Protein 8H0M (pdb70)

Nearest PDB structures (foldseek):
  8h0m-assembly1_A  TM=1.003E+00  e=7.450E-88  Duganella sp. ZLP-XI
  8gqr-assembly2_B  TM=9.938E-01  e=1.218E-74  Duganella sp. ZLP-XI
  8gqr-assembly1_A  TM=9.968E-01  e=3.833E-74  Duganella sp. ZLP-XI
  3c4a-assembly1_A  TM=9.794E-01  e=9.164E-59  Chromobacterium violaceum ATCC 12472
  3i3l-assembly1_A  TM=6.890E-01  e=4.449E-18  Streptomyces venezuelae

Foldseek 3Di:
DLFAFADWQDLEFFEEEEALALLSLLLLLLLCVLRVSYHYAYEHQAALQDDFFFKAKAFADPPPDLLGLCVVFPCSCVQAWAWAFWEWEAAPNDTDIDGDDGTITIGTRSVSSVRSVVSSVVSPHYYHYSDQDDASVVDSVVGNAYEYEHAPPVVSHDDPPLFDKDKDFFQKKKAKWKKQQADSHFYWYWFADPQFTKIWTWHHTHPGMMITMMITGPSNCVSVVLVVDDQQRNQVVVCVRVCVRRPPMTIDGDPPTDIGGDIWIAHPWQDDRRYGYAANSHTDFACVVRCRSSRSNLLSLLLSLLSSDGGGRVVSRVSSRVLSRVLRVLRRLQRVLLSVCSNCCRVVSVDDSVVVVVCNVCSNVVGDDSVVSSVVSCPSSVDDPDPDDDDD

Radius of gyration: 21.31 Å; Cα contacts (8 Å, |Δi|>4): 820; chains: 1; bounding box: 46×65×40 Å

Sequence (392 aa):
SGLVPRGSHMASMKILVIGAGPAGLIFASQMKQAQPGWDISIVEKNTQEEVLGWGVVVLPGRPPRHPANPLSYLEQPERLNPQYLEEFKLVHHDQPNLMSTTGVTLCGVERRGLVQALRAKCVAAGIAISYETPPASQAQLEAEYDLVVVANGVNHKTLQLPPSLAPQIDFGRNKYIWYGTTQLFDQMMNLVFRSNAQGMFIGHAYRYSDTMSTFVVECDEQAYARAELEMRSERDAAAYIAKVFEAELGGHALVSQPGQGWRNFMTLSRERACEGKFVLIGDALQSGHFSIGHGTTMAVVLALLLVKTLSADTDPVAALDNFNARALPLAHLFRDHANSSRLWFESVAERMELSNADLTASFDARRKDLPPLQDALMASLGYALGRLEHHHHHH

Secondary structure (DSSP, 8-state):
--SPP-SS--SS-EEEEE--SHHHHHHHHHHHHH-TTSEEEEE-SS-TT---SSEEEEESSTTS-TT-GGGGSS-GGGG--EEEEEEEEEETTEEEEEEEEEEEEEEEHHHHHHHHHHHHHHTT-EEESS-----HHHHHHH-SEEEE--TT-GGG----GGGPPEEEEEEEEEEEEEESS--SSEEEEEEE-SS-EEEEEEEE-SSS-EEEEEEE-HHHHHHTTTTTS-HHHHHHHHHHHTHHHHTT--EEE-TT---EEEEEEE-S-SEETTEEE-GGGT----GGG--HHHHHHHHHHHHHHHHHSSS-HHHHHHHHHHHHHHHHHHHHHHHHHHHHHHHTGGGGTTS-HHHHHHHHHTTTTTSPPHHHHHHHHHHHHH--S-SS----

Solvent-accessible surface area: 17424 Å² total; per-residue (Å²): 105,28,146,22,19,154,70,77,47,49,88,90,7,69,0,3,0,7,9,0,22,15,8,0,0,0,0,0,6,40,0,33,139,45,33,98,67,10,79,3,29,1,18,20,97,39,52,79,147,92,23,84,4,39,0,20,34,3,18,4,112,20,84,189,36,41,0,0,0,0,27,33,24,170,103,20,107,176,24,79,16,32,76,4,82,76,24,51,0,10,2,115,100,118,81,42,94,47,94,26,89,68,23,36,0,0,0,34,24,144,10,0,2,53,30,1,8,62,67,0,84,94,54,52,0,62,24,55,55,121,36,106,31,47,74,44,69,97,4,24,83,82,30,31,0,0,0,0,8,20,22,46,64,35,171,65,23,134,23,12,125,49,1,64,39,103,52,54,122,5,135,10,53,36,9,66,4,0,2,73,43,68,13,83,44,30,3,4,0,3,30,65,55,82,52,7,3,0,0,0,14,0,14,43,10,18,91,85,38,0,0,0,14,0,2,0,25,96,93,0,32,72,143,2,99,3,146,148,68,52,138,164,42,4,13,52,32,0,21,144,14,0,92,84,22,0,38,82,71,70,11,77,40,38,122,73,57,28,36,88,41,26,44,3,0,5,9,155,90,0,2,64,15,21,0,0,0,0,2,55,0,1,3,1,10,6,60,18,16,36,40,34,19,8,4,9,0,0,0,0,10,1,0,14,50,0,5,38,31,137,47,22,5,20,44,1,4,69,46,0,22,70,89,0,25,83,5,0,40,28,2,57,47,6,0,32,33,0,20,98,14,3,11,31,0,43,147,60,24,182,64,59,21,70,77,0,12,57,33,27,102,41,39,61,155,121,44,83,76,5,108,89,26,7,99,73,15,3,37,43,14,99,31,136,191,46,208,137,120,94,157,123

InterPro domains:
  IPR036188 FAD/NAD(P)-binding domain superfamily [G3DSA:3.50.50.60] (3-333)
  IPR036188 FAD/NAD(P)-binding domain superfamily [SSF51905] (1-331)
  IPR050631 PheA/TfdB FAD monooxygenase [PTHR43476] (155-334)

Organism: NCBI:txid1434727

Structure (mmCIF, N/CA/C/O backbone):
data_8H0M
#
_entry.id   8H0M
#
_cell.length_a   90.039
_cell.length_b   90.039
_cell.length_c   94.582
_cell.angle_alpha   90.000
_cell.angle_beta   90.000
_cell.angle_gamma   120.000
#
_symmetry.space_group_name_H-M   'P 64'
#
loop_
_entity.id
_entity.type
_entity.pdbx_description
1 polymer VioD
2 non-polymer 'FLAVIN-ADENINE DINUCLEOTIDE'
3 non-polymer 'FORMIC ACID'
4 non-polymer (2S)-2-ethylhexan-1-ol
5 water water
#
loop_
_atom_site.group_PDB
_atom_site.id
_atom_site.type_symbol
_atom_site.label_atom_id
_atom_site.label_alt_id
_atom_site.label_comp_id
_atom_site.label_asym_id
_atom_site.label_entity_id
_atom_site.label_seq_id
_atom_site.pdbx_PDB_ins_code
_atom_site.Cartn_x
_atom_site.Cartn_y
_atom_site.Cartn_z
_atom_site.occupancy
_atom_site.B_iso_or_equiv
_atom_site.auth_seq_id
_atom_site.auth_comp_id
_atom_site.auth_asym_id
_atom_site.auth_atom_id
_atom_site.pdbx_PDB_model_num
ATOM 1 N N . SER A 1 12 ? 11.97800 -22.05300 21.51300 1.000 51.83000 -12 SER A N 1
ATOM 2 C CA . SER A 1 12 ? 13.00600 -21.87300 20.48800 1.000 58.07000 -12 SER A CA 1
ATOM 3 C C . SER A 1 12 ? 13.47100 -20.41400 20.39600 1.000 52.04000 -12 SER A C 1
ATOM 4 O O . SER A 1 12 ? 14.21900 -20.03500 19.48900 1.000 50.25000 -12 SER A O 1
ATOM 7 N N . GLY A 1 13 ? 13.01600 -19.59600 21.33800 1.000 50.94000 -11 GLY A N 1
ATOM 8 C CA . GLY A 1 13 ? 13.63700 -18.31000 21.57100 1.000 50.74000 -11 GLY A CA 1
ATOM 9 C C . GLY A 1 13 ? 14.86800 -18.37100 22.44800 1.000 50.42000 -11 GLY A C 1
ATOM 10 O O . GLY A 1 13 ? 15.44200 -17.33200 22.77800 1.000 49.03000 -11 GLY A O 1
ATOM 11 N N . LEU A 1 14 ? 15.27900 -19.57700 22.83700 1.000 48.81000 -10 LEU A N 1
ATOM 12 C CA . LEU A 1 14 ? 16.45800 -19.76800 23.66800 1.000 46.30000 -10 LEU A CA 1
ATOM 13 C C . LEU A 1 14 ? 17.72700 -19.57000 22.85200 1.000 44.89000 -10 LEU A C 1
ATOM 14 O O . LEU A 1 14 ? 17.77500 -19.86000 21.65400 1.000 45.12000 -10 LEU A O 1
ATOM 19 N N . VAL A 1 15 ? 18.77000 -19.09400 23.51900 1.000 42.63000 -9 VAL A N 1
ATOM 20 C CA . VAL A 1 15 ? 20.05600 -18.87800 22.84600 1.000 45.05000 -9 VAL A CA 1
ATOM 21 C C . VAL A 1 15 ? 20.68400 -20.22900 22.51200 1.000 49.18000 -9 VAL A C 1
ATOM 22 O O . VAL A 1 15 ? 20.63300 -21.15400 23.34700 1.000 46.51000 -9 VAL A O 1
ATOM 26 N N . PRO A 1 16 ? 21.25600 -20.40800 21.31500 1.000 47.91000 -8 PRO A N 1
ATOM 27 C CA . PRO A 1 16 ? 21.84200 -21.71000 20.96200 1.000 50.12000 -8 PRO A CA 1
ATOM 28 C C . PRO A 1 16 ? 22.97700 -22.08800 21.90200 1.000 50.22000 -8 PRO A C 1
ATOM 29 O O . PRO A 1 16 ? 23.67300 -21.23000 22.45100 1.000 42.92000 -8 PRO A O 1
ATOM 33 N N . ARG A 1 17 ? 23.16600 -23.39500 22.07800 1.000 53.41000 -7 ARG A N 1
ATOM 34 C CA . ARG A 1 17 ? 23.95700 -23.89300 23.19200 1.000 51.84000 -7 ARG A CA 1
ATOM 35 C C . ARG A 1 17 ? 24.82400 -25.05500 22.73600 1.000 53.40000 -7 ARG A C 1
ATOM 36 O O . ARG A 1 17 ? 24.93600 -25.35600 21.54200 1.000 57.49000 -7 ARG A O 1
ATOM 44 N N . GLY A 1 18 ? 25.44400 -25.70700 23.71500 1.000 48.60000 -6 GLY A N 1
ATOM 45 C CA . GLY A 1 18 ? 26.26300 -26.86900 23.45700 1.000 51.58000 -6 GLY A CA 1
ATOM 46 C C . GLY A 1 18 ? 27.65100 -26.52600 22.96400 1.000 47.92000 -6 GLY A C 1
ATOM 47 O O . GLY A 1 18 ? 28.55000 -26.24300 23.76300 1.000 48.30000 -6 GLY A O 1
ATOM 48 N N . SER A 1 19 ? 27.83300 -26.54100 21.64600 1.000 52.50000 -5 SER A N 1
ATOM 49 C CA . SER A 1 19 ? 29.14100 -26.39600 21.03100 1.000 46.91000 -5 SER A CA 1
ATOM 50 C C . SER A 1 19 ? 29.18300 -25.16900 20.13400 1.000 45.25000 -5 SER A C 1
ATOM 51 O O . SER A 1 19 ? 28.15100 -24.58000 19.79600 1.000 42.89000 -5 SER A O 1
ATOM 54 N N . HIS A 1 20 ? 30.40600 -24.78600 19.76500 1.000 47.88000 -4 HIS A N 1
ATOM 55 C CA . HIS A 1 20 ? 30.59600 -23.83400 18.68200 1.000 47.37000 -4 HIS A CA 1
ATOM 56 C C . HIS A 1 20 ? 29.94500 -24.38600 17.42500 1.000 50.48000 -4 HIS A C 1
ATOM 57 O O . HIS A 1 20 ? 29.99400 -25.59100 17.16100 1.000 50.20000 -4 HIS A O 1
ATOM 64 N N . MET A 1 21 ? 29.31100 -23.50600 16.66200 1.000 44.47000 -3 MET A N 1
ATOM 65 C CA . MET A 1 21 ? 28.49500 -23.90900 15.52600 1.000 51.61000 -3 MET A CA 1
ATOM 66 C C . MET A 1 21 ? 29.24500 -23.61500 14.23500 1.000 46.97000 -3 MET A C 1
ATOM 67 O O . MET A 1 21 ? 29.62900 -22.46900 13.98200 1.000 50.20000 -3 MET A O 1
ATOM 72 N N . ALA A 1 22 ? 29.48000 -24.65700 13.43700 1.000 52.22000 -2 ALA A N 1
ATOM 73 C CA . ALA A 1 22 ? 29.89800 -24.45300 12.05800 1.000 47.16000 -2 ALA A CA 1
ATOM 74 C C . ALA A 1 22 ? 28.71500 -24.12100 11.15900 1.000 48.36000 -2 ALA A C 1
ATOM 75 O O . ALA A 1 22 ? 28.90900 -23.59300 10.05900 1.000 48.82000 -2 ALA A O 1
ATOM 77 N N . SER A 1 23 ? 27.50700 -24.42300 11.60900 1.000 48.61000 -1 SER A N 1
ATOM 78 C CA . SER A 1 23 ? 26.26400 -24.15300 10.89700 1.000 55.54000 -1 SER A CA 1
ATOM 79 C C . SER A 1 23 ? 25.53600 -23.04100 11.65000 1.000 53.36000 -1 SER A C 1
ATOM 80 O O . SER A 1 23 ? 24.86700 -23.29300 12.65700 1.000 53.88000 -1 SER A O 1
ATOM 83 N N . MET A 1 24 ? 25.68800 -21.80400 11.18500 1.000 52.83000 0 MET A N 1
ATOM 84 C CA . MET A 1 24 ? 25.05000 -20.66900 11.84000 1.000 45.97000 0 MET A CA 1
ATOM 85 C C . MET A 1 24 ? 24.29400 -19.83100 10.82400 1.000 40.61000 0 MET A C 1
ATOM 86 O O . MET A 1 24 ? 24.85200 -19.42100 9.80000 1.000 40.93000 0 MET A O 1
ATOM 91 N N . LYS A 1 25 ? 23.02700 -19.59000 11.12200 1.000 37.15000 1 LYS A N 1
ATOM 92 C CA . LYS A 1 25 ? 22.14300 -18.75000 10.32600 1.000 44.30000 1 LYS A CA 1
ATOM 93 C C . LYS A 1 25 ? 21.92600 -17.47100 11.11700 1.000 33.91000 1 LYS A C 1
ATOM 94 O O . LYS A 1 25 ? 21.27700 -17.49400 12.17000 1.000 38.42000 1 LYS A O 1
ATOM 100 N N . ILE A 1 26 ? 22.46700 -16.36100 10.61500 1.000 43.90000 2 ILE A N 1
ATOM 101 C CA . ILE A 1 26 ? 22.45700 -15.08100 11.31600 1.000 39.46000 2 ILE A CA 1
ATOM 102 C C . ILE A 1 26 ? 21.77400 -14.04200 10.43700 1.000 32.39000 2 ILE A C 1
ATOM 103 O O . ILE A 1 26 ? 22.09800 -13.91200 9.25200 1.000 36.93000 2 ILE A O 1
ATOM 108 N N . LEU A 1 27 ? 20.84200 -13.30300 11.02500 1.000 33.48000 3 LEU A N 1
ATOM 109 C CA . LEU A 1 27 ? 20.27500 -12.11200 10.41000 1.000 38.87000 3 LEU A CA 1
ATOM 110 C C . LEU A 1 27 ? 20.91300 -10.87300 11.03200 1.000 32.54000 3 LEU A C 1
ATOM 111 O O . LEU A 1 27 ? 21.08900 -10.80700 12.25600 1.000 33.03000 3 LEU A O 1
ATOM 116 N N . VAL A 1 28 ? 21.26600 -9.90300 10.19200 1.000 33.56000 4 VAL A N 1
ATOM 117 C CA . VAL A 1 28 ? 21.67900 -8.57900 10.64600 1.000 30.65000 4 VAL A CA 1
ATOM 118 C C . VAL A 1 28 ? 20.55700 -7.60900 10.30000 1.000 29.31000 4 VAL A C 1
ATOM 119 O O . VAL A 1 28 ? 20.23100 -7.42900 9.12000 1.000 29.92000 4 VAL A O 1
ATOM 123 N N . ILE A 1 29 ? 19.97200 -6.98900 11.32400 1.000 29.72000 5 ILE A N 1
ATOM 124 C CA . ILE A 1 29 ? 18.88200 -6.03200 11.15200 1.000 31.07000 5 ILE A CA 1
ATOM 125 C C . ILE A 1 29 ? 19.52300 -4.64800 11.07600 1.000 27.30000 5 ILE A C 1
ATOM 126 O O . ILE A 1 29 ? 19.92400 -4.08600 12.09600 1.000 27.05000 5 ILE A O 1
ATOM 131 N N . GLY A 1 30 ? 19.60300 -4.09100 9.87000 1.000 28.07000 6 GLY A N 1
ATOM 132 C CA . GLY A 1 30 ? 20.13300 -2.74900 9.69600 1.000 30.94000 6 GLY A CA 1
ATOM 133 C C . GLY A 1 30 ? 21.40000 -2.70000 8.87100 1.000 31.74000 6 GLY A C 1
ATOM 134 O O . GLY A 1 30 ? 22.40900 -3.30600 9.24200 1.000 26.71000 6 GLY A O 1
ATOM 135 N N . ALA A 1 31 ? 21.36100 -1.98600 7.75000 1.000 25.17000 7 ALA A N 1
ATOM 136 C CA . ALA A 1 31 ? 22.49100 -1.88300 6.82700 1.000 20.89000 7 ALA A CA 1
ATOM 137 C C . ALA A 1 31 ? 23.21000 -0.54700 6.97300 1.000 25.59000 7 ALA A C 1
ATOM 138 O O . ALA A 1 31 ? 23.39200 0.18000 5.99500 1.000 25.65000 7 ALA A O 1
ATOM 140 N N . GLY A 1 32 ? 23.60200 -0.20700 8.20300 1.000 25.04000 8 GLY A N 1
ATOM 141 C CA . GLY A 1 32 ? 24.43500 0.94300 8.47500 1.000 22.55000 8 GLY A CA 1
ATOM 142 C C . GLY A 1 32 ? 25.83600 0.49200 8.85800 1.000 23.61000 8 GLY A C 1
ATOM 143 O O . GLY A 1 32 ? 26.17400 -0.68700 8.72800 1.000 24.90000 8 GLY A O 1
ATOM 144 N N . PRO A 1 33 ? 26.68000 1.41300 9.33400 1.000 19.95000 9 PRO A N 1
ATOM 145 C CA . PRO A 1 33 ? 28.08900 1.03600 9.58400 1.000 20.38000 9 PRO A CA 1
ATOM 146 C C . PRO A 1 33 ? 28.25100 -0.15800 10.51500 1.000 19.34000 9 PRO A C 1
ATOM 147 O O . PRO A 1 33 ? 29.06900 -1.04600 10.23100 1.000 20.07000 9 PRO A O 1
ATOM 151 N N . ALA A 1 34 ? 27.50500 -0.19000 11.62000 1.000 18.88000 10 ALA A N 1
ATOM 152 C CA . ALA A 1 34 ? 27.63600 -1.28600 12.57700 1.000 18.71000 10 ALA A CA 1
ATOM 153 C C . ALA A 1 34 ? 27.29200 -2.62300 11.92400 1.000 22.41000 10 ALA A C 1
ATOM 154 O O . ALA A 1 34 ? 28.08200 -3.57900 11.96400 1.000 20.02000 10 ALA A O 1
ATOM 156 N N . GLY A 1 35 ? 26.12300 -2.69300 11.28400 1.000 22.92000 11 GLY A N 1
ATOM 157 C CA . GLY A 1 35 ? 25.70300 -3.94000 10.66200 1.000 21.60000 11 GLY A CA 1
ATOM 158 C C . GLY A 1 35 ? 26.62400 -4.39200 9.54900 1.000 22.15000 11 GLY A C 1
ATOM 159 O O . GLY A 1 35 ? 26.84700 -5.59500 9.35900 1.000 24.56000 11 GLY A O 1
ATOM 160 N N . LEU A 1 36 ? 27.17400 -3.44000 8.79400 1.000 24.60000 12 LEU A N 1
ATOM 161 C CA . LEU A 1 36 ? 27.95300 -3.79100 7.61800 1.000 20.38000 12 LEU A CA 1
ATOM 162 C C . LEU A 1 36 ? 29.36700 -4.22100 7.98500 1.000 24.92000 12 LEU A C 1
ATOM 163 O O . LEU A 1 36 ? 29.89100 -5.17900 7.40400 1.000 24.25000 12 LEU A O 1
ATOM 168 N N . ILE A 1 37 ? 30.01600 -3.49300 8.90400 1.000 22.18000 13 ILE A N 1
ATOM 169 C CA . ILE A 1 37 ? 31.30900 -3.93600 9.42900 1.000 22.94000 13 ILE A CA 1
ATOM 170 C C . ILE A 1 37 ? 31.15900 -5.29800 10.09400 1.000 21.05000 13 ILE A C 1
ATOM 171 O O . ILE A 1 37 ? 31.98000 -6.20800 9.87400 1.000 21.96000 13 ILE A O 1
ATOM 176 N N . PHE A 1 38 ? 30.10100 -5.47700 10.89500 1.000 20.56000 14 PHE A N 1
ATOM 177 C CA . PHE A 1 38 ? 29.88400 -6.78200 11.52000 1.000 22.33000 14 PHE A CA 1
ATOM 178 C C . PHE A 1 38 ? 29.73100 -7.87400 10.47400 1.000 28.98000 14 PHE A C 1
ATOM 179 O O . PHE A 1 38 ? 30.42200 -8.89800 10.52600 1.000 25.66000 14 PHE A O 1
ATOM 187 N N . ALA A 1 39 ? 28.78100 -7.69500 9.54400 1.000 22.40000 15 ALA A N 1
ATOM 188 C CA . ALA A 1 39 ? 28.46200 -8.76700 8.60500 1.000 24.20000 15 ALA A CA 1
ATOM 189 C C . ALA A 1 39 ? 29.68000 -9.15800 7.78400 1.000 26.96000 15 ALA A C 1
ATOM 190 O O . ALA A 1 39 ? 29.96500 -10.35000 7.61000 1.000 30.75000 15 ALA A O 1
ATOM 192 N N . SER A 1 40 ? 30.42300 -8.17100 7.28500 1.000 23.48000 16 SER A N 1
ATOM 193 C CA . SER A 1 40 ? 31.57900 -8.45600 6.44600 1.000 23.05000 16 SER A CA 1
ATOM 194 C C . SER A 1 40 ? 32.72400 -9.03700 7.26300 1.000 31.79000 16 SER A C 1
ATOM 195 O O . SER A 1 40 ? 33.39200 -9.98000 6.81800 1.000 27.56000 16 SER A O 1
ATOM 198 N N . GLN A 1 41 ? 32.97300 -8.49200 8.46000 1.000 25.89000 17 GLN A N 1
ATOM 199 C CA . GLN A 1 41 ? 34.06500 -9.03800 9.26200 1.000 28.23000 17 GLN A CA 1
ATOM 200 C C . GLN A 1 41 ? 33.71900 -10.42400 9.79500 1.000 25.59000 17 GLN A C 1
ATOM 201 O O . GLN A 1 41 ? 34.61100 -11.27600 9.92500 1.000 32.99000 17 GLN A O 1
ATOM 207 N N . MET A 1 42 ? 32.43800 -10.67900 10.06500 1.000 24.86000 18 MET A N 1
ATOM 208 C CA . MET A 1 42 ? 32.01600 -11.99900 10.52800 1.000 31.80000 18 MET A CA 1
ATOM 209 C C . MET A 1 42 ? 32.13800 -13.03500 9.41700 1.000 34.92000 18 MET A C 1
ATOM 210 O O . MET A 1 42 ? 32.61500 -14.15300 9.64400 1.000 31.37000 18 MET A O 1
ATOM 215 N N . LYS A 1 43 ? 31.69200 -12.68200 8.20900 1.000 30.28000 19 LYS A N 1
ATOM 216 C CA . LYS A 1 43 ? 31.81100 -13.59400 7.07500 1.000 29.57000 19 LYS A CA 1
ATOM 217 C C . LYS A 1 43 ? 33.26600 -13.88500 6.74700 1.000 30.51000 19 LYS A C 1
ATOM 218 O O . LYS A 1 43 ? 33.59300 -14.99600 6.31800 1.000 36.57000 19 LYS A O 1
ATOM 224 N N . GLN A 1 44 ? 34.15300 -12.90900 6.93100 1.000 31.47000 20 GLN A N 1
ATOM 225 C CA . GLN A 1 44 ? 35.58000 -13.17400 6.76800 1.000 31.41000 20 GLN A CA 1
ATOM 226 C C . GLN A 1 44 ? 36.06700 -14.18700 7.80000 1.000 38.34000 20 GLN A C 1
ATOM 227 O O . GLN A 1 44 ? 36.81100 -15.12000 7.46500 1.000 38.54000 20 GLN A O 1
ATOM 233 N N . ALA A 1 45 ? 35.63000 -14.04500 9.05300 1.000 33.15000 21 ALA A N 1
ATOM 234 C CA . ALA A 1 45 ? 36.10300 -14.95500 10.09400 1.000 35.87000 21 ALA A CA 1
ATOM 235 C C . ALA A 1 45 ? 35.48500 -16.34200 9.95800 1.000 37.96000 21 ALA A C 1
ATOM 236 O O . ALA A 1 45 ? 36.14300 -17.34700 10.25300 1.000 39.36000 21 ALA A O 1
ATOM 238 N N . GLN A 1 46 ? 34.22100 -16.42300 9.53600 1.000 36.82000 22 GLN A N 1
ATOM 239 C CA . GLN A 1 46 ? 33.49600 -17.69300 9.42400 1.000 36.19000 22 GLN A CA 1
ATOM 240 C C . GLN A 1 46 ? 32.88400 -17.79900 8.03100 1.000 34.27000 22 GLN A C 1
ATOM 241 O O . GLN A 1 46 ? 31.66800 -17.63800 7.86000 1.000 36.73000 22 GLN A O 1
ATOM 247 N N . PRO A 1 47 ? 33.70100 -18.08900 7.01200 1.000 37.25000 23 PRO A N 1
ATOM 248 C CA . PRO A 1 47 ? 33.19400 -18.07400 5.62500 1.000 40.41000 23 PRO A CA 1
ATOM 249 C C . PRO A 1 47 ? 32.04800 -19.03400 5.37200 1.000 40.39000 23 PRO A C 1
ATOM 250 O O . PRO A 1 47 ? 31.31300 -18.85200 4.39300 1.000 42.46000 23 PRO A O 1
ATOM 254 N N . GLY A 1 48 ? 31.86100 -20.03800 6.21900 1.000 44.56000 24 GLY A N 1
ATOM 255 C CA . GLY A 1 48 ? 30.79000 -20.99000 6.05600 1.000 37.04000 24 GLY A CA 1
ATOM 256 C C . GLY A 1 48 ? 29.51400 -20.65200 6.77500 1.000 38.72000 24 GLY A C 1
ATOM 257 O O . GLY A 1 48 ? 28.57300 -21.45000 6.75000 1.000 44.00000 24 GLY A O 1
ATOM 258 N N . TRP A 1 49 ? 29.44100 -19.49400 7.42700 1.000 35.46000 25 TRP A N 1
ATOM 259 C CA . TRP A 1 49 ? 28.19700 -19.09500 8.06100 1.000 37.50000 25 TRP A CA 1
ATOM 260 C C . TRP A 1 49 ? 27.28200 -18.41600 7.04100 1.000 39.44000 25 TRP A C 1
ATOM 261 O O . TRP A 1 49 ? 27.72800 -17.90300 6.00900 1.000 41.70000 25 TRP A O 1
ATOM 272 N N . ASP A 1 50 ? 25.98300 -18.44100 7.33500 1.000 37.12000 26 ASP A N 1
ATOM 273 C CA . ASP A 1 50 ? 24.95800 -17.87400 6.46200 1.000 43.68000 26 ASP A CA 1
ATOM 274 C C . ASP A 1 50 ? 24.51000 -16.54100 7.05700 1.000 37.55000 26 ASP A C 1
ATOM 275 O O . ASP A 1 50 ? 23.63900 -16.49300 7.92900 1.000 39.92000 26 ASP A O 1
ATOM 280 N N . ILE A 1 51 ? 25.10100 -15.45800 6.56900 1.000 43.88000 27 ILE A N 1
ATOM 281 C CA . ILE A 1 51 ? 24.86500 -14.11900 7.09200 1.000 39.30000 27 ILE A CA 1
ATOM 282 C C . ILE A 1 51 ? 24.14700 -13.30000 6.02800 1.000 31.74000 27 ILE A C 1
ATOM 283 O O . ILE A 1 51 ? 24.60400 -13.22700 4.87900 1.000 39.92000 27 ILE A O 1
ATOM 288 N N . SER A 1 52 ? 23.04000 -12.67000 6.41200 1.000 37.14000 28 SER A N 1
ATOM 289 C CA . SER A 1 52 ? 22.28500 -11.81500 5.50800 1.000 39.47000 28 SER A CA 1
ATOM 290 C C . SER A 1 52 ? 21.76800 -10.59900 6.26600 1.000 39.17000 28 SER A C 1
ATOM 291 O O . SER A 1 52 ? 21.56900 -10.63900 7.48500 1.000 38.49000 28 SER A O 1
ATOM 294 N N . ILE A 1 53 ? 21.52800 -9.51500 5.52400 1.000 35.98000 29 ILE A N 1
ATOM 295 C CA . ILE A 1 53 ? 21.13300 -8.23200 6.09700 1.000 35.21000 29 ILE A CA 1
ATOM 296 C C . ILE A 1 53 ? 19.77500 -7.82800 5.54800 1.000 35.23000 29 ILE A C 1
ATOM 297 O O . ILE A 1 53 ? 19.50300 -8.01000 4.35600 1.000 36.87000 29 ILE A O 1
ATOM 302 N N . VAL A 1 54 ? 18.93100 -7.26800 6.41500 1.000 32.44000 30 VAL A N 1
ATOM 303 C CA . VAL A 1 54 ? 17.69400 -6.61600 6.00500 1.000 38.42000 30 VAL A CA 1
ATOM 304 C C . VAL A 1 54 ? 17.73600 -5.14800 6.42200 1.000 38.12000 30 VAL A C 1
ATOM 305 O O . VAL A 1 54 ? 18.22500 -4.80100 7.50300 1.000 33.03000 30 VAL A O 1
ATOM 309 N N . GLU A 1 55 ? 17.21500 -4.28800 5.55300 1.000 37.77000 31 GLU A N 1
ATOM 310 C CA . GLU A 1 55 ? 17.26200 -2.84100 5.72600 1.000 33.03000 31 GLU A CA 1
ATOM 311 C C . GLU A 1 55 ? 15.85300 -2.32800 5.49200 1.000 41.13000 31 GLU A C 1
ATOM 312 O O . GLU A 1 55 ? 15.25300 -2.62700 4.45400 1.000 44.31000 31 GLU A O 1
ATOM 318 N N . LYS A 1 56 ? 15.30800 -1.60400 6.46800 1.000 36.23000 32 LYS A N 1
ATOM 319 C CA . LYS A 1 56 ? 13.90400 -1.21100 6.38900 1.000 44.05000 32 LYS A CA 1
ATOM 320 C C . LYS A 1 56 ? 13.67900 -0.13800 5.33400 1.000 47.12000 32 LYS A C 1
ATOM 321 O O . LYS A 1 56 ? 12.60700 -0.09400 4.71600 1.000 44.97000 32 LYS A O 1
ATOM 327 N N . ASN A 1 57 ? 14.67100 0.71500 5.10000 1.000 43.33000 33 ASN A N 1
ATOM 328 C CA . ASN A 1 57 ? 14.51100 1.81600 4.16900 1.000 40.98000 33 ASN A CA 1
ATOM 329 C C . ASN A 1 57 ? 14.87000 1.38300 2.75400 1.000 43.57000 33 ASN A C 1
ATOM 330 O O . ASN A 1 57 ? 15.38000 0.28500 2.50600 1.000 39.67000 33 ASN A O 1
ATOM 335 N N . THR A 1 58 ? 14.58500 2.27000 1.81100 1.000 36.15000 34 THR A N 1
ATOM 336 C CA . THR A 1 58 ? 15.09900 2.08400 0.47000 1.000 35.89000 34 THR A CA 1
ATOM 337 C C . THR A 1 58 ? 16.62200 2.13000 0.50300 1.000 36.13000 34 THR A C 1
ATOM 338 O O . THR A 1 58 ? 17.23200 2.69300 1.41900 1.000 37.75000 34 THR A O 1
ATOM 342 N N . GLN A 1 59 ? 17.23300 1.51100 -0.50500 1.000 30.76000 35 GLN A N 1
ATOM 343 C CA . GLN A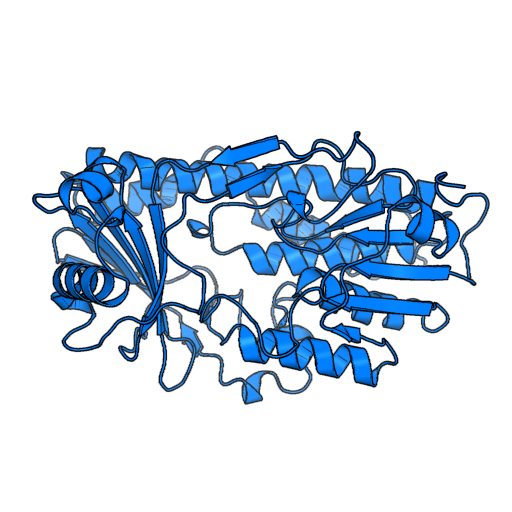 1 59 ? 18.68700 1.52400 -0.61700 1.000 37.97000 35 GLN A CA 1
ATOM 344 C C . GLN A 1 59 ? 19.22200 2.94800 -0.65500 1.000 42.42000 35 GLN A C 1
ATOM 345 O O . GLN A 1 59 ? 20.25600 3.24700 -0.04200 1.000 35.98000 35 GLN A O 1
ATOM 351 N N . GLU A 1 60 ? 18.51400 3.84300 -1.35700 1.000 39.06000 36 GLU A N 1
ATOM 352 C CA . GLU A 1 60 ? 18.98000 5.21000 -1.58100 1.000 39.36000 36 GLU A CA 1
ATOM 353 C C . GLU A 1 60 ? 18.87500 6.08200 -0.34100 1.000 33.80000 36 GLU A C 1
ATOM 354 O O . GLU A 1 60 ? 19.58400 7.08800 -0.24300 1.000 40.20000 36 GLU A O 1
ATOM 360 N N . GLU A 1 61 ? 18.00300 5.74400 0.59400 1.000 37.20000 37 GLU A N 1
ATOM 361 C CA . GLU A 1 61 ? 17.86300 6.54900 1.79500 1.000 39.23000 37 GLU A CA 1
ATOM 362 C C . GLU A 1 61 ? 19.10700 6.40400 2.66800 1.000 36.13000 37 GLU A C 1
ATOM 363 O O . GLU A 1 61 ? 19.46400 5.29100 3.05800 1.000 35.42000 37 GLU A O 1
ATOM 369 N N . VAL A 1 62 ? 19.78000 7.51700 2.95100 1.000 40.03000 38 VAL A N 1
ATOM 370 C CA . VAL A 1 62 ? 20.84500 7.55800 3.95500 1.000 36.44000 38 VAL A CA 1
ATOM 371 C C . VAL A 1 62 ? 20.80500 8.93400 4.60200 1.000 30.73000 38 VAL A C 1
ATOM 372 O O . VAL A 1 62 ? 20.85800 9.95200 3.90500 1.000 40.54000 38 VAL A O 1
ATOM 376 N N . LEU A 1 63 ? 20.72200 8.97100 5.93200 1.000 28.46000 39 LEU A N 1
ATOM 377 C CA . LEU A 1 63 ? 20.52100 10.22100 6.65300 1.000 32.53000 39 LEU A CA 1
ATOM 378 C C . LEU A 1 63 ? 21.85200 10.91900 6.94000 1.000 29.31000 39 LEU A C 1
ATOM 379 O O . LEU A 1 63 ? 22.93600 10.32800 6.85700 1.000 25.85000 39 LEU A O 1
ATOM 384 N N . GLY A 1 64 ? 21.75100 12.19200 7.30400 1.000 18.61000 40 GLY A N 1
ATOM 385 C CA . GLY A 1 64 ? 22.91900 12.97900 7.60800 1.000 20.37000 40 GLY A CA 1
ATOM 386 C C . GLY A 1 64 ? 23.66800 13.34800 6.34100 1.000 18.36000 40 GLY A C 1
ATOM 387 O O . GLY A 1 64 ? 23.28200 13.02000 5.21500 1.000 21.01000 40 GLY A O 1
ATOM 388 N N . TRP A 1 65 ? 24.77000 14.06600 6.55300 1.000 17.56000 41 TRP A N 1
ATOM 389 C CA . TRP A 1 65 ? 25.56100 14.61800 5.46000 1.000 16.90000 41 TRP A CA 1
ATOM 390 C C . TRP A 1 65 ? 26.95600 14.01400 5.48500 1.000 19.16000 41 TRP A C 1
ATOM 391 O O . TRP A 1 65 ? 27.16600 12.94500 4.90700 1.000 19.41000 41 TRP A O 1
ATOM 402 N N . GLY A 1 66 ? 27.90100 14.65900 6.16400 1.000 16.70000 42 GLY A N 1
ATOM 403 C CA . GLY A 1 66 ? 29.20100 14.06300 6.41500 1.000 15.94000 42 GLY A CA 1
ATOM 404 C C . GLY A 1 66 ? 29.27900 13.47200 7.81900 1.000 19.32000 42 GLY A C 1
ATOM 405 O O . GLY A 1 66 ? 28.40400 13.67500 8.65100 1.000 20.19000 42 GLY A O 1
ATOM 406 N N . VAL A 1 67 ? 30.34800 12.70900 8.05700 1.000 13.51000 43 VAL A N 1
ATOM 407 C CA . VAL A 1 67 ? 30.77500 12.34800 9.40700 1.000 15.44000 43 VAL A CA 1
ATOM 408 C C . VAL A 1 67 ? 32.26100 12.61800 9.49900 1.000 15.71000 43 VAL A C 1
ATOM 409 O O . VAL A 1 67 ? 32.98500 12.52700 8.50200 1.000 16.35000 43 VAL A O 1
ATOM 413 N N A VAL A 1 68 ? 32.73000 12.92000 10.70500 0.440 14.20000 44 VAL A N 1
ATOM 414 N N B VAL A 1 68 ? 32.71300 12.92200 10.70700 0.560 14.22000 44 VAL A N 1
ATOM 415 C CA A VAL A 1 68 ? 34.16100 12.99100 10.96800 0.440 16.35000 44 VAL A CA 1
ATOM 416 C CA B VAL A 1 68 ? 34.13400 12.98100 11.02000 0.560 16.36000 44 VAL A CA 1
ATOM 417 C C A VAL A 1 68 ? 34.58800 11.68100 11.61800 0.440 17.39000 44 VAL A C 1
ATOM 418 C C B VAL A 1 68 ? 34.54200 11.62300 11.57500 0.560 17.39000 44 VAL A C 1
ATOM 419 O O A VAL A 1 68 ? 33.90100 11.16300 12.51200 0.440 15.44000 44 VAL A O 1
ATOM 420 O O B VAL A 1 68 ? 33.80500 11.01700 12.36800 0.560 15.17000 44 VAL A O 1
ATOM 427 N N . LEU A 1 69 ? 35.69500 11.13100 11.14300 1.000 15.08000 45 LEU A N 1
ATOM 428 C CA . LEU A 1 69 ? 36.21900 9.83600 11.54700 1.000 16.62000 45 LEU A CA 1
ATOM 429 C C . LEU A 1 69 ? 37.67000 9.97700 11.97800 1.000 16.32000 45 LEU A C 1
ATOM 430 O O . LEU A 1 69 ? 38.34800 10.94600 11.61500 1.000 15.53000 45 LEU A O 1
ATOM 435 N N . PRO A 1 70 ? 38.18300 9.02900 12.76800 1.000 16.39000 46 PRO A N 1
ATOM 436 C CA . PRO A 1 70 ? 39.55700 9.16000 13.27800 1.000 19.23000 46 PRO A CA 1
ATOM 437 C C . PRO A 1 70 ? 40.61300 8.75200 12.25700 1.000 15.68000 46 PRO A C 1
ATOM 438 O O . PRO A 1 70 ? 40.62900 7.61200 11.78200 1.000 18.16000 46 PRO A O 1
ATOM 442 N N . GLY A 1 71 ? 41.49700 9.69200 11.92600 1.000 17.53000 47 GLY A N 1
ATOM 443 C CA . GLY A 1 71 ? 42.73600 9.39300 11.22100 1.000 19.10000 47 GLY A CA 1
ATOM 444 C C . GLY A 1 71 ? 42.59600 9.27300 9.71100 1.000 19.42000 47 GLY A C 1
ATOM 445 O O . GLY A 1 71 ? 41.51200 9.10700 9.15300 1.000 18.51000 47 GLY A O 1
ATOM 446 N N . ARG A 1 72 ? 43.74400 9.36300 9.02800 1.000 18.88000 48 ARG A N 1
ATOM 447 C CA . ARG A 1 72 ? 43.77700 8.98800 7.62300 1.000 19.01000 48 ARG A CA 1
ATOM 448 C C . ARG A 1 72 ? 43.64800 7.47100 7.53800 1.000 22.99000 48 ARG A C 1
ATOM 449 O O . ARG A 1 72 ? 44.40100 6.76300 8.21500 1.000 30.61000 48 ARG A O 1
ATOM 457 N N . PRO A 1 73 ? 42.72400 6.92600 6.75200 1.000 22.64000 49 PRO A N 1
ATOM 458 C CA . PRO A 1 73 ? 42.69600 5.47200 6.59200 1.000 24.40000 49 PRO A CA 1
ATOM 459 C C . PRO A 1 73 ? 43.96000 5.02400 5.89100 1.000 29.53000 49 PRO A C 1
ATOM 460 O O . PRO A 1 73 ? 44.49200 5.75900 5.04700 1.000 26.00000 49 PRO A O 1
ATOM 464 N N . PRO A 1 74 ? 44.49600 3.84900 6.23800 1.000 28.86000 50 PRO A N 1
ATOM 465 C CA . PRO A 1 74 ? 43.92700 2.92500 7.22800 1.000 31.10000 50 PRO A CA 1
ATOM 466 C C . PRO A 1 74 ? 44.63200 2.90700 8.58200 1.000 30.81000 50 PRO A C 1
ATOM 467 O O . PRO A 1 74 ? 44.62600 1.86600 9.25100 1.000 34.18000 50 PRO A O 1
ATOM 471 N N . ARG A 1 75 ? 45.21800 4.03600 8.98900 1.000 28.87000 51 ARG A N 1
ATOM 472 C CA . ARG A 1 75 ? 45.94300 4.07900 10.25900 1.000 29.97000 51 ARG A CA 1
ATOM 473 C C . ARG A 1 75 ? 45.09200 3.55300 11.41200 1.000 36.54000 51 ARG A C 1
ATOM 474 O O . ARG A 1 75 ? 45.57600 2.79100 12.25900 1.000 28.57000 51 ARG A O 1
ATOM 482 N N . HIS A 1 76 ? 43.81700 3.94000 11.46000 1.000 27.44000 52 HIS A N 1
ATOM 483 C CA . HIS A 1 76 ? 43.00900 3.66900 12.63100 1.000 25.45000 52 HIS A CA 1
ATOM 484 C C . HIS A 1 76 ? 42.07000 2.50500 12.36500 1.000 23.92000 52 HIS A C 1
ATOM 485 O O . HIS A 1 76 ? 41.18300 2.61200 11.50300 1.000 20.56000 52 HIS A O 1
ATOM 492 N N . PRO A 1 77 ? 42.18900 1.39900 13.10200 1.000 21.82000 53 PRO A N 1
ATOM 493 C CA . PRO A 1 77 ? 41.26100 0.27400 12.90700 1.000 21.66000 53 PRO A CA 1
ATOM 494 C C . PRO A 1 77 ? 39.80900 0.60200 13.21600 1.000 16.99000 53 PRO A C 1
ATOM 495 O O . PRO A 1 77 ? 38.93000 -0.18100 12.85000 1.000 20.51000 53 PRO A O 1
ATOM 499 N N . ALA A 1 78 ? 39.53200 1.70100 13.91700 1.000 18.20000 54 ALA A N 1
ATOM 500 C CA . ALA A 1 78 ? 38.15800 2.08900 14.20600 1.000 16.81000 54 ALA A CA 1
ATOM 501 C C . ALA A 1 78 ? 37.55700 2.95700 13.10300 1.000 18.49000 54 ALA A C 1
ATOM 502 O O . ALA A 1 78 ? 36.34100 3.21100 13.11300 1.000 17.45000 54 ALA A O 1
ATOM 504 N N . ASN A 1 79 ? 38.36500 3.41200 12.15800 1.000 16.53000 55 ASN A N 1
ATOM 505 C CA . ASN A 1 79 ? 37.83400 4.19000 11.03400 1.000 16.64000 55 ASN A CA 1
ATOM 506 C C . ASN A 1 79 ? 37.23000 3.23900 10.00500 1.000 17.84000 55 ASN A C 1
ATOM 507 O O . ASN A 1 79 ? 37.94700 2.38700 9.46900 1.000 17.33000 55 ASN A O 1
ATOM 512 N N . PRO A 1 80 ? 35.93800 3.34400 9.69300 1.000 18.91000 56 PRO A N 1
ATOM 513 C CA . PRO A 1 80 ? 35.35500 2.38000 8.74900 1.000 19.92000 56 PRO A CA 1
ATOM 514 C C . PRO A 1 80 ? 35.96900 2.45600 7.36200 1.000 18.03000 56 PRO A C 1
ATOM 515 O O . PRO A 1 80 ? 35.90000 1.47100 6.61900 1.000 22.18000 56 PRO A O 1
ATOM 519 N N . LEU A 1 81 ? 36.55900 3.59600 6.99200 1.000 19.25000 57 LEU A N 1
ATOM 520 C CA . LEU A 1 81 ? 37.22300 3.70900 5.69100 1.000 20.15000 57 LEU A CA 1
ATOM 521 C C . LEU A 1 81 ? 38.41500 2.76100 5.59800 1.000 26.63000 57 LEU A C 1
ATOM 522 O O . LEU A 1 81 ? 38.78800 2.33300 4.49700 1.000 23.91000 57 LEU A O 1
ATOM 527 N N . SER A 1 82 ? 39.00400 2.39400 6.74400 1.000 26.82000 58 SER A N 1
ATOM 528 C CA . SER A 1 82 ? 40.11100 1.43700 6.76500 1.000 25.69000 58 SER A CA 1
ATOM 529 C C . SER A 1 82 ? 39.73000 0.05600 6.24600 1.000 24.25000 58 SER A C 1
ATOM 530 O O . SER A 1 82 ? 40.62500 -0.77100 6.02900 1.000 27.40000 58 SER A O 1
ATOM 533 N N . TYR A 1 83 ? 38.44400 -0.21900 6.06100 1.000 22.06000 59 TYR A N 1
ATOM 534 C CA . TYR A 1 83 ? 37.93900 -1.50600 5.61100 1.000 24.32000 59 TYR A CA 1
ATOM 535 C C . TYR A 1 83 ? 37.56100 -1.48100 4.13800 1.000 26.51000 59 TYR A C 1
ATOM 536 O O . TYR A 1 83 ? 37.00000 -2.45300 3.63300 1.000 26.88000 59 TYR A O 1
ATOM 545 N N . LEU A 1 84 ? 37.86200 -0.38700 3.44500 1.000 26.02000 60 LEU A N 1
ATOM 546 C CA . LEU A 1 84 ? 37.60700 -0.24600 2.01700 1.000 28.20000 60 LEU A CA 1
ATOM 547 C C . LEU A 1 84 ? 38.91500 -0.32100 1.24000 1.000 25.95000 60 LEU A C 1
ATOM 548 O O . LEU A 1 84 ? 39.94500 0.19500 1.68500 1.000 29.26000 60 LEU A O 1
ATOM 553 N N . GLU A 1 85 ? 38.86900 -0.94400 0.06400 1.000 33.71000 61 GLU A N 1
ATOM 554 C CA . GLU A 1 85 ? 40.09300 -1.04800 -0.72000 1.000 35.79000 61 GLU A CA 1
ATOM 555 C C . GLU A 1 85 ? 40.48300 0.27900 -1.35600 1.000 33.55000 61 GLU A C 1
ATOM 556 O O . GLU A 1 85 ? 41.67600 0.54400 -1.52400 1.000 38.90000 61 GLU A O 1
ATOM 562 N N . GLN A 1 86 ? 39.52200 1.14300 -1.66900 1.000 31.71000 62 GLN A N 1
ATOM 563 C CA . GLN A 1 86 ? 39.80500 2.45200 -2.26200 1.000 30.56000 62 GLN A CA 1
ATOM 564 C C . GLN A 1 86 ? 39.01300 3.53700 -1.54100 1.000 32.87000 62 GLN A C 1
ATOM 565 O O . GLN A 1 86 ? 38.08600 4.12700 -2.11000 1.000 30.29000 62 GLN A O 1
ATOM 571 N N . PRO A 1 87 ? 39.37200 3.85100 -0.29600 1.000 29.30000 63 PRO A N 1
ATOM 572 C CA . PRO A 1 87 ? 38.65500 4.92800 0.41000 1.000 26.67000 63 PRO A CA 1
ATOM 573 C C . PRO A 1 87 ? 38.80900 6.28600 -0.25500 1.000 27.02000 63 PRO A C 1
ATOM 574 O O . PRO A 1 87 ? 37.90300 7.12100 -0.15900 1.000 28.64000 63 PRO A O 1
ATOM 578 N N . GLU A 1 88 ? 39.92800 6.51600 -0.94300 1.000 26.83000 64 GLU A N 1
ATOM 579 C CA . GLU A 1 88 ? 40.16900 7.77100 -1.64600 1.000 26.74000 64 GLU A CA 1
ATOM 580 C C . GLU A 1 88 ? 39.08000 8.09000 -2.66300 1.000 27.45000 64 GLU A C 1
ATOM 581 O O . GLU A 1 88 ? 38.88900 9.26600 -2.99700 1.000 31.17000 64 GLU A O 1
ATOM 587 N N . ARG A 1 89 ? 38.38200 7.07100 -3.17600 1.000 26.70000 65 ARG A N 1
ATOM 588 C CA . ARG A 1 89 ? 37.31100 7.28900 -4.14200 1.000 31.99000 65 ARG A CA 1
ATOM 589 C C . ARG A 1 89 ? 36.17600 8.11000 -3.55900 1.000 32.65000 65 ARG A C 1
ATOM 590 O O . ARG A 1 89 ? 35.40700 8.71100 -4.31900 1.000 31.66000 65 ARG A O 1
ATOM 598 N N . LEU A 1 90 ? 36.03900 8.12700 -2.23500 1.000 24.79000 66 LEU A N 1
ATOM 599 C CA . LEU A 1 90 ? 35.00300 8.90100 -1.57100 1.000 25.67000 66 LEU A CA 1
ATOM 600 C C . LEU A 1 90 ? 35.43700 10.32500 -1.27600 1.000 22.97000 66 LEU A C 1
ATOM 601 O O . LEU A 1 90 ? 34.65900 11.08100 -0.67600 1.000 23.00000 66 LEU A O 1
ATOM 606 N N . ASN A 1 91 ? 36.63800 10.70000 -1.70700 1.000 22.49000 67 ASN A N 1
ATOM 607 C CA . ASN A 1 91 ? 37.20000 12.03800 -1.50200 1.000 23.83000 67 ASN A CA 1
ATOM 608 C C . ASN A 1 91 ? 37.07500 12.53800 -0.06100 1.000 26.18000 67 ASN A C 1
ATOM 609 O O . ASN A 1 91 ? 36.54100 13.63000 0.17300 1.000 22.58000 67 ASN A O 1
ATOM 614 N N . PRO A 1 92 ? 37.57100 11.78100 0.91300 1.000 20.66000 68 PRO A N 1
ATOM 615 C CA . PRO A 1 92 ? 37.58600 12.27300 2.28400 1.000 23.60000 68 PRO A CA 1
ATOM 616 C C . PRO A 1 92 ? 38.45000 13.51200 2.39200 1.000 21.26000 68 PRO A C 1
ATOM 617 O O . PRO A 1 92 ? 39.37900 13.72800 1.60000 1.000 23.23000 68 PRO A O 1
ATOM 621 N N . GLN A 1 93 ? 38.12800 14.33100 3.38300 1.000 17.19000 69 GLN A N 1
ATOM 622 C CA . GLN A 1 93 ? 38.82000 15.57900 3.66300 1.000 17.44000 69 GLN A CA 1
ATOM 623 C C . GLN A 1 93 ? 39.55200 15.45400 4.98700 1.000 22.13000 69 GLN A C 1
ATOM 624 O O . GLN A 1 93 ? 38.96700 14.99900 5.97400 1.000 22.50000 69 GLN A O 1
ATOM 630 N N . TYR A 1 94 ? 40.82300 15.84300 5.01800 1.000 19.23000 70 TYR A N 1
ATOM 631 C CA . TYR A 1 94 ? 41.64600 15.65500 6.21200 1.000 21.82000 70 TYR A CA 1
ATOM 632 C C . TYR A 1 94 ? 41.90800 16.99800 6.89300 1.000 25.10000 70 TYR A C 1
ATOM 633 O O . TYR A 1 94 ? 42.56200 17.88200 6.32300 1.000 24.77000 70 TYR A O 1
ATOM 642 N N . LEU A 1 95 ? 41.39300 17.15000 8.11000 1.000 20.25000 71 LEU A N 1
ATOM 643 C CA . LEU A 1 95 ? 41.41600 18.41300 8.83500 1.000 20.24000 71 LEU A CA 1
ATOM 644 C C . LEU A 1 95 ? 42.36200 18.29700 10.02400 1.000 25.51000 71 LEU A C 1
ATOM 645 O O . LEU A 1 95 ? 42.23800 17.36700 10.82700 1.000 22.56000 71 LEU A O 1
ATOM 650 N N . GLU A 1 96 ? 43.29700 19.24700 10.14500 1.000 22.84000 72 GLU A N 1
ATOM 651 C CA . GLU A 1 96 ? 44.28900 19.22600 11.22000 1.000 19.39000 72 GLU A CA 1
ATOM 652 C C . GLU A 1 96 ? 44.11500 20.34100 12.23000 1.000 24.18000 72 GLU A C 1
ATOM 653 O O . GLU A 1 96 ? 44.84900 20.36800 13.22500 1.000 24.54000 72 GLU A O 1
ATOM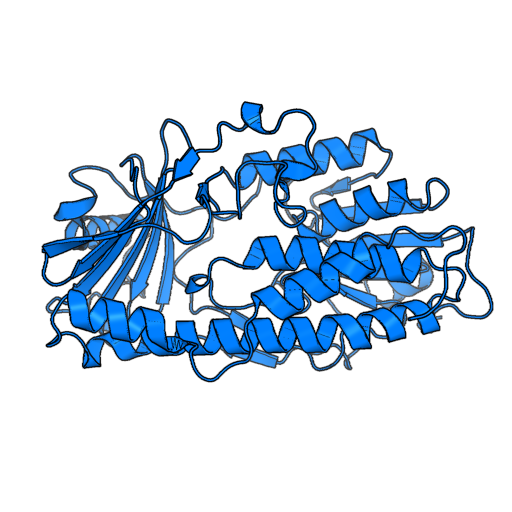 659 N N . GLU A 1 97 ? 43.18400 21.26300 12.00100 1.000 22.01000 73 GLU A N 1
ATOM 660 C CA . GLU A 1 97 ? 43.03500 22.44000 12.82800 1.000 25.18000 73 GLU A CA 1
ATOM 661 C C . GLU A 1 97 ? 41.58900 22.59000 13.24900 1.000 21.67000 73 GLU A C 1
ATOM 662 O O . GLU A 1 97 ? 40.65800 22.23300 12.51200 1.000 24.52000 73 GLU A O 1
ATOM 668 N N . PHE A 1 98 ? 41.42400 23.14300 14.43500 1.000 19.01000 74 PHE A N 1
ATOM 669 C CA . PHE A 1 98 ? 40.13000 23.37100 15.06000 1.000 20.52000 74 PHE A CA 1
ATOM 670 C C . PHE A 1 98 ? 39.98000 24.87100 15.25500 1.000 25.81000 74 PHE A C 1
ATOM 671 O O . PHE A 1 98 ? 40.92100 25.53100 15.70300 1.000 29.46000 74 PHE A O 1
ATOM 679 N N . LYS A 1 99 ? 38.82700 25.41700 14.88100 1.000 23.94000 75 LYS A N 1
ATOM 680 C CA . LYS A 1 99 ? 38.55400 26.84100 15.05400 1.000 22.64000 75 LYS A CA 1
ATOM 681 C C . LYS A 1 99 ? 37.33400 27.00400 15.94700 1.000 23.70000 75 LYS A C 1
ATOM 682 O O . LYS A 1 99 ? 36.21300 26.66100 15.55300 1.000 23.22000 75 LYS A O 1
ATOM 688 N N . LEU A 1 100 ? 37.54500 27.50800 17.15600 1.000 22.32000 76 LEU A N 1
ATOM 689 C CA . LEU A 1 100 ? 36.44800 27.81100 18.06400 1.000 24.06000 76 LEU A CA 1
ATOM 690 C C . LEU A 1 100 ? 36.13700 29.30000 17.94700 1.000 26.05000 76 LEU A C 1
ATOM 691 O O . LEU A 1 100 ? 37.01100 30.13700 18.19400 1.000 29.15000 76 LEU A O 1
ATOM 696 N N . VAL A 1 101 ? 34.90800 29.62100 17.55700 1.000 22.85000 77 VAL A N 1
ATOM 697 C CA . VAL A 1 101 ? 34.48900 31.00300 17.33300 1.000 28.16000 77 VAL A CA 1
ATOM 698 C C . VAL A 1 101 ? 33.56200 31.41000 18.46800 1.000 28.11000 77 VAL A C 1
ATOM 699 O O . VAL A 1 101 ? 32.51300 30.79000 18.68900 1.000 27.13000 77 VAL A O 1
ATOM 703 N N . HIS A 1 102 ? 33.94100 32.47400 19.17000 1.000 26.38000 78 HIS A N 1
ATOM 704 C CA . HIS A 1 102 ? 33.21900 32.94600 20.34100 1.000 26.85000 78 HIS A CA 1
ATOM 705 C C . HIS A 1 102 ? 33.28600 34.46400 20.35100 1.000 29.65000 78 HIS A C 1
ATOM 706 O O . HIS A 1 102 ? 34.37500 35.02700 20.22700 1.000 34.29000 78 HIS A O 1
ATOM 713 N N . HIS A 1 103 ? 32.12900 35.11300 20.48200 1.000 34.12000 79 HIS A N 1
ATOM 714 C CA . HIS A 1 103 ? 32.04700 36.57700 20.40200 1.000 39.82000 79 HIS A CA 1
ATOM 715 C C . HIS A 1 103 ? 32.64500 37.06300 19.08500 1.000 38.98000 79 HIS A C 1
ATOM 716 O O . HIS A 1 103 ? 33.41500 38.02600 19.03800 1.000 39.27000 79 HIS A O 1
ATOM 723 N N . ASP A 1 104 ? 32.31200 36.34200 18.01200 1.000 34.76000 80 ASP A N 1
ATOM 724 C CA . ASP A 1 104 ? 32.77200 36.60900 16.65000 1.000 32.98000 80 ASP A CA 1
ATOM 725 C C . ASP A 1 104 ? 34.29100 36.71300 16.55200 1.000 33.54000 80 ASP A C 1
ATOM 726 O O . ASP A 1 104 ? 34.81200 37.32700 15.61900 1.000 42.17000 80 ASP A O 1
ATOM 731 N N . GLN A 1 105 ? 35.02100 36.10200 17.48500 1.000 31.84000 81 GLN A N 1
ATOM 732 C CA . GLN A 1 105 ? 36.47300 36.05600 17.46200 1.000 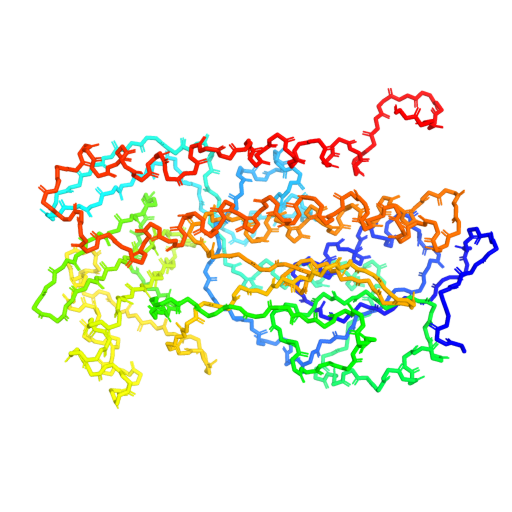32.66000 81 GLN A CA 1
ATOM 733 C C . GLN A 1 105 ? 36.94000 34.61900 17.27200 1.000 38.27000 81 GLN A C 1
ATOM 734 O O . GLN A 1 105 ? 36.52900 33.73600 18.03800 1.000 38.74000 81 GLN A O 1
ATOM 740 N N . PRO A 1 106 ? 37.78800 34.34200 16.28400 1.000 34.22000 82 PRO A N 1
ATOM 741 C CA . PRO A 1 106 ? 38.26200 32.97100 16.06600 1.000 33.65000 82 PRO A CA 1
ATOM 742 C C . PRO A 1 106 ? 39.50100 32.63200 16.88000 1.000 37.95000 82 PRO A C 1
ATOM 743 O O . PRO A 1 106 ? 40.38800 33.46100 17.09800 1.000 34.96000 82 PRO A O 1
ATOM 747 N N . ASN A 1 107 ? 39.55800 31.37400 17.32600 1.000 31.06000 83 ASN A N 1
ATOM 748 C CA . ASN A 1 107 ? 40.70400 30.82600 18.04700 1.000 33.63000 83 ASN A CA 1
ATOM 749 C C . ASN A 1 107 ? 41.09900 29.53900 17.34100 1.000 32.32000 83 ASN A C 1
ATOM 750 O O . ASN A 1 107 ? 40.31600 28.58200 17.32100 1.000 33.60000 83 ASN A O 1
ATOM 755 N N . LEU A 1 108 ? 42.28700 29.52800 16.73900 1.000 28.47000 84 LEU A N 1
ATOM 756 C CA . LEU A 1 108 ? 42.76900 28.40200 15.95200 1.000 28.18000 84 LEU A CA 1
ATOM 757 C C . LEU A 1 108 ? 43.73500 27.55100 16.76100 1.000 36.16000 84 LEU A C 1
ATOM 758 O O . LEU A 1 108 ? 44.63300 28.07300 17.42800 1.000 33.91000 84 LEU A O 1
ATOM 763 N N . MET A 1 109 ? 43.57300 26.23500 16.66500 1.000 30.87000 85 MET A N 1
ATOM 764 C CA . MET A 1 109 ? 44.41500 25.32200 17.42500 1.000 30.88000 85 MET A CA 1
ATOM 765 C C . MET A 1 109 ? 44.46100 23.97400 16.72200 1.000 26.69000 85 MET A C 1
ATOM 766 O O . MET A 1 109 ? 43.69300 23.70000 15.79500 1.000 23.67000 85 MET A O 1
ATOM 771 N N . SER A 1 110 ? 45.35400 23.11900 17.20500 1.000 26.33000 86 SER A N 1
ATOM 772 C CA . SER A 1 110 ? 45.53500 21.80900 16.60600 1.000 26.72000 86 SER A CA 1
ATOM 773 C C . SER A 1 110 ? 44.47300 20.83700 17.11100 1.000 25.19000 86 SER A C 1
ATOM 774 O O . SER A 1 110 ? 44.05700 20.89400 18.27200 1.000 23.35000 86 SER A O 1
ATOM 777 N N A THR A 1 111 ? 44.02100 19.95600 16.21400 0.510 23.34000 87 THR A N 1
ATOM 778 N N B THR A 1 111 ? 44.03600 19.94700 16.23600 0.490 23.34000 87 THR A N 1
ATOM 779 C CA A THR A 1 111 ? 43.13800 18.85400 16.58400 0.510 22.06000 87 THR A CA 1
ATOM 780 C CA B THR A 1 111 ? 43.13400 18.90100 16.68500 0.490 22.01000 87 THR A CA 1
ATOM 781 C C A THR A 1 111 ? 43.93800 17.77700 17.31500 0.510 24.39000 87 THR A C 1
ATOM 782 C C B THR A 1 111 ? 43.93600 17.67700 17.12900 0.490 24.36000 87 THR A C 1
ATOM 783 O O A THR A 1 111 ? 45.15700 17.86600 17.46500 0.510 23.07000 87 THR A O 1
ATOM 784 O O B THR A 1 111 ? 45.14700 17.58400 16.91800 0.490 24.33000 87 THR A O 1
ATOM 791 N N . GLY A 1 112 ? 43.24300 16.73000 17.76100 1.000 21.00000 88 GLY A N 1
ATOM 792 C CA . GLY A 1 112 ? 43.90800 15.63900 18.46000 1.000 23.37000 88 GLY A CA 1
ATOM 793 C C . GLY A 1 112 ? 44.48400 14.54900 17.57800 1.000 30.03000 88 GLY A C 1
ATOM 794 O O . GLY A 1 112 ? 45.61000 14.08500 17.77900 1.000 42.36000 88 GLY A O 1
ATOM 795 N N . VAL A 1 113 ? 43.67700 14.09300 16.63900 1.000 21.92000 89 VAL A N 1
ATOM 796 C CA . VAL A 1 113 ? 44.04900 13.17000 15.58400 1.000 19.68000 89 VAL A CA 1
ATOM 797 C C . VAL A 1 113 ? 43.58300 13.85100 14.30800 1.000 22.84000 89 VAL A C 1
ATOM 798 O O . VAL A 1 113 ? 42.67300 14.68400 14.35300 1.000 25.05000 89 VAL A O 1
ATOM 802 N N . THR A 1 114 ? 44.21500 13.53600 13.18000 1.000 22.79000 90 THR A N 1
ATOM 803 C CA . THR A 1 114 ? 43.70300 14.05800 11.92100 1.000 25.40000 90 THR A CA 1
ATOM 804 C C . THR A 1 114 ? 42.23900 13.67000 11.79000 1.000 20.93000 90 THR A C 1
ATOM 805 O O . THR A 1 114 ? 41.88200 12.49700 11.94000 1.000 20.33000 90 THR A O 1
ATOM 809 N N . LEU A 1 115 ? 41.38500 14.67000 11.59200 1.000 19.46000 91 LEU A N 1
ATOM 810 C CA . LEU A 1 115 ? 39.95900 14.42700 11.40100 1.000 20.28000 91 LEU A CA 1
ATOM 811 C C . LEU A 1 115 ? 39.68700 14.08400 9.94000 1.000 16.99000 91 LEU A C 1
ATOM 812 O O . LEU A 1 115 ? 40.08100 14.82400 9.03300 1.000 20.97000 91 LEU A O 1
ATOM 817 N N . CYS A 1 116 ? 38.99400 12.98100 9.70500 1.000 14.42000 92 CYS A N 1
ATOM 818 C CA . CYS A 1 116 ? 38.73200 12.52000 8.34700 1.000 15.74000 92 CYS A CA 1
ATOM 819 C C . CYS A 1 116 ? 37.24100 12.69800 8.06600 1.000 19.85000 92 CYS A C 1
ATOM 820 O O . CYS A 1 116 ? 36.41200 11.92200 8.53000 1.000 16.54000 92 CYS A O 1
ATOM 823 N N . GLY A 1 117 ? 36.89200 13.77000 7.32700 1.000 15.96000 93 GLY A N 1
ATOM 824 C CA . GLY A 1 117 ? 35.50000 14.02800 6.98200 1.000 16.51000 93 GLY A CA 1
ATOM 825 C C . GLY A 1 117 ? 35.16600 13.34400 5.67400 1.000 18.06000 93 GLY A C 1
ATOM 826 O O . GLY A 1 117 ? 35.93500 13.42900 4.71800 1.000 17.28000 93 GLY A O 1
ATOM 827 N N . VAL A 1 118 ? 34.02400 12.64500 5.63800 1.000 15.28000 94 VAL A N 1
ATOM 828 C CA . VAL A 1 118 ? 33.63500 11.90700 4.44000 1.000 15.86000 94 VAL A CA 1
ATOM 829 C C . VAL A 1 118 ? 32.11700 11.86200 4.35900 1.000 15.84000 94 VAL A C 1
ATOM 830 O O . VAL A 1 118 ? 31.42400 11.91900 5.37400 1.000 17.41000 94 VAL A O 1
ATOM 834 N N . GLU A 1 119 ? 31.59500 11.75400 3.13600 1.000 20.33000 95 GLU A N 1
ATOM 835 C CA . GLU A 1 119 ? 30.14200 11.67400 2.97700 1.000 18.44000 95 GLU A CA 1
ATOM 836 C C . GLU A 1 119 ? 29.61400 10.35700 3.54100 1.000 16.47000 95 GLU A C 1
ATOM 837 O O . GLU A 1 119 ? 30.14500 9.28400 3.25000 1.000 18.24000 95 GLU A O 1
ATOM 843 N N . ARG A 1 120 ? 28.56900 10.45000 4.37200 1.000 19.62000 96 ARG A N 1
ATOM 844 C CA . ARG A 1 120 ? 27.95200 9.25300 4.94000 1.000 20.91000 96 ARG A CA 1
ATOM 845 C C . ARG A 1 120 ? 27.42000 8.33200 3.85900 1.000 24.12000 96 ARG A C 1
ATOM 846 O O . ARG A 1 120 ? 27.54900 7.10800 3.95800 1.000 23.03000 96 ARG A O 1
ATOM 854 N N . ARG A 1 121 ? 26.75300 8.89600 2.85000 1.000 21.57000 97 ARG A N 1
ATOM 855 C CA . ARG A 1 121 ? 26.10500 8.06300 1.84400 1.000 21.99000 97 ARG A CA 1
ATOM 856 C C . ARG A 1 121 ? 27.11600 7.17200 1.13500 1.000 23.04000 97 ARG A C 1
ATOM 857 O O . ARG A 1 121 ? 26.88400 5.96900 0.96700 1.000 27.03000 97 ARG A O 1
ATOM 865 N N . GLY A 1 122 ? 28.24900 7.74000 0.72000 1.000 22.83000 98 GLY A N 1
ATOM 866 C CA . GLY A 1 122 ? 29.23600 6.95100 -0.00500 1.000 27.91000 98 GLY A CA 1
ATOM 867 C C . GLY A 1 122 ? 29.93200 5.93100 0.87600 1.000 23.26000 98 GLY A C 1
ATOM 868 O O . GLY A 1 122 ? 30.21100 4.81000 0.44400 1.000 23.70000 98 GLY A O 1
ATOM 869 N N . LEU A 1 123 ? 30.21200 6.30300 2.12400 1.000 22.52000 99 LEU A N 1
ATOM 870 C CA . LEU A 1 123 ? 30.72500 5.33400 3.08900 1.000 22.88000 99 LEU A CA 1
ATOM 871 C C . LEU A 1 123 ? 29.79100 4.13500 3.19800 1.000 23.42000 99 LEU A C 1
ATOM 872 O O . LEU A 1 123 ? 30.21100 2.98000 3.03100 1.000 25.43000 99 LEU A O 1
ATOM 877 N N . VAL A 1 124 ? 28.50800 4.39400 3.45400 1.000 18.74000 100 VAL A N 1
ATOM 878 C CA . VAL A 1 124 ? 27.54900 3.31500 3.66200 1.000 20.88000 100 VAL A CA 1
ATOM 879 C C . VAL A 1 124 ? 27.40200 2.49600 2.39100 1.000 26.69000 100 VAL A C 1
ATOM 880 O O . VAL A 1 124 ? 27.32000 1.26400 2.43400 1.000 24.20000 100 VAL A O 1
ATOM 884 N N . GLN A 1 125 ? 27.36800 3.16200 1.23400 1.000 22.07000 101 GLN A N 1
ATOM 885 C CA . GLN A 1 125 ? 27.17100 2.41000 0.00100 1.000 29.69000 101 GLN A CA 1
ATOM 886 C C . GLN A 1 125 ? 28.37400 1.53400 -0.30600 1.000 29.08000 101 GLN A C 1
ATOM 887 O O . GLN A 1 125 ? 28.21400 0.41000 -0.78800 1.000 31.58000 101 GLN A O 1
ATOM 893 N N . ALA A 1 126 ? 29.58600 2.01600 -0.00500 1.000 25.67000 102 ALA A N 1
ATOM 894 C CA . ALA A 1 126 ? 30.77900 1.21000 -0.24900 1.000 25.28000 102 ALA A CA 1
ATOM 895 C C . ALA A 1 126 ? 30.81700 -0.02400 0.65000 1.000 31.28000 102 ALA A C 1
ATOM 896 O O . ALA A 1 126 ? 31.22200 -1.10900 0.21100 1.000 30.95000 102 ALA A O 1
ATOM 898 N N . LEU A 1 127 ? 30.41000 0.12100 1.91200 1.000 27.16000 103 LEU A N 1
ATOM 899 C CA . LEU A 1 127 ? 30.36700 -1.03400 2.80700 1.000 25.88000 103 LEU A CA 1
ATOM 900 C C . LEU A 1 127 ? 29.25500 -2.00500 2.42100 1.000 31.28000 103 LEU A C 1
ATOM 901 O O . LEU A 1 127 ? 29.38400 -3.21600 2.65000 1.000 30.17000 103 LEU A O 1
ATOM 906 N N . ARG A 1 128 ? 28.15300 -1.50300 1.85900 1.000 25.11000 104 ARG A N 1
ATOM 907 C CA . ARG A 1 128 ? 27.11700 -2.40700 1.37400 1.000 28.00000 104 ARG A CA 1
ATOM 908 C C . ARG A 1 128 ? 27.62600 -3.22000 0.19300 1.000 32.66000 104 ARG A C 1
ATOM 909 O O . ARG A 1 128 ? 27.43600 -4.44200 0.14300 1.000 35.19000 104 ARG A O 1
ATOM 917 N N . ALA A 1 129 ? 28.29800 -2.56000 -0.75300 1.000 32.89000 105 ALA A N 1
ATOM 918 C CA . ALA A 1 129 ? 28.83200 -3.24900 -1.92000 1.000 30.65000 105 ALA A CA 1
ATOM 919 C C . ALA A 1 129 ? 29.90000 -4.26300 -1.53300 1.000 39.19000 105 ALA A C 1
ATOM 920 O O . ALA A 1 129 ? 29.99400 -5.32800 -2.15300 1.000 34.07000 105 ALA A O 1
ATOM 922 N N . LYS A 1 130 ? 30.71100 -3.95200 -0.51400 1.000 35.48000 106 LYS A N 1
ATOM 923 C CA . LYS A 1 130 ? 31.67800 -4.92500 -0.01400 1.000 36.33000 106 LYS A CA 1
ATOM 924 C C . LYS A 1 130 ? 30.96100 -6.15200 0.52700 1.000 31.11000 106 LYS A C 1
ATOM 925 O O . LYS A 1 130 ? 31.34900 -7.29200 0.23900 1.000 36.92000 106 LYS A O 1
ATOM 931 N N . CYS A 1 131 ? 29.88900 -5.93000 1.29100 1.000 30.12000 107 CYS A N 1
ATOM 932 C CA . CYS A 1 131 ? 29.12600 -7.02700 1.86900 1.000 32.57000 107 CYS A CA 1
ATOM 933 C C . CYS A 1 131 ? 28.53700 -7.91700 0.78500 1.000 38.08000 107 CYS A C 1
ATOM 934 O O . CYS A 1 131 ? 28.61800 -9.14900 0.86900 1.000 37.47000 107 CYS A O 1
ATOM 937 N N . VAL A 1 132 ? 27.96800 -7.30500 -0.25500 1.000 40.01000 108 VAL A N 1
ATOM 938 C CA . VAL A 1 132 ? 27.36800 -8.08800 -1.32700 1.000 37.09000 108 VAL A CA 1
ATOM 939 C C . VAL A 1 132 ? 28.43400 -8.90300 -2.05000 1.000 38.48000 108 VAL A C 1
ATOM 940 O O . VAL A 1 132 ? 28.24500 -10.09700 -2.31700 1.000 43.91000 108 VAL A O 1
ATOM 944 N N . ALA A 1 133 ? 29.58900 -8.29000 -2.33200 1.000 33.19000 109 ALA A N 1
ATOM 945 C CA . ALA A 1 133 ? 30.65500 -8.98800 -3.04800 1.000 38.44000 109 ALA A CA 1
ATOM 946 C C . ALA A 1 133 ? 31.17500 -10.19400 -2.27400 1.000 42.24000 109 ALA A C 1
ATOM 947 O O . ALA A 1 133 ? 31.59900 -11.18100 -2.88200 1.000 39.46000 109 ALA A O 1
ATOM 949 N N . ALA A 1 134 ? 31.15400 -10.14200 -0.94600 1.000 40.43000 110 ALA A N 1
ATOM 950 C CA . ALA A 1 134 ? 31.59100 -11.28000 -0.14800 1.000 41.12000 110 ALA A CA 1
ATOM 951 C C . ALA A 1 134 ? 30.50700 -12.33300 0.02200 1.000 41.54000 110 ALA A C 1
ATOM 952 O O . ALA A 1 134 ? 30.73200 -13.32700 0.72000 1.000 45.00000 110 ALA A O 1
ATOM 954 N N . GLY A 1 135 ? 29.34100 -12.14900 -0.58500 1.000 42.21000 111 GLY A N 1
ATOM 955 C CA . GLY A 1 135 ? 28.28700 -13.13200 -0.49700 1.000 36.66000 111 GLY A CA 1
ATOM 956 C C . GLY A 1 135 ? 27.24700 -12.87900 0.56400 1.000 44.08000 111 GLY A C 1
ATOM 957 O O . GLY A 1 135 ? 26.43400 -13.77000 0.83400 1.000 41.82000 111 GLY A O 1
ATOM 958 N N . ILE A 1 136 ? 27.24600 -11.70600 1.18100 1.000 35.06000 112 ILE A N 1
ATOM 959 C CA . ILE A 1 136 ? 26.19700 -11.33000 2.11600 1.000 41.10000 112 ILE A CA 1
ATOM 960 C C . ILE A 1 136 ? 25.09800 -10.64200 1.32000 1.000 40.63000 112 ILE A C 1
ATOM 961 O O . ILE A 1 136 ? 25.34300 -9.63400 0.65100 1.000 40.88000 112 ILE A O 1
ATOM 966 N N . ALA A 1 137 ? 23.89600 -11.19500 1.37300 1.000 43.75000 113 ALA A N 1
ATOM 967 C CA . ALA A 1 137 ? 22.76500 -10.58300 0.69900 1.000 41.01000 113 ALA A CA 1
ATOM 968 C C . ALA A 1 137 ? 22.19100 -9.46800 1.55900 1.000 38.45000 113 ALA A C 1
ATOM 969 O O . ALA A 1 137 ? 22.13700 -9.57500 2.78700 1.000 38.34000 113 ALA A O 1
ATOM 971 N N . ILE A 1 138 ? 21.77200 -8.38600 0.91200 1.000 40.20000 114 ILE A N 1
ATOM 972 C CA . ILE A 1 138 ? 21.04400 -7.31700 1.58100 1.000 38.26000 114 ILE A CA 1
ATOM 973 C C . ILE A 1 138 ? 19.70100 -7.16700 0.89100 1.000 37.46000 114 ILE A C 1
ATOM 974 O O . ILE A 1 138 ? 19.63500 -7.09300 -0.34200 1.000 42.80000 114 ILE A O 1
ATOM 979 N N . SER A 1 139 ? 18.63900 -7.13200 1.68300 1.000 37.91000 115 SER A N 1
ATOM 980 C CA . SER A 1 139 ? 17.28200 -6.94600 1.19200 1.000 43.47000 115 SER A CA 1
ATOM 981 C C . SER A 1 139 ? 16.77100 -5.60800 1.70400 1.000 40.77000 115 SER A C 1
ATOM 982 O O . SER A 1 139 ? 16.65400 -5.41300 2.91900 1.000 39.02000 115 SER A O 1
ATOM 985 N N . TYR A 1 140 ? 16.47000 -4.69200 0.78600 1.000 45.52000 116 TYR A N 1
ATOM 986 C CA . TYR A 1 140 ? 15.99700 -3.37200 1.17400 1.000 44.20000 116 TYR A CA 1
ATOM 987 C C . TYR A 1 140 ? 14.47100 -3.32500 1.18700 1.000 45.40000 116 TYR A C 1
ATOM 988 O O . TYR A 1 140 ? 13.78800 -4.19700 0.64300 1.000 48.29000 116 TYR A O 1
ATOM 997 N N . GLU A 1 141 ? 13.92200 -2.26900 1.78100 1.000 45.77000 117 GLU A N 1
ATOM 998 C CA . GLU A 1 141 ? 12.44900 -2.13700 1.95900 1.000 46.20000 117 GLU A CA 1
ATOM 999 C C . GLU A 1 141 ? 11.94200 -3.43400 2.56400 1.000 50.35000 117 GLU A C 1
ATOM 1000 O O . GLU A 1 141 ? 10.90100 -3.93100 2.13700 1.000 43.97000 117 GLU A O 1
ATOM 1006 N N . THR A 1 142 ? 12.69500 -3.94800 3.52400 1.000 47.71000 118 THR A N 1
ATOM 1007 C CA . THR A 1 142 ? 12.29800 -5.19300 4.19900 1.000 51.58000 118 THR A CA 1
ATOM 1008 C C . THR A 1 142 ? 11.94600 -4.88400 5.63300 1.000 56.19000 118 THR A C 1
ATOM 1009 O O . THR A 1 142 ? 12.86300 -4.77400 6.45200 1.000 57.90000 118 THR A O 1
ATOM 1013 N N . PRO A 1 143 ? 10.66400 -4.73400 5.97100 1.000 62.87000 119 PRO A N 1
ATOM 1014 C CA . PRO A 1 143 ? 10.30400 -4.58000 7.36400 1.000 67.47000 119 PRO A CA 1
ATOM 1015 C C . PRO A 1 143 ? 10.64800 -5.93300 8.00900 1.000 74.10000 119 PRO A C 1
ATOM 1016 O O . PRO A 1 143 ? 10.12100 -6.92800 7.55500 1.000 76.42000 119 PRO A O 1
ATOM 1020 N N . PRO A 1 144 ? 11.52300 -6.00800 9.04000 1.000 74.63000 120 PRO A N 1
ATOM 1021 C CA . PRO A 1 144 ? 11.92700 -7.28500 9.63000 1.000 71.70000 120 PRO A CA 1
ATOM 1022 C C . PRO A 1 144 ? 10.66300 -8.03900 10.07100 1.000 76.11000 120 PRO A C 1
ATOM 1023 O O . PRO A 1 144 ? 9.68700 -7.41300 10.48300 1.000 74.13000 120 PRO A O 1
ATOM 1027 N N . ALA A 1 145 ? 10.70700 -9.36300 10.03600 1.000 69.42000 121 ALA A N 1
ATOM 1028 C CA . ALA A 1 145 ? 9.55300 -10.16100 10.49700 1.000 62.56000 121 ALA A CA 1
ATOM 1029 C C . ALA A 1 145 ? 9.32200 -10.01500 12.00100 1.000 61.61000 121 ALA A C 1
ATOM 1030 O O . ALA A 1 145 ? 10.05600 -9.27300 12.66200 1.000 62.86000 121 ALA A O 1
ATOM 1032 N N . SER A 1 146 ? 8.32400 -10.72300 12.53800 1.000 59.75000 122 SER A N 1
ATOM 1033 C CA . SER A 1 146 ? 8.06400 -10.70600 14.00100 1.000 53.14000 122 SER A CA 1
ATOM 1034 C C . SER A 1 146 ? 9.18400 -11.44200 14.74400 1.000 53.66000 122 SER A C 1
ATOM 1035 O O . SER A 1 146 ? 9.87100 -12.24100 14.10900 1.000 51.54000 122 SER A O 1
ATOM 1038 N N . GLN A 1 147 ? 9.29800 -11.22300 16.04800 1.000 44.28000 123 GLN A N 1
ATOM 1039 C CA . GLN A 1 147 ? 10.33700 -11.89100 16.87000 1.000 48.80000 123 GLN A CA 1
ATOM 1040 C C . GLN A 1 147 ? 10.22100 -13.39500 16.70000 1.000 52.93000 123 GLN A C 1
ATOM 1041 O O . GLN A 1 147 ? 11.21100 -14.02200 16.36500 1.000 54.92000 123 GLN A O 1
ATOM 1047 N N . ALA A 1 148 ? 9.02200 -13.93300 16.89200 1.000 52.81000 124 ALA A N 1
ATOM 1048 C CA . ALA A 1 148 ? 8.83800 -15.39100 16.85400 1.000 47.35000 124 ALA A CA 1
ATOM 1049 C C . ALA A 1 148 ? 9.20600 -15.93100 15.48100 1.000 50.39000 124 ALA A C 1
ATOM 1050 O O . ALA A 1 148 ? 9.72200 -17.04100 15.40700 1.000 53.36000 124 ALA A O 1
ATOM 1052 N N . GLN A 1 149 ? 8.96100 -15.15400 14.43900 1.000 49.42000 125 GLN A N 1
ATOM 1053 C CA . GLN A 1 149 ? 9.38400 -15.60600 13.09800 1.000 52.32000 125 GLN A CA 1
ATOM 1054 C C . GLN A 1 149 ? 10.90600 -15.63300 13.07000 1.000 52.24000 125 GLN A C 1
ATOM 1055 O O . GLN A 1 149 ? 11.46100 -16.63200 12.59500 1.000 54.33000 125 GLN A O 1
ATOM 1061 N N . LEU A 1 150 ? 11.54700 -14.55800 13.53900 1.000 55.01000 126 LEU A N 1
ATOM 1062 C CA . LEU A 1 150 ? 13.00500 -14.53200 13.46500 1.000 51.14000 126 LEU A CA 1
ATOM 1063 C C . LEU A 1 150 ? 13.61200 -15.62300 14.33200 1.000 47.52000 126 LEU A C 1
ATOM 1064 O O . LEU A 1 150 ? 14.52100 -16.34000 13.89700 1.000 45.99000 126 LEU A O 1
ATOM 1069 N N . GLU A 1 151 ? 13.11700 -15.75900 15.56700 1.000 43.72000 127 GLU A N 1
ATOM 1070 C CA . GLU A 1 151 ? 13.61700 -16.79100 16.47000 1.000 52.36000 127 GLU A CA 1
ATOM 1071 C C . GLU A 1 151 ? 13.54300 -18.17300 15.83600 1.000 50.32000 127 GLU A C 1
ATOM 1072 O O . GLU A 1 151 ? 14.43900 -19.00400 16.02900 1.000 46.41000 127 GLU A O 1
ATOM 1078 N N . ALA A 1 152 ? 12.49200 -18.43100 15.06000 1.000 52.80000 128 ALA A N 1
ATOM 1079 C CA . ALA A 1 152 ? 12.30900 -19.72200 14.41700 1.000 47.53000 128 ALA A CA 1
ATOM 1080 C C . ALA A 1 152 ? 13.04200 -19.83400 13.08900 1.000 50.64000 128 ALA A C 1
ATOM 1081 O O . ALA A 1 152 ? 13.18100 -20.94500 12.56600 1.000 45.59000 128 ALA A O 1
ATOM 1083 N N . GLU A 1 153 ? 13.51300 -18.72000 12.53400 1.000 44.23000 129 GLU A N 1
ATOM 1084 C CA . GLU A 1 153 ? 14.21500 -18.74700 11.26300 1.000 45.84000 129 GLU A CA 1
ATOM 1085 C C . GLU A 1 153 ? 15.72300 -18.59100 11.40300 1.000 49.71000 129 GLU A C 1
ATOM 1086 O O . GLU A 1 153 ? 16.45300 -18.96900 10.47900 1.000 52.16000 129 GLU A O 1
ATOM 1092 N N . TYR A 1 154 ? 16.21100 -18.06700 12.53200 1.000 43.49000 130 TYR A N 1
ATOM 1093 C CA . TYR A 1 154 ? 17.61600 -17.71000 12.67100 1.000 44.61000 130 TYR A CA 1
ATOM 1094 C C . TYR A 1 154 ? 18.21400 -18.28000 13.95300 1.000 36.92000 130 TYR A C 1
ATOM 1095 O O . TYR A 1 154 ? 17.52400 -18.44300 14.96400 1.000 40.75000 130 TYR A O 1
ATOM 1104 N N . ASP A 1 155 ? 19.51600 -18.59000 13.88600 1.000 38.91000 131 ASP A N 1
ATOM 1105 C CA . ASP A 1 155 ? 20.28700 -18.96800 15.07100 1.000 39.10000 131 ASP A CA 1
ATOM 1106 C C . ASP A 1 155 ? 20.64900 -17.75200 15.91800 1.000 38.45000 131 ASP A C 1
ATOM 1107 O O . ASP A 1 155 ? 20.74900 -17.85300 17.14800 1.000 35.62000 131 ASP A O 1
ATOM 1112 N N . LEU A 1 156 ? 20.87100 -16.60700 15.27300 1.000 36.36000 132 LEU A N 1
ATOM 1113 C CA . LEU A 1 156 ? 21.27300 -15.38000 15.95000 1.000 34.49000 132 LEU A CA 1
ATOM 1114 C C . LEU A 1 156 ? 20.71600 -14.18400 15.19200 1.000 27.27000 132 LEU A C 1
ATOM 1115 O O . LEU A 1 156 ? 20.73700 -14.16600 13.96100 1.000 32.72000 132 LEU A O 1
ATOM 1120 N N . VAL A 1 157 ? 20.23700 -13.18900 15.93300 1.000 36.88000 133 VAL A N 1
ATOM 1121 C CA . VAL A 1 157 ? 19.75700 -11.93200 15.36300 1.000 31.68000 133 VAL A CA 1
ATOM 1122 C C . VAL A 1 157 ? 20.66700 -10.82300 15.87000 1.000 27.74000 133 VAL A C 1
ATOM 1123 O O . VAL A 1 157 ? 20.66900 -10.51800 17.07000 1.000 30.31000 133 VAL A O 1
ATOM 1127 N N . VAL A 1 158 ? 21.42500 -10.21300 14.96200 1.000 30.03000 134 VAL A N 1
ATOM 1128 C CA . VAL A 1 158 ? 22.28100 -9.07800 15.29600 1.000 26.41000 134 VAL A CA 1
ATOM 1129 C C . VAL A 1 158 ? 21.48900 -7.81000 15.00300 1.000 21.78000 134 VAL A C 1
ATOM 1130 O O . VAL A 1 158 ? 21.21500 -7.50700 13.83900 1.000 30.07000 134 VAL A O 1
ATOM 1134 N N . VAL A 1 159 ? 21.11700 -7.09400 16.06200 1.000 23.82000 135 VAL A N 1
ATOM 1135 C CA . VAL A 1 159 ? 20.28600 -5.89600 15.98000 1.000 29.63000 135 VAL A CA 1
ATOM 1136 C C . VAL A 1 159 ? 21.21200 -4.68700 15.87000 1.000 25.64000 135 VAL A C 1
ATOM 1137 O O . VAL A 1 159 ? 21.82500 -4.27200 16.85600 1.000 22.66000 135 VAL A O 1
ATOM 1141 N N . ALA A 1 160 ? 21.30500 -4.13000 14.66000 1.000 27.51000 136 ALA A N 1
ATOM 1142 C CA . ALA A 1 160 ? 22.18300 -2.97700 14.35100 1.000 21.76000 136 ALA A CA 1
ATOM 1143 C C . ALA A 1 160 ? 21.33200 -1.92000 13.64400 1.000 18.77000 136 ALA A C 1
ATOM 1144 O O . ALA A 1 160 ? 21.78600 -1.38600 12.64800 1.000 22.77000 136 ALA A O 1
ATOM 1146 N N . ASN A 1 161 ? 20.17400 -1.60300 14.20700 1.000 23.37000 137 ASN A N 1
ATOM 1147 C CA . ASN A 1 161 ? 19.18900 -0.72400 13.52700 1.000 26.40000 137 ASN A CA 1
ATOM 1148 C C . ASN A 1 161 ? 19.19400 0.72100 14.04800 1.000 27.18000 137 ASN A C 1
ATOM 1149 O O . ASN A 1 161 ? 18.22200 1.41200 13.84300 1.000 26.21000 137 ASN A O 1
ATOM 1154 N N . GLY A 1 162 ? 20.29300 1.16100 14.64500 1.000 24.21000 138 GLY A N 1
ATOM 1155 C CA . GLY A 1 162 ? 20.36600 2.55100 15.10600 1.000 24.29000 138 GLY A CA 1
ATOM 1156 C C . GLY A 1 162 ? 19.37500 2.87100 16.19800 1.000 27.40000 138 GLY A C 1
ATOM 1157 O O . GLY A 1 162 ? 18.91900 1.96000 16.86500 1.000 26.76000 138 GLY A O 1
ATOM 1158 N N . VAL A 1 163 ? 19.04400 4.14100 16.36700 1.000 23.41000 139 VAL A N 1
ATOM 1159 C CA . VAL A 1 163 ? 18.14000 4.54700 17.47900 1.000 27.30000 139 VAL A CA 1
ATOM 1160 C C . VAL A 1 163 ? 16.66200 4.27200 17.14700 1.000 33.79000 139 VAL A C 1
ATOM 1161 O O . VAL A 1 163 ? 15.81900 4.77500 17.88000 1.000 45.64000 139 VAL A O 1
ATOM 1165 N N . ASN A 1 164 ? 16.36000 3.45300 16.15300 1.000 35.62000 140 ASN A N 1
ATOM 1166 C CA . ASN A 1 164 ? 14.96800 3.20300 15.69200 1.000 40.34000 140 ASN A CA 1
ATOM 1167 C C . ASN A 1 164 ? 14.34000 2.07700 16.51900 1.000 38.32000 140 ASN A C 1
ATOM 1168 O O . ASN A 1 164 ? 13.89100 1.11300 15.92100 1.000 36.66000 140 ASN A O 1
ATOM 1173 N N . HIS A 1 165 ? 14.25500 2.24400 17.83600 1.000 31.70000 141 HIS A N 1
ATOM 1174 C CA . HIS A 1 165 ? 13.80800 1.14500 18.72600 1.000 38.38000 141 HIS A CA 1
ATOM 1175 C C . HIS A 1 165 ? 12.33600 0.74500 18.52900 1.000 50.28000 141 HIS A C 1
ATOM 1176 O O . HIS A 1 165 ? 12.03800 -0.44800 18.67700 1.000 49.54000 141 HIS A O 1
ATOM 1183 N N . LYS A 1 166 ? 11.45500 1.70300 18.27200 1.000 49.06000 142 LYS A N 1
ATOM 1184 C CA . LYS A 1 166 ? 10.00500 1.38600 18.20600 1.000 50.14000 142 LYS A CA 1
ATOM 1185 C C . LYS A 1 166 ? 9.70200 0.53600 16.97300 1.000 44.97000 142 LYS A C 1
ATOM 1186 O O . LYS A 1 166 ? 8.57700 0.04500 16.86800 1.000 55.70000 142 LYS A O 1
ATOM 1192 N N . THR A 1 167 ? 10.65600 0.37100 16.07600 1.000 42.93000 143 THR A N 1
ATOM 1193 C CA . THR A 1 167 ? 10.41500 -0.36700 14.82100 1.000 39.64000 143 THR A CA 1
ATOM 1194 C C . THR A 1 167 ? 10.60300 -1.85900 15.04800 1.000 46.15000 143 THR A C 1
ATOM 1195 O O . THR A 1 167 ? 10.35000 -2.62900 14.10800 1.000 44.12000 143 THR A O 1
ATOM 1199 N N . LEU A 1 168 ? 11.02900 -2.24600 16.24400 1.000 43.47000 144 LEU A N 1
ATOM 1200 C CA . LEU A 1 168 ? 11.39400 -3.66300 16.46100 1.000 46.35000 144 LEU A CA 1
ATOM 1201 C C . LEU A 1 168 ? 10.79400 -4.19400 17.75300 1.000 42.50000 144 LEU A C 1
ATOM 1202 O O . LEU A 1 168 ? 10.69200 -3.43500 18.71900 1.000 50.71000 144 LEU A O 1
ATOM 1207 N N . GLN A 1 169 ? 10.40000 -5.46100 17.73500 1.000 45.99000 145 GLN A N 1
ATOM 1208 C CA . GLN A 1 169 ? 9.94900 -6.08000 18.99800 1.000 49.85000 145 GLN A CA 1
ATOM 1209 C C . GLN A 1 169 ? 11.05600 -7.03100 19.44500 1.000 42.67000 145 GLN A C 1
ATOM 1210 O O . GLN A 1 169 ? 11.30500 -8.02600 18.76000 1.000 43.55000 145 GLN A O 1
ATOM 1216 N N . LEU A 1 170 ? 11.72500 -6.67100 20.51700 1.000 40.98000 146 LEU A N 1
ATOM 1217 C CA . LEU A 1 170 ? 12.86300 -7.46800 21.02000 1.000 45.86000 146 LEU A CA 1
ATOM 1218 C C . LEU A 1 170 ? 12.43800 -8.04200 22.36300 1.000 45.12000 146 LEU A C 1
ATOM 1219 O O . LEU A 1 170 ? 11.40300 -7.61200 22.88800 1.000 41.02000 146 LEU A O 1
ATOM 1224 N N . PRO A 1 171 ? 13.19500 -8.99200 22.94100 1.000 43.84000 147 PRO A N 1
ATOM 1225 C CA . PRO A 1 171 ? 12.89600 -9.43600 24.26900 1.000 40.98000 147 PRO A CA 1
ATOM 1226 C C . PRO A 1 171 ? 12.81800 -8.22400 25.20400 1.000 45.49000 147 PRO A C 1
ATOM 1227 O O . PRO A 1 171 ? 13.58900 -7.32000 25.05400 1.000 46.51000 147 PRO A O 1
ATOM 1231 N N . PRO A 1 172 ? 11.92200 -8.23200 26.21100 1.000 43.48000 148 PRO A N 1
ATOM 1232 C CA . PRO A 1 172 ? 11.73900 -7.09400 27.11100 1.000 41.67000 148 PRO A CA 1
ATOM 1233 C C . PRO A 1 172 ? 12.90000 -6.80200 28.06600 1.000 43.65000 148 PRO A C 1
ATOM 1234 O O . PRO A 1 172 ? 12.86000 -5.82500 28.74200 1.000 41.19000 148 PRO A O 1
ATOM 1238 N N . SER A 1 173 ? 13.90000 -7.67200 28.08700 1.000 40.06000 149 SER A N 1
ATOM 1239 C CA . SER A 1 173 ? 15.09700 -7.37500 28.90000 1.000 41.09000 149 SER A CA 1
ATOM 1240 C C . SER A 1 173 ? 15.93100 -6.35600 28.11700 1.000 39.13000 149 SER A C 1
ATOM 1241 O O . SER A 1 173 ? 16.73600 -5.66700 28.73400 1.000 38.90000 149 SER A O 1
ATOM 1244 N N . LEU A 1 174 ? 15.78000 -6.34700 26.79700 1.000 41.79000 150 LEU A N 1
ATOM 1245 C CA . LEU A 1 174 ? 16.52000 -5.41800 25.95600 1.000 38.03000 150 LEU A CA 1
ATOM 1246 C C . LEU A 1 174 ? 15.83200 -4.06200 25.83900 1.000 45.72000 150 LEU A C 1
ATOM 1247 O O . LEU A 1 174 ? 16.17400 -3.28100 24.94200 1.000 44.42000 150 LEU A O 1
ATOM 1252 N N . ALA A 1 175 ? 14.88100 -3.76300 26.72500 1.000 47.29000 151 ALA A N 1
ATOM 1253 C CA . ALA A 1 175 ? 14.11700 -2.52400 26.60900 1.000 39.78000 151 ALA A CA 1
ATOM 1254 C C . ALA A 1 175 ? 15.01900 -1.32200 26.86600 1.000 38.69000 151 ALA A C 1
ATOM 1255 O O . ALA A 1 175 ? 15.71300 -1.27400 27.88900 1.000 35.01000 151 ALA A O 1
ATOM 1257 N N . PRO A 1 176 ? 15.02100 -0.32900 25.98500 1.000 40.58000 152 PRO A N 1
ATOM 1258 C CA . PRO A 1 176 ? 15.93900 0.80000 26.14000 1.000 38.07000 152 PRO A CA 1
ATOM 1259 C C . PRO A 1 176 ? 15.48300 1.79900 27.18700 1.000 37.87000 152 PRO A C 1
ATOM 1260 O O . PRO A 1 176 ? 14.28900 1.98600 27.43500 1.000 42.69000 152 PRO A O 1
ATOM 1264 N N . GLN A 1 177 ? 16.46500 2.44100 27.81000 1.000 31.42000 153 GLN A N 1
ATOM 1265 C CA . GLN A 1 177 ? 16.23800 3.67500 28.54200 1.000 32.08000 153 GLN A CA 1
ATOM 1266 C C . GLN A 1 177 ? 16.47500 4.83300 27.57700 1.000 40.15000 153 GLN A C 1
ATOM 1267 O O . GLN A 1 177 ? 17.57300 4.96300 27.02100 1.000 30.95000 153 GLN A O 1
ATOM 1273 N N . ILE A 1 178 ? 15.44700 5.65800 27.36600 1.000 33.33000 154 ILE A N 1
ATOM 1274 C CA . ILE A 1 178 ? 15.51800 6.79400 26.45000 1.000 31.91000 154 ILE A CA 1
ATOM 1275 C C . ILE A 1 178 ? 15.62700 8.07600 27.26300 1.000 32.75000 154 ILE A C 1
ATOM 1276 O O . ILE A 1 178 ? 14.88600 8.28100 28.23500 1.000 34.31000 154 ILE A O 1
ATOM 1281 N N . ASP A 1 179 ? 16.55800 8.93600 26.87700 1.000 27.90000 155 ASP A N 1
ATOM 1282 C CA . ASP A 1 179 ? 16.68300 10.27100 27.43500 1.000 30.57000 155 ASP A CA 1
ATOM 1283 C C . ASP A 1 179 ? 16.73600 11.22800 26.26000 1.000 31.82000 155 ASP A C 1
ATOM 1284 O O . ASP A 1 179 ? 17.47100 10.98600 25.29800 1.000 26.83000 155 ASP A O 1
ATOM 1289 N N . PHE A 1 180 ? 15.95200 12.29600 26.32400 1.000 30.81000 156 PHE A N 1
ATOM 1290 C CA . PHE A 1 180 ? 15.91600 13.28100 25.25200 1.000 33.12000 156 PHE A CA 1
ATOM 1291 C C . PHE A 1 180 ? 16.68300 14.52700 25.67800 1.000 25.64000 156 PHE A C 1
ATOM 1292 O O . PHE A 1 180 ? 16.50300 15.02700 26.79600 1.000 29.59000 156 PHE A O 1
ATOM 1300 N N . GLY A 1 181 ? 17.57100 15.01100 24.80300 1.000 24.66000 157 GLY A N 1
ATOM 1301 C CA . GLY A 1 181 ? 18.37100 16.17100 25.14800 1.000 22.98000 157 GLY A CA 1
ATOM 1302 C C . GLY A 1 181 ? 17.53800 17.44200 25.24500 1.000 18.29000 157 GLY A C 1
ATOM 1303 O O . GLY A 1 181 ? 16.44000 17.52800 24.70200 1.000 27.37000 157 GLY A O 1
ATOM 1304 N N . ARG A 1 182 ? 18.07900 18.42600 25.96200 1.000 22.40000 158 ARG A N 1
ATOM 1305 C CA . ARG A 1 182 ? 17.38400 19.69600 26.14900 1.000 27.88000 158 ARG A CA 1
ATOM 1306 C C . ARG A 1 182 ? 17.51200 20.59100 24.92200 1.000 30.61000 158 ARG A C 1
ATOM 1307 O O . ARG A 1 182 ? 16.57200 21.31800 24.58400 1.000 29.46000 158 ARG A O 1
ATOM 1315 N N . ASN A 1 183 ? 18.66600 20.57300 24.25800 1.000 26.64000 159 ASN A N 1
ATOM 1316 C CA . ASN A 1 183 ? 18.80800 21.35300 23.03500 1.000 21.38000 159 ASN A CA 1
ATOM 1317 C C . ASN A 1 183 ? 18.01400 20.69300 21.91700 1.000 25.23000 159 ASN A C 1
ATOM 1318 O O . ASN A 1 183 ? 17.69200 19.49900 21.96200 1.000 26.66000 159 ASN A O 1
ATOM 1323 N N . LYS A 1 184 ? 17.64700 21.49800 20.92400 1.000 23.15000 160 LYS A N 1
ATOM 1324 C CA . LYS A 1 184 ? 17.13600 20.98800 19.66600 1.000 23.13000 160 LYS A CA 1
ATOM 1325 C C . LYS A 1 184 ? 18.27000 21.10000 18.65900 1.000 19.09000 160 LYS A C 1
ATOM 1326 O O . LYS A 1 184 ? 19.07300 22.02800 18.73800 1.000 25.35000 160 LYS A O 1
ATOM 1332 N N . TYR A 1 185 ? 18.36300 20.13600 17.75400 1.000 23.83000 161 TYR A N 1
ATOM 1333 C CA . TYR A 1 185 ? 19.41300 20.15600 16.74400 1.000 22.72000 161 TYR A CA 1
ATOM 1334 C C . TYR A 1 185 ? 18.82600 19.77400 15.39500 1.000 18.11000 161 TYR A C 1
ATOM 1335 O O . TYR A 1 185 ? 17.76900 19.14400 15.29900 1.000 21.81000 161 TYR A O 1
ATOM 1344 N N . ILE A 1 186 ? 19.53200 20.17500 14.33600 1.000 23.28000 162 ILE A N 1
ATOM 1345 C CA . ILE A 1 186 ? 19.22600 19.75700 12.97200 1.000 18.72000 162 ILE A CA 1
ATOM 1346 C C . ILE A 1 186 ? 20.55400 19.55700 12.24700 1.000 17.09000 162 ILE A C 1
ATOM 1347 O O . ILE A 1 186 ? 21.52900 20.27100 12.50800 1.000 18.35000 162 ILE A O 1
ATOM 1352 N N . TRP A 1 187 ? 20.59800 18.54800 11.38700 1.000 16.60000 163 TRP A N 1
ATOM 1353 C CA . TRP A 1 187 ? 21.80500 18.17800 10.63800 1.000 18.04000 163 TRP A CA 1
ATOM 1354 C C . TRP A 1 187 ? 21.70100 18.76700 9.23100 1.000 16.41000 163 TRP A C 1
ATOM 1355 O O . TRP A 1 187 ? 21.02000 18.21600 8.36000 1.000 17.08000 163 TRP A O 1
ATOM 1366 N N . TYR A 1 188 ? 22.38600 19.88300 9.00200 1.000 19.04000 164 TYR A N 1
ATOM 1367 C CA . TYR A 1 188 ? 22.40500 20.50300 7.67800 1.000 16.54000 164 TYR A CA 1
ATOM 1368 C C . TYR A 1 188 ? 23.65600 20.12000 6.89300 1.000 18.87000 164 TYR A C 1
ATOM 1369 O O . TYR A 1 188 ? 24.70100 19.76900 7.46400 1.000 17.09000 164 TYR A O 1
ATOM 1378 N N . GLY A 1 189 ? 23.53900 20.23300 5.56600 1.000 16.26000 165 GLY A N 1
ATOM 1379 C CA . GLY A 1 189 ? 24.68400 20.30800 4.67700 1.000 18.03000 165 GLY A CA 1
ATOM 1380 C C . GLY A 1 189 ? 24.74300 21.68700 4.04900 1.000 18.35000 165 GLY A C 1
ATOM 1381 O O . GLY A 1 189 ? 23.71700 22.37200 4.00000 1.000 20.11000 165 GLY A O 1
ATOM 1382 N N . THR A 1 190 ? 25.92300 22.11700 3.59600 1.000 17.86000 166 THR A N 1
ATOM 1383 C CA . THR A 1 190 ? 26.07800 23.45000 3.01500 1.000 17.02000 166 THR A CA 1
ATOM 1384 C C . THR A 1 190 ? 27.21200 23.40600 1.99900 1.000 15.99000 166 THR A C 1
ATOM 1385 O O . THR A 1 190 ? 28.07200 22.51500 2.03000 1.000 17.12000 166 THR A O 1
ATOM 1389 N N . THR A 1 191 ? 27.19700 24.37500 1.08500 1.000 17.32000 167 THR A N 1
ATOM 1390 C CA . THR A 1 191 ? 28.25800 24.49700 0.09600 1.000 16.57000 167 THR A CA 1
ATOM 1391 C C . THR A 1 191 ? 29.39000 25.39800 0.56400 1.000 18.03000 167 THR A C 1
ATOM 1392 O O . THR A 1 191 ? 30.40500 25.50900 -0.13200 1.000 18.73000 167 THR A O 1
ATOM 1396 N N . GLN A 1 192 ? 29.25500 26.04100 1.72300 1.000 15.37000 168 GLN A N 1
ATOM 1397 C CA . GLN A 1 192 ? 30.42300 26.63700 2.34300 1.000 15.66000 168 GLN A CA 1
ATOM 1398 C C . GLN A 1 192 ? 31.42600 25.54300 2.66300 1.000 21.08000 168 GLN A C 1
ATOM 1399 O O . GLN A 1 192 ? 31.04900 24.43400 3.05400 1.000 18.73000 168 GLN A O 1
ATOM 1405 N N . LEU A 1 193 ? 32.70700 25.85300 2.49500 1.000 19.15000 169 LEU A N 1
ATOM 1406 C CA . LEU A 1 193 ? 33.78500 24.90400 2.76600 1.000 20.93000 169 LEU A CA 1
ATOM 1407 C C . LEU A 1 193 ? 34.51100 25.30500 4.04500 1.000 21.85000 169 LEU A C 1
ATOM 1408 O O . LEU A 1 193 ? 35.07500 26.40100 4.12600 1.000 23.47000 169 LEU A O 1
ATOM 1413 N N . PHE A 1 194 ? 34.50500 24.41000 5.04400 1.000 18.44000 170 PHE A N 1
ATOM 1414 C CA . PHE A 1 194 ? 35.13700 24.65700 6.33500 1.000 19.63000 170 PHE A CA 1
ATOM 1415 C C . PHE A 1 194 ? 36.40100 23.80500 6.38100 1.000 21.75000 170 PHE A C 1
ATOM 1416 O O . PHE A 1 194 ? 36.35000 22.62300 6.72100 1.000 18.71000 170 PHE A O 1
ATOM 1424 N N . ASP A 1 195 ? 37.53100 24.41000 6.02200 1.000 22.25000 171 ASP A N 1
ATOM 1425 C CA . ASP A 1 195 ? 38.78900 23.67800 5.99400 1.000 20.38000 171 ASP A CA 1
ATOM 1426 C C . ASP A 1 195 ? 39.33700 23.39500 7.38300 1.000 24.02000 171 ASP A C 1
ATOM 1427 O O . ASP A 1 195 ? 40.26600 22.59600 7.51100 1.000 22.63000 171 ASP A O 1
ATOM 1432 N N . GLN A 1 196 ? 38.81500 24.04800 8.40700 1.000 19.26000 172 GLN A N 1
ATOM 1433 C CA . GLN A 1 196 ? 39.04600 23.65800 9.78500 1.000 21.56000 172 GLN A CA 1
ATOM 1434 C C . GLN A 1 196 ? 37.73300 23.16900 10.36900 1.000 22.81000 172 GLN A C 1
ATOM 1435 O O . GLN A 1 196 ? 36.65800 23.54700 9.90900 1.000 22.32000 172 GLN A O 1
ATOM 1441 N N A MET A 1 197 ? 37.80900 22.28600 11.36100 0.520 21.41000 173 MET A N 1
ATOM 1442 N N B MET A 1 197 ? 37.83400 22.33100 11.39500 0.480 21.42000 173 MET A N 1
ATOM 1443 C CA A MET A 1 197 ? 36.60000 21.98700 12.10900 0.520 20.25000 173 MET A CA 1
ATOM 1444 C CA B MET A 1 197 ? 36.66900 21.99300 12.19600 0.480 20.30000 173 MET A CA 1
ATOM 1445 C C A MET A 1 197 ? 36.21800 23.22800 12.90300 0.520 20.78000 173 MET A C 1
ATOM 1446 C C B MET A 1 197 ? 36.21500 23.23300 12.96100 0.480 20.78000 173 MET A C 1
ATOM 1447 O O A MET A 1 197 ? 37.03400 23.77600 13.65200 0.520 20.63000 173 MET A O 1
ATOM 1448 O O B MET A 1 197 ? 36.97900 23.78500 13.76000 0.480 20.62000 173 MET A O 1
ATOM 1457 N N . ASN A 1 198 ? 34.98300 23.68300 12.71700 1.000 21.63000 174 ASN A N 1
ATOM 1458 C CA . ASN A 1 198 ? 34.47100 24.90100 13.33300 1.000 19.33000 174 ASN A CA 1
ATOM 1459 C C . ASN A 1 198 ? 33.50200 24.54400 14.45000 1.000 20.79000 174 ASN A C 1
ATOM 1460 O O . ASN A 1 198 ? 32.57300 23.75900 14.24100 1.000 22.21000 174 ASN A O 1
ATOM 1465 N N . LEU A 1 199 ? 33.69100 25.14500 15.62000 1.000 18.99000 175 LEU A N 1
ATOM 1466 C CA . LEU A 1 199 ? 32.69200 25.10300 16.68200 1.000 20.50000 175 LEU A CA 1
ATOM 1467 C C . LEU A 1 199 ? 32.31700 26.54900 16.96600 1.000 22.66000 175 LEU A C 1
ATOM 1468 O O . LEU A 1 199 ? 33.14000 27.31400 17.47200 1.000 20.32000 175 LEU A O 1
ATOM 1473 N N . VAL A 1 200 ? 31.08600 26.92100 16.64100 1.000 19.12000 176 VAL A N 1
ATOM 1474 C CA . VAL A 1 200 ? 30.70200 28.33200 16.54000 1.000 20.97000 176 VAL A CA 1
ATOM 1475 C C . VAL A 1 200 ? 29.62800 28.61700 17.57800 1.000 20.44000 176 VAL A C 1
ATOM 1476 O O . VAL A 1 200 ? 28.50900 28.09300 17.49500 1.000 22.31000 176 VAL A O 1
ATOM 1480 N N . PHE A 1 201 ? 29.95300 29.46900 18.54400 1.000 21.05000 177 PHE A N 1
ATOM 1481 C CA . PHE A 1 201 ? 29.00800 29.87600 19.57300 1.000 25.23000 177 PHE A CA 1
ATOM 1482 C C . PHE A 1 201 ? 28.45500 31.25500 19.24300 1.000 28.32000 177 PHE A C 1
ATOM 1483 O O . PHE A 1 201 ? 29.22200 32.20600 19.07400 1.000 29.54000 177 PHE A O 1
ATOM 1491 N N . ARG A 1 202 ? 27.13500 31.35900 19.16000 1.000 26.16000 178 ARG A N 1
ATOM 1492 C CA . ARG A 1 202 ? 26.48200 32.63300 18.85500 1.000 32.94000 178 ARG A CA 1
ATOM 1493 C C . ARG A 1 202 ? 25.20900 32.76600 19.68100 1.000 30.91000 178 ARG A C 1
ATOM 1494 O O . ARG A 1 202 ? 24.22100 32.06300 19.43700 1.000 28.26000 178 ARG A O 1
ATOM 1502 N N . SER A 1 203 ? 25.23200 33.68400 20.64900 1.000 32.13000 179 SER A N 1
ATOM 1503 C CA . SER A 1 203 ? 24.03500 34.09500 21.36300 1.000 30.92000 179 SER A CA 1
ATOM 1504 C C . SER A 1 203 ? 23.42300 35.31600 20.68400 1.000 36.06000 179 SER A C 1
ATOM 1505 O O . SER A 1 203 ? 24.14400 36.20000 20.21700 1.000 39.15000 179 SER A O 1
ATOM 1508 N N . ASN A 1 204 ? 22.09800 35.35200 20.61300 1.000 37.99000 180 ASN A N 1
ATOM 1509 C CA . ASN A 1 204 ? 21.39800 36.52500 20.08800 1.000 39.87000 180 ASN A CA 1
ATOM 1510 C C . ASN A 1 204 ? 20.16900 36.77300 20.95800 1.000 43.85000 180 ASN A C 1
ATOM 1511 O O . ASN A 1 204 ? 20.05100 36.24900 22.07200 1.000 37.33000 180 ASN A O 1
ATOM 1516 N N . ALA A 1 205 ? 19.22500 37.57300 20.44600 1.000 42.13000 181 ALA A N 1
ATOM 1517 C CA . ALA A 1 205 ? 18.06000 37.94000 21.24300 1.000 40.57000 181 ALA A CA 1
ATOM 1518 C C . ALA A 1 205 ? 17.12100 36.76800 21.48000 1.000 38.51000 181 ALA A C 1
ATOM 1519 O O . ALA A 1 205 ? 16.37000 36.78900 22.45900 1.000 39.23000 181 ALA A O 1
ATOM 1521 N N . GLN A 1 206 ? 17.15600 35.74000 20.62800 1.000 36.94000 182 GLN A N 1
ATOM 1522 C CA . GLN A 1 206 ? 16.27100 34.59500 20.82500 1.000 37.29000 182 GLN A CA 1
ATOM 1523 C C . GLN A 1 206 ? 16.85900 33.57300 21.78900 1.000 36.46000 182 GLN A C 1
ATOM 1524 O O . GLN A 1 206 ? 16.11000 32.95000 22.55000 1.000 36.33000 182 GLN A O 1
ATOM 1530 N N . GLY A 1 207 ? 18.17900 33.38200 21.77300 1.000 39.47000 183 GLY A N 1
ATOM 1531 C CA . GLY A 1 207 ? 18.79500 32.41800 22.66300 1.000 38.58000 183 GLY A CA 1
ATOM 1532 C C . GLY A 1 207 ? 20.19300 31.98600 22.26900 1.000 38.46000 183 GLY A C 1
ATOM 1533 O O . GLY A 1 207 ? 20.98800 32.78500 21.76500 1.000 29.03000 183 GLY A O 1
ATOM 1534 N N . MET A 1 208 ? 20.50800 30.71400 22.50400 1.000 35.41000 184 MET A N 1
ATOM 1535 C CA . MET A 1 208 ? 21.85200 30.19000 22.31500 1.000 33.84000 184 MET A CA 1
ATOM 1536 C C . MET A 1 208 ? 21.86800 29.23500 21.13100 1.000 30.43000 184 MET A C 1
ATOM 1537 O O . MET A 1 208 ? 21.02500 28.33600 21.04800 1.000 25.46000 184 MET A O 1
ATOM 1542 N N . PHE A 1 209 ? 22.80900 29.45700 20.21200 1.000 26.99000 185 PHE A N 1
ATOM 1543 C CA . PHE A 1 209 ? 22.99100 28.64500 19.01500 1.000 29.73000 185 PHE A CA 1
ATOM 1544 C C . PHE A 1 209 ? 24.44300 28.19200 18.93500 1.000 23.09000 185 PHE A C 1
ATOM 1545 O O . PHE A 1 209 ? 25.36500 28.96900 19.19700 1.000 26.10000 185 PHE A O 1
ATOM 1553 N N . ILE A 1 210 ? 24.65000 26.92300 18.58700 1.000 23.74000 186 ILE A N 1
ATOM 1554 C CA . ILE A 1 210 ? 25.98800 26.37900 18.39600 1.000 22.42000 186 ILE A CA 1
ATOM 1555 C C . ILE A 1 210 ? 26.02700 25.68400 17.04300 1.000 18.49000 186 ILE A C 1
ATOM 1556 O O . ILE A 1 210 ? 25.12900 24.90100 16.72200 1.000 18.21000 186 ILE A O 1
ATOM 1561 N N . GLY A 1 211 ? 27.07600 25.95600 16.27000 1.000 18.09000 187 GLY A N 1
ATOM 1562 C CA . GLY A 1 211 ? 27.30200 25.31400 14.99000 1.000 18.38000 187 GLY A CA 1
ATOM 1563 C C . GLY A 1 211 ? 28.53200 24.41000 15.05500 1.000 16.37000 187 GLY A C 1
ATOM 1564 O O . GLY A 1 211 ? 29.57600 24.80300 15.58200 1.000 19.37000 187 GLY A O 1
ATOM 1565 N N . HIS A 1 212 ? 28.36700 23.20400 14.51900 1.000 17.98000 188 HIS A N 1
ATOM 1566 C CA . HIS A 1 212 ? 29.42200 22.20900 14.37200 1.000 18.24000 188 HIS A CA 1
ATOM 1567 C C . HIS A 1 212 ? 29.62200 22.00200 12.87400 1.000 13.97000 188 HIS A C 1
ATOM 1568 O O . HIS A 1 212 ? 28.74900 21.43700 12.20300 1.000 18.11000 188 HIS A O 1
ATOM 1575 N N . ALA A 1 213 ? 30.77400 22.44700 12.33500 1.000 17.28000 189 ALA A N 1
ATOM 1576 C CA . ALA A 1 213 ? 30.94700 22.48600 10.88800 1.000 16.75000 189 ALA A CA 1
ATOM 1577 C C . ALA A 1 213 ? 32.30800 21.96600 10.45300 1.000 17.91000 189 ALA A C 1
ATOM 1578 O O . ALA A 1 213 ? 33.32600 22.26500 11.08500 1.000 17.14000 189 ALA A O 1
ATOM 1580 N N . TYR A 1 214 ? 32.32600 21.22000 9.35400 1.000 16.16000 190 TYR A N 1
ATOM 1581 C CA . TYR A 1 214 ? 33.58000 20.75000 8.76700 1.000 17.44000 190 TYR A CA 1
ATOM 1582 C C . TYR A 1 214 ? 33.31100 20.30200 7.33500 1.000 19.44000 190 TYR A C 1
ATOM 1583 O O . TYR A 1 214 ? 32.23900 19.76500 7.02500 1.000 15.43000 190 TYR A O 1
ATOM 1592 N N . ARG A 1 215 ? 34.31600 20.48400 6.48100 1.000 15.67000 191 ARG A N 1
ATOM 1593 C CA . ARG A 1 215 ? 34.23100 20.04900 5.09800 1.000 14.87000 191 ARG A CA 1
ATOM 1594 C C . ARG A 1 215 ? 34.33400 18.53500 5.01400 1.000 16.74000 191 ARG A C 1
ATOM 1595 O O . ARG A 1 215 ? 35.10100 17.91300 5.75700 1.000 16.92000 191 ARG A O 1
ATOM 1603 N N . TYR A 1 216 ? 33.56000 17.92900 4.11000 1.000 14.92000 192 TYR A N 1
ATOM 1604 C CA . TYR A 1 216 ? 33.66000 16.48800 3.91200 1.000 14.40000 192 TYR A CA 1
ATOM 1605 C C . TYR A 1 216 ? 33.76900 16.05800 2.45700 1.000 18.03000 192 TYR A C 1
ATOM 1606 O O . TYR A 1 216 ? 33.96800 14.86700 2.20800 1.000 17.32000 192 TYR A O 1
ATOM 1615 N N . SER A 1 217 ? 33.66500 16.97700 1.49500 1.000 19.24000 193 SER A N 1
ATOM 1616 C CA . SER A 1 217 ? 33.95500 16.65400 0.10000 1.000 18.05000 193 SER A CA 1
ATOM 1617 C C . SER A 1 217 ? 34.55400 17.89300 -0.56100 1.000 17.08000 193 SER A C 1
ATOM 1618 O O . SER A 1 217 ? 34.79000 18.91800 0.09300 1.000 18.73000 193 SER A O 1
ATOM 1621 N N . ASP A 1 218 ? 34.78700 17.80100 -1.86800 1.000 18.70000 194 ASP A N 1
ATOM 1622 C CA . ASP A 1 218 ? 35.23300 18.96700 -2.62000 1.000 21.83000 194 ASP A CA 1
ATOM 1623 C C . ASP A 1 218 ? 34.22400 20.09700 -2.55700 1.000 21.82000 194 ASP A C 1
ATOM 1624 O O . ASP A 1 218 ? 34.59400 21.26000 -2.75700 1.000 19.61000 194 ASP A O 1
ATOM 1629 N N . THR A 1 219 ? 32.94900 19.77800 -2.31900 1.000 19.51000 195 THR A N 1
ATOM 1630 C CA . THR A 1 219 ? 31.89200 20.76800 -2.47400 1.000 20.86000 195 THR A CA 1
ATOM 1631 C C . THR A 1 219 ? 31.00200 20.97000 -1.26100 1.000 22.60000 195 THR A C 1
ATOM 1632 O O . THR A 1 219 ? 30.21100 21.92500 -1.26300 1.000 19.16000 195 THR A O 1
ATOM 1636 N N . MET A 1 220 ? 31.07900 20.10600 -0.24600 1.000 16.15000 196 MET A N 1
ATOM 1637 C CA . MET A 1 220 ? 30.08200 20.07800 0.81500 1.000 16.21000 196 MET A CA 1
ATOM 1638 C C . MET A 1 220 ? 30.74200 20.09100 2.17800 1.000 17.96000 196 MET A C 1
ATOM 1639 O O . MET A 1 220 ? 31.79800 19.47500 2.38000 1.000 16.52000 196 MET A O 1
ATOM 1644 N N . SER A 1 221 ? 30.09000 20.77900 3.11600 1.000 15.02000 197 SER A N 1
ATOM 1645 C CA . SER A 1 221 ? 30.41800 20.68800 4.53300 1.000 15.74000 197 SER A CA 1
ATOM 1646 C C . SER A 1 221 ? 29.19600 20.21700 5.30900 1.000 18.63000 197 SER A C 1
ATOM 1647 O O . SER A 1 221 ? 28.06000 20.50800 4.93900 1.000 15.93000 197 SER A O 1
ATOM 1650 N N . THR A 1 222 ? 29.43700 19.49000 6.39800 1.000 15.39000 198 THR A N 1
ATOM 1651 C CA . THR A 1 222 ? 28.41500 19.35300 7.43400 1.000 13.50000 198 THR A CA 1
ATOM 1652 C C . THR A 1 222 ? 28.26100 20.66200 8.21500 1.000 13.80000 198 THR A C 1
ATOM 1653 O O . THR A 1 222 ? 29.23700 21.36100 8.50400 1.000 17.08000 198 THR A O 1
ATOM 1657 N N . PHE A 1 223 ? 27.01600 20.98200 8.58300 1.000 15.40000 199 PHE A N 1
ATOM 1658 C CA . PHE A 1 223 ? 26.71400 22.11500 9.46000 1.000 16.75000 199 PHE A CA 1
ATOM 1659 C C . PHE A 1 223 ? 25.59800 21.67900 10.40500 1.000 19.04000 199 PHE A C 1
ATOM 1660 O O . PHE A 1 223 ? 24.40500 21.84300 10.11500 1.000 16.47000 199 PHE A O 1
ATOM 1668 N N . VAL A 1 224 ? 25.98600 21.10500 11.53800 1.000 18.48000 200 VAL A N 1
ATOM 1669 C CA . VAL A 1 224 ? 25.01200 20.75800 12.57000 1.000 14.29000 200 VAL A CA 1
ATOM 1670 C C . VAL A 1 224 ? 24.74500 21.98800 13.42600 1.000 15.11000 200 VAL A C 1
ATOM 1671 O O . VAL A 1 224 ? 25.67800 22.62900 13.91900 1.000 17.73000 200 VAL A O 1
ATOM 1675 N N . VAL A 1 225 ? 23.47900 22.30100 13.66300 1.000 17.65000 201 VAL A N 1
ATOM 1676 C CA . VAL A 1 225 ? 23.13000 23.42700 14.52800 1.000 16.03000 201 VAL A CA 1
ATOM 1677 C C . VAL A 1 225 ? 22.30500 22.90800 15.69400 1.000 14.81000 201 VAL A C 1
ATOM 1678 O O . VAL A 1 225 ? 21.33000 22.19300 15.47900 1.000 19.85000 201 VAL A O 1
ATOM 1682 N N . GLU A 1 226 ? 22.68700 23.27100 16.91700 1.000 18.80000 202 GLU A N 1
ATOM 1683 C CA . GLU A 1 226 ? 21.81200 23.04500 18.06000 1.000 21.31000 202 GLU A CA 1
ATOM 1684 C C . GLU A 1 226 ? 21.49600 24.36700 18.74400 1.000 22.47000 202 GLU A C 1
ATOM 1685 O O . GLU A 1 226 ? 22.30000 25.30700 18.71900 1.000 25.61000 202 GLU A O 1
ATOM 1691 N N . CYS A 1 227 ? 20.31600 24.43200 19.35900 1.000 27.79000 203 CYS A N 1
ATOM 1692 C CA . CYS A 1 227 ? 19.92200 25.61800 20.11000 1.000 26.74000 203 CYS A CA 1
ATOM 1693 C C . CYS A 1 227 ? 19.22300 25.20600 21.39700 1.000 25.25000 203 CYS A C 1
ATOM 1694 O O . CYS A 1 227 ? 18.67600 24.10600 21.49700 1.000 25.20000 203 CYS A O 1
ATOM 1697 N N . ASP A 1 228 ? 19.28000 26.08400 22.39800 1.000 29.16000 204 ASP A N 1
ATOM 1698 C CA . ASP A 1 228 ? 18.61400 25.74400 23.64600 1.000 32.72000 204 ASP A CA 1
ATOM 1699 C C . ASP A 1 228 ? 17.10600 25.94100 23.49600 1.000 34.59000 204 ASP A C 1
ATOM 1700 O O . ASP A 1 228 ? 16.60700 26.39600 22.45700 1.000 28.72000 204 ASP A O 1
ATOM 1705 N N . GLU A 1 229 ? 16.36500 25.53300 24.52700 1.000 29.87000 205 GLU A N 1
ATOM 1706 C CA . GLU A 1 229 ? 14.91000 25.60000 24.44100 1.000 33.20000 205 GLU A CA 1
ATOM 1707 C C . GLU A 1 229 ? 14.42700 27.04600 24.33000 1.000 26.02000 205 GLU A C 1
ATOM 1708 O O . GLU A 1 229 ? 13.44100 27.32400 23.64100 1.000 28.53000 205 GLU A O 1
ATOM 1714 N N . GLN A 1 230 ? 15.11900 27.98600 24.98100 1.000 33.16000 206 GLN A N 1
ATOM 1715 C CA . GLN A 1 230 ? 14.71500 29.38600 24.85200 1.000 32.78000 206 GLN A CA 1
ATOM 1716 C C . GLN A 1 230 ? 14.85900 29.86100 23.41300 1.000 33.09000 206 GLN A C 1
ATOM 1717 O O . GLN A 1 230 ? 13.95100 30.49400 22.86200 1.000 34.17000 206 GLN A O 1
ATOM 1723 N N .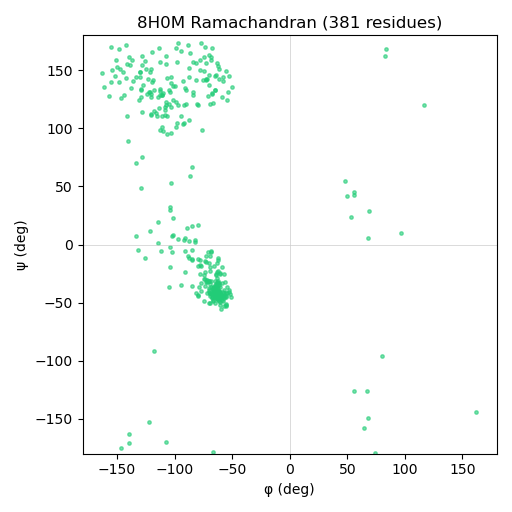 ALA A 1 231 ? 15.99900 29.56100 22.78300 1.000 34.28000 207 ALA A N 1
ATOM 1724 C CA . ALA A 1 231 ? 16.19400 29.94800 21.38800 1.000 31.75000 207 ALA A CA 1
ATOM 1725 C C . ALA A 1 231 ? 15.14800 29.30600 20.48800 1.000 31.20000 207 ALA A C 1
ATOM 1726 O O . ALA A 1 231 ? 14.60700 29.96000 19.59100 1.000 32.32000 207 ALA A O 1
ATOM 1728 N N . TYR A 1 232 ? 14.84000 28.02700 20.72200 1.000 27.47000 208 TYR A N 1
ATOM 1729 C CA . TYR A 1 232 ? 13.92300 27.30600 19.84500 1.000 26.11000 208 TYR A CA 1
ATOM 1730 C C . TYR A 1 232 ? 12.50900 27.87700 19.92600 1.000 36.07000 208 TYR A C 1
ATOM 1731 O O . TYR A 1 232 ? 11.80300 27.95700 18.91200 1.000 32.86000 208 TYR A O 1
ATOM 1740 N N . ALA A 1 233 ? 12.08100 28.29000 21.12500 1.000 32.04000 209 ALA A N 1
ATOM 1741 C CA . ALA A 1 233 ? 10.76000 28.89800 21.28600 1.000 27.75000 209 ALA A CA 1
ATOM 1742 C C . ALA A 1 233 ? 10.72400 30.32900 20.75500 1.000 31.06000 209 ALA A C 1
ATOM 1743 O O . ALA A 1 233 ? 9.81900 30.68900 19.99500 1.000 34.22000 209 ALA A O 1
ATOM 1745 N N . ARG A 1 234 ? 11.69800 31.15700 21.14600 1.000 36.29000 210 ARG A N 1
ATOM 1746 C CA . ARG A 1 234 ? 11.69200 32.56400 20.74100 1.000 31.00000 210 ARG A CA 1
ATOM 1747 C C . ARG A 1 234 ? 11.81300 32.70600 19.22800 1.000 38.11000 210 ARG A C 1
ATOM 1748 O O . ARG A 1 234 ? 11.06500 33.46700 18.60300 1.000 34.51000 210 ARG A O 1
ATOM 1756 N N . ALA A 1 235 ? 12.74200 31.96500 18.61400 1.000 35.49000 211 ALA A N 1
ATOM 1757 C CA . ALA A 1 235 ? 12.88100 32.00200 17.16000 1.000 33.27000 211 ALA A CA 1
ATOM 1758 C C . ALA A 1 235 ? 11.72500 31.32500 16.44100 1.000 28.93000 211 ALA A C 1
ATOM 1759 O O . ALA A 1 235 ? 11.67600 31.37400 15.20800 1.000 31.82000 211 ALA A O 1
ATOM 1761 N N . GLU A 1 236 ? 10.81500 30.68300 17.17900 1.000 29.85000 212 GLU A N 1
ATOM 1762 C CA . GLU A 1 236 ? 9.61300 30.05700 16.62500 1.000 31.48000 212 GLU A CA 1
ATOM 1763 C C . GLU A 1 236 ? 9.94700 29.04600 15.53000 1.000 33.83000 212 GLU A C 1
ATOM 1764 O O . GLU A 1 236 ? 9.29500 28.98900 14.48400 1.000 31.54000 212 GLU A O 1
ATOM 1770 N N . LEU A 1 237 ? 10.94600 28.20100 15.79400 1.000 33.91000 213 LEU A N 1
ATOM 1771 C CA . LEU A 1 237 ? 11.44600 27.31600 14.75000 1.000 25.56000 213 LEU A CA 1
ATOM 1772 C C . LEU A 1 237 ? 10.49500 26.16100 14.46700 1.000 26.32000 213 LEU A C 1
ATOM 1773 O O . LEU A 1 237 ? 10.48600 25.63700 13.35000 1.000 31.29000 213 LEU A O 1
ATOM 1778 N N . GLU A 1 238 ? 9.67300 25.75100 15.44600 1.000 27.49000 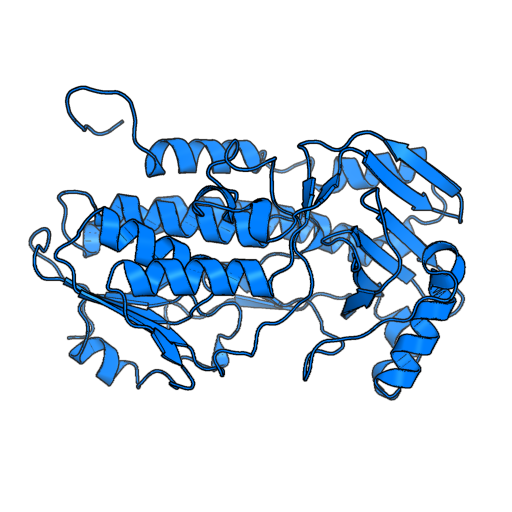214 GLU A N 1
ATOM 1779 C CA . GLU A 1 238 ? 8.73900 24.66000 15.18100 1.000 31.79000 214 GLU A CA 1
ATOM 1780 C C . GLU A 1 238 ? 7.70500 25.05000 14.12700 1.000 32.40000 214 GLU A C 1
ATOM 1781 O O . GLU A 1 238 ? 7.42600 24.27200 13.20700 1.000 32.58000 214 GLU A O 1
ATOM 1787 N N . MET A 1 239 ? 7.12600 26.25000 14.23500 1.000 36.44000 215 MET A N 1
ATOM 1788 C CA . MET A 1 239 ? 6.11000 26.64300 13.25900 1.000 36.37000 215 MET A CA 1
ATOM 1789 C C . MET A 1 239 ? 6.71800 27.01200 11.90600 1.000 33.20000 215 MET A C 1
ATOM 1790 O O . MET A 1 239 ? 6.07800 26.80000 10.86900 1.000 33.11000 215 MET A O 1
ATOM 1795 N N . ARG A 1 240 ? 7.94900 27.52200 11.89300 1.000 31.22000 216 ARG A N 1
ATOM 1796 C CA . ARG A 1 240 ? 8.61100 27.86400 10.63900 1.000 34.23000 216 ARG A CA 1
ATOM 1797 C C . ARG A 1 240 ? 8.72000 26.64900 9.72100 1.000 33.12000 216 ARG A C 1
ATOM 1798 O O . ARG A 1 240 ? 8.89700 25.50700 10.16700 1.000 32.12000 216 ARG A O 1
ATOM 1806 N N . SER A 1 241 ? 8.58800 26.90900 8.42100 1.000 31.42000 217 SER A N 1
ATOM 1807 C CA . SER A 1 241 ? 8.78400 25.90500 7.39000 1.000 29.01000 217 SER A CA 1
ATOM 1808 C C . SER A 1 241 ? 10.25900 25.49300 7.33700 1.000 24.70000 217 SER A C 1
ATOM 1809 O O . SER A 1 241 ? 11.12300 26.12100 7.95400 1.000 26.60000 217 SER A O 1
ATOM 1812 N N . GLU A 1 242 ? 10.53200 24.42100 6.58400 1.000 27.39000 218 GLU A N 1
ATOM 1813 C CA . GLU A 1 242 ? 11.91100 23.97700 6.38900 1.000 29.50000 218 GLU A CA 1
ATOM 1814 C C . GLU A 1 242 ? 12.75700 25.09800 5.78200 1.000 27.55000 218 GLU A C 1
ATOM 1815 O O . GLU A 1 242 ? 13.85900 25.39300 6.26000 1.000 21.33000 218 GLU A O 1
ATOM 1821 N N . ARG A 1 243 ? 12.22300 25.78700 4.76900 1.000 26.56000 219 ARG A N 1
ATOM 1822 C CA . ARG A 1 243 ? 12.99300 26.85400 4.13700 1.000 23.94000 219 ARG A CA 1
ATOM 1823 C C . ARG A 1 243 ? 13.14000 28.05800 5.05700 1.000 22.59000 219 ARG A C 1
ATOM 1824 O O . ARG A 1 243 ? 14.21400 28.66200 5.12800 1.000 22.89000 219 ARG A O 1
ATOM 1832 N N . ASP A 1 244 ? 12.07600 28.42600 5.77400 1.000 24.80000 220 ASP A N 1
ATOM 1833 C CA . ASP A 1 244 ? 12.14300 29.61600 6.61400 1.000 27.42000 220 ASP A CA 1
ATOM 1834 C C . ASP A 1 244 ? 13.10500 29.41600 7.77900 1.000 23.14000 220 ASP A C 1
ATOM 1835 O O . ASP A 1 244 ? 13.90300 30.30900 8.09900 1.000 24.09000 220 ASP A O 1
ATOM 1840 N N . ALA A 1 245 ? 13.05500 28.24200 8.40800 1.000 24.96000 221 ALA A N 1
ATOM 1841 C CA . ALA A 1 245 ? 14.00700 27.93100 9.46800 1.000 26.46000 221 ALA A CA 1
ATOM 1842 C C . ALA A 1 245 ? 15.44600 27.98600 8.95800 1.000 18.74000 221 ALA A C 1
ATOM 1843 O O . ALA A 1 245 ? 16.32200 28.54500 9.62500 1.000 20.96000 221 ALA A O 1
ATOM 1845 N N . ALA A 1 246 ? 15.70500 27.40800 7.78500 1.000 24.83000 222 ALA A N 1
ATOM 1846 C CA . ALA A 1 246 ? 17.06800 27.37800 7.25500 1.000 21.74000 222 ALA A CA 1
ATOM 1847 C C . ALA A 1 246 ? 17.55400 28.78200 6.92500 1.000 28.19000 222 ALA A C 1
ATOM 1848 O O . ALA A 1 246 ? 18.73400 29.10600 7.11500 1.000 23.76000 222 ALA A O 1
ATOM 1850 N N . ALA A 1 247 ? 16.64600 29.63100 6.42900 1.000 27.19000 223 ALA A N 1
ATOM 1851 C CA . ALA A 1 247 ? 16.97900 31.02800 6.18300 1.000 28.41000 223 ALA A CA 1
ATOM 1852 C C . ALA A 1 247 ? 17.34100 31.74600 7.47400 1.000 24.30000 223 ALA A C 1
ATOM 1853 O O . ALA A 1 247 ? 18.32900 32.49200 7.53000 1.000 26.14000 223 ALA A O 1
ATOM 1855 N N . TYR A 1 248 ? 16.56400 31.52300 8.53500 1.000 28.01000 224 TYR A N 1
ATOM 1856 C CA . TYR A 1 248 ? 16.85800 32.16800 9.80800 1.000 28.70000 224 TYR A CA 1
ATOM 1857 C C . TYR A 1 248 ? 18.23200 31.75100 10.31300 1.000 21.92000 224 TYR A C 1
ATOM 1858 O O . TYR A 1 248 ? 19.06100 32.59400 10.67700 1.000 23.39000 224 TYR A O 1
ATOM 1867 N N . ILE A 1 249 ? 18.49500 30.44000 10.32800 1.000 24.78000 225 ILE A N 1
ATOM 1868 C CA . ILE A 1 249 ? 19.75800 29.94200 10.86200 1.000 21.90000 225 ILE A CA 1
ATOM 1869 C C . ILE A 1 249 ? 20.93100 30.43100 10.02000 1.000 22.37000 225 ILE A C 1
ATOM 1870 O O . ILE A 1 249 ? 21.98700 30.79400 10.55400 1.000 24.60000 225 ILE A O 1
ATOM 1875 N N . ALA A 1 250 ? 20.75200 30.49400 8.69700 1.000 24.96000 226 ALA A N 1
ATOM 1876 C CA . ALA A 1 250 ? 21.82100 30.98700 7.83500 1.000 22.32000 226 ALA A CA 1
ATOM 1877 C C . ALA A 1 250 ? 22.14900 32.44300 8.13100 1.000 24.26000 226 ALA A C 1
ATOM 1878 O O . ALA A 1 250 ? 23.30500 32.86700 7.98900 1.000 24.15000 226 ALA A O 1
ATOM 1880 N N . LYS A 1 251 ? 21.14300 33.22000 8.54200 1.000 24.87000 227 LYS A N 1
ATOM 1881 C CA . LYS A 1 251 ? 21.37800 34.59100 8.97400 1.000 27.57000 227 LYS A CA 1
ATOM 1882 C C . LYS A 1 251 ? 22.14100 34.64000 10.29300 1.000 23.82000 227 LYS A C 1
ATOM 1883 O O . LYS A 1 251 ? 23.05600 35.45700 10.46200 1.000 27.11000 227 LYS A O 1
ATOM 1889 N N . VAL A 1 252 ? 21.77900 33.76900 11.24200 1.000 25.86000 228 VAL A N 1
ATOM 1890 C CA . VAL A 1 252 ? 22.50200 33.70000 12.50800 1.000 27.40000 228 VAL A CA 1
ATOM 1891 C C . VAL A 1 252 ? 23.98000 33.43200 12.25800 1.000 25.50000 228 VAL A C 1
ATOM 1892 O O . VAL A 1 252 ? 24.85600 34.03900 12.89000 1.000 26.34000 228 VAL A O 1
ATOM 1896 N N . PHE A 1 253 ? 24.28300 32.53000 11.32100 1.000 25.21000 229 PHE A N 1
ATOM 1897 C CA . PHE A 1 253 ? 25.65300 32.13400 11.02700 1.000 18.59000 229 PHE A CA 1
ATOM 1898 C C . PHE A 1 253 ? 26.17400 32.76100 9.73700 1.000 22.59000 229 PHE A C 1
ATOM 1899 O O . PHE A 1 253 ? 26.98700 32.16400 9.03300 1.000 20.88000 229 PHE A O 1
ATOM 1907 N N . GLU A 1 254 ? 25.71800 33.97200 9.40300 1.000 24.10000 230 GLU A N 1
ATOM 1908 C CA . GLU A 1 254 ? 26.16100 34.56600 8.14600 1.000 26.87000 230 GLU A CA 1
ATOM 1909 C C . GLU A 1 254 ? 27.65600 34.84400 8.14200 1.000 25.10000 230 GLU A C 1
ATOM 1910 O O . GLU A 1 254 ? 28.28500 34.79100 7.08500 1.000 29.19000 230 GLU A O 1
ATOM 1916 N N . ALA A 1 255 ? 28.24300 35.14400 9.30600 1.000 25.09000 231 ALA A N 1
ATOM 1917 C CA . ALA A 1 255 ? 29.68400 35.36500 9.37400 1.000 26.69000 231 ALA A CA 1
ATOM 1918 C C . ALA A 1 255 ? 30.45100 34.14200 8.88700 1.000 31.12000 231 ALA A C 1
ATOM 1919 O O . ALA A 1 255 ? 31.50400 34.27100 8.24900 1.000 29.15000 231 ALA A O 1
ATOM 1921 N N . GLU A 1 256 ? 29.91100 32.95200 9.12800 1.000 24.76000 232 GLU A N 1
ATOM 1922 C CA . GLU A 1 256 ? 30.57200 31.71000 8.73000 1.000 21.68000 232 GLU A CA 1
ATOM 1923 C C . GLU A 1 256 ? 30.12900 31.16700 7.38000 1.000 21.69000 232 GLU A C 1
ATOM 1924 O O . GLU A 1 256 ? 30.91000 30.61400 6.65700 1.000 21.85000 232 GLU A O 1
ATOM 1930 N N . LEU A 1 257 ? 28.86500 31.34500 7.06300 1.000 20.96000 233 LEU A N 1
ATOM 1931 C CA . LEU A 1 257 ? 28.31900 30.78200 5.86600 1.000 23.13000 233 LEU A CA 1
ATOM 1932 C C . LEU A 1 257 ? 28.39000 31.68900 4.65200 1.000 23.09000 233 LEU A C 1
ATOM 1933 O O . LEU A 1 257 ? 28.35200 31.23700 3.54300 1.000 25.50000 233 LEU A O 1
ATOM 1938 N N . GLY A 1 258 ? 28.47500 32.96800 4.89900 1.000 28.51000 234 GLY A N 1
ATOM 1939 C CA . GLY A 1 258 ? 28.43600 33.90400 3.81200 1.000 32.37000 234 GLY A CA 1
ATOM 1940 C C . GLY A 1 258 ? 27.06700 33.87300 3.19900 1.000 26.08000 234 GLY A C 1
ATOM 1941 O O . GLY A 1 258 ? 26.06800 34.03400 3.84200 1.000 33.83000 234 GLY A O 1
ATOM 1942 N N . GLY A 1 259 ? 27.04000 33.65900 1.92900 1.000 30.68000 235 GLY A N 1
ATOM 1943 C CA . GLY A 1 259 ? 25.80300 33.59000 1.25700 1.000 30.33000 235 GLY A CA 1
ATOM 1944 C C . GLY A 1 259 ? 25.41200 32.18900 0.98300 1.000 27.59000 235 GLY A C 1
ATOM 1945 O O . GLY A 1 259 ? 24.46200 32.02600 0.36100 1.000 27.53000 235 GLY A O 1
ATOM 1946 N N . HIS A 1 260 ? 26.12300 31.20200 1.50300 1.000 22.51000 236 HIS A N 1
ATOM 1947 C CA . HIS A 1 260 ? 25.76000 29.80700 1.32200 1.000 19.31000 236 HIS A CA 1
ATOM 1948 C C . HIS A 1 260 ? 24.49800 29.34100 2.06800 1.000 20.24000 236 HIS A C 1
ATOM 1949 O O . HIS A 1 260 ? 24.27900 29.75600 3.17000 1.000 22.44000 236 HIS A O 1
ATOM 1956 N N . ALA A 1 261 ? 23.75000 28.42100 1.48500 1.000 17.15000 237 ALA A N 1
ATOM 1957 C CA . ALA A 1 261 ? 22.48400 27.98300 2.05400 1.000 16.40000 237 ALA A CA 1
ATOM 1958 C C . ALA A 1 261 ? 22.67700 26.70700 2.85900 1.000 20.35000 237 ALA A C 1
ATOM 1959 O O . ALA A 1 261 ? 23.74600 26.07900 2.85000 1.000 18.93000 237 ALA A O 1
ATOM 1961 N N . LEU A 1 262 ? 21.59700 26.30900 3.52200 1.000 19.89000 238 LEU A N 1
ATOM 1962 C CA . LEU A 1 262 ? 21.55000 25.12400 4.37100 1.000 19.03000 238 LEU A CA 1
ATOM 1963 C C . LEU A 1 262 ? 20.42700 24.21200 3.88900 1.000 25.57000 238 LEU A C 1
ATOM 1964 O O . LEU A 1 262 ? 19.29400 24.66900 3.69400 1.000 22.13000 238 LEU A O 1
ATOM 1969 N N . VAL A 1 263 ? 20.73400 22.92500 3.69200 1.000 20.22000 239 VAL A N 1
ATOM 1970 C CA . VAL A 1 263 ? 19.73700 21.93500 3.30500 1.000 17.47000 239 VAL A CA 1
ATOM 1971 C C . VAL A 1 263 ? 19.74100 20.82400 4.34300 1.000 25.01000 239 VAL A C 1
ATOM 1972 O O . VAL A 1 263 ? 20.79500 20.46100 4.88600 1.000 20.33000 239 VAL A O 1
ATOM 1976 N N . SER A 1 264 ? 18.54900 20.31300 4.63300 1.000 21.39000 240 SER A N 1
ATOM 1977 C CA . SER A 1 264 ? 18.34800 19.14400 5.47500 1.000 23.09000 240 SER A CA 1
ATOM 1978 C C . SER A 1 264 ? 17.92900 17.96300 4.61100 1.000 25.36000 240 SER A C 1
ATOM 1979 O O . SER A 1 264 ? 17.51000 18.12100 3.46100 1.000 28.86000 240 SER A O 1
ATOM 1982 N N . GLN A 1 265 ? 18.06500 16.76100 5.16900 1.000 24.86000 241 GLN A N 1
ATOM 1983 C CA . GLN A 1 265 ? 17.69800 15.55500 4.44700 1.000 25.82000 241 GLN A CA 1
ATOM 1984 C C . GLN A 1 265 ? 16.18900 15.32300 4.52100 1.000 27.18000 241 GLN A C 1
ATOM 1985 O O . GLN A 1 265 ? 15.51800 15.80900 5.43700 1.000 31.58000 241 GLN A O 1
ATOM 1991 N N . PRO A 1 266 ? 15.62800 14.59400 3.55700 1.000 26.34000 242 PRO A N 1
ATOM 1992 C CA . PRO A 1 266 ? 14.18200 14.33000 3.57900 1.000 34.08000 242 PRO A CA 1
ATOM 1993 C C . PRO A 1 266 ? 13.73200 13.71800 4.90000 1.000 34.53000 242 PRO A C 1
ATOM 1994 O O . PRO A 1 266 ? 14.34000 12.77400 5.40900 1.000 34.81000 242 PRO A O 1
ATOM 1998 N N . GLY A 1 267 ? 12.66500 14.28100 5.46600 1.000 35.09000 243 GLY A N 1
ATOM 1999 C CA . GLY A 1 267 ? 12.09400 13.78300 6.70400 1.000 33.58000 243 GLY A CA 1
ATOM 2000 C C . GLY A 1 267 ? 12.95200 13.95800 7.93400 1.000 37.56000 243 GLY A C 1
ATOM 2001 O O . GLY A 1 267 ? 12.59300 13.45700 9.00600 1.000 38.93000 243 GLY A O 1
ATOM 2002 N N . GLN A 1 268 ? 14.08000 14.64000 7.82200 1.000 28.98000 244 GLN A N 1
ATOM 2003 C CA . GLN A 1 268 ? 14.95200 14.89500 8.95900 1.000 34.44000 244 GLN A CA 1
ATOM 2004 C C . GLN A 1 268 ? 14.88300 16.38200 9.27300 1.000 37.64000 244 GLN A C 1
ATOM 2005 O O . GLN A 1 268 ? 15.34500 17.21100 8.48400 1.000 44.50000 244 GLN A O 1
ATOM 2011 N N . GLY A 1 269 ? 14.27800 16.71300 10.40700 1.000 28.84000 245 GLY A N 1
ATOM 2012 C CA . GLY A 1 269 ? 14.10200 18.07800 10.84600 1.000 31.36000 245 GLY A CA 1
ATOM 2013 C C . GLY A 1 269 ? 14.73400 18.28500 12.20700 1.000 29.96000 245 GLY A C 1
ATOM 2014 O O . GLY A 1 269 ? 15.69500 17.60400 12.58500 1.000 32.86000 245 GLY A O 1
ATOM 2015 N N . TRP A 1 270 ? 14.18400 19.24800 12.94300 1.000 23.28000 246 TRP A N 1
ATOM 2016 C CA . TRP A 1 270 ? 14.69000 19.56700 14.26800 1.000 24.55000 246 TRP A CA 1
ATOM 2017 C C . TRP A 1 270 ? 14.31700 18.44400 15.23500 1.000 29.32000 246 TRP A C 1
ATOM 2018 O O . TRP A 1 270 ? 13.23900 17.85000 15.12500 1.000 28.63000 246 TRP A O 1
ATOM 2029 N N . ARG A 1 271 ? 15.23200 18.13800 16.15800 1.000 25.99000 247 ARG A N 1
ATOM 2030 C CA . ARG A 1 271 ? 15.14300 16.95300 17.00400 1.000 27.02000 247 ARG A CA 1
ATOM 2031 C C . ARG A 1 271 ? 15.75200 17.25300 18.36300 1.000 21.77000 247 ARG A C 1
ATOM 2032 O O . ARG A 1 271 ? 16.65900 18.07300 18.48000 1.000 22.08000 247 ARG A O 1
ATOM 2040 N N . ASN A 1 272 ? 15.26400 16.56700 19.40000 1.000 24.35000 248 ASN A N 1
ATOM 2041 C CA . ASN A 1 272 ? 16.01900 16.46500 20.64100 1.000 25.29000 248 ASN A CA 1
ATOM 2042 C C . ASN A 1 272 ? 16.87100 15.20600 20.53700 1.000 21.28000 248 ASN A C 1
ATOM 2043 O O . ASN A 1 272 ? 16.38500 14.17300 20.06600 1.000 22.60000 248 ASN A O 1
ATOM 2048 N N . PHE A 1 273 ? 18.14500 15.29900 20.90600 1.000 19.40000 249 PHE A N 1
ATOM 2049 C CA . PHE A 1 273 ? 18.99000 14.12400 20.73000 1.000 19.05000 249 PHE A CA 1
ATOM 2050 C C . PHE A 1 273 ? 18.50700 12.99900 21.63600 1.000 22.51000 249 PHE A C 1
ATOM 2051 O O . PHE A 1 273 ? 18.28700 13.20500 22.83200 1.000 22.87000 249 PHE A O 1
ATOM 2059 N N . MET A 1 274 ? 18.38300 11.80200 21.05800 1.000 22.32000 250 MET A N 1
ATOM 2060 C CA . MET A 1 274 ? 17.88200 10.62600 21.75900 1.000 22.47000 250 MET A CA 1
ATOM 2061 C C . MET A 1 274 ? 19.08300 9.80500 22.21500 1.000 23.55000 250 MET A C 1
ATOM 2062 O O . MET A 1 274 ? 19.74700 9.16300 21.39100 1.000 23.04000 250 MET A O 1
ATOM 2067 N N . THR A 1 275 ? 19.38200 9.86500 23.51600 1.000 23.88000 251 THR A N 1
ATOM 2068 C CA . THR A 1 275 ? 20.39500 9.00800 24.12900 1.000 20.79000 251 THR A CA 1
ATOM 2069 C C . THR A 1 275 ? 19.71600 7.70600 24.54200 1.000 26.76000 251 THR A C 1
ATOM 2070 O O . THR A 1 275 ? 18.93300 7.67700 25.49700 1.000 28.12000 251 THR A O 1
ATOM 2074 N N . LEU A 1 276 ? 19.99900 6.64700 23.80000 1.000 24.39000 252 LEU A N 1
ATOM 2075 C CA . LEU A 1 276 ? 19.41200 5.32900 23.98900 1.000 25.23000 252 LEU A CA 1
ATOM 2076 C C . LEU A 1 276 ? 20.40700 4.48500 24.77200 1.000 25.99000 252 LEU A C 1
ATOM 2077 O O . LEU A 1 276 ? 21.54800 4.33000 24.33800 1.000 24.20000 252 LEU A O 1
ATOM 2082 N N . SER A 1 277 ? 19.98400 3.96100 25.92100 1.000 27.61000 253 SER A N 1
ATOM 2083 C CA . SER A 1 277 ? 20.84100 3.13400 26.76300 1.000 27.34000 253 SER A CA 1
ATOM 2084 C C . SER A 1 277 ? 20.14600 1.80200 27.01600 1.000 32.41000 253 SER A C 1
ATOM 2085 O O . SER A 1 277 ? 18.91600 1.71600 26.99200 1.000 33.67000 253 SER A O 1
ATOM 2088 N N . ARG A 1 278 ? 20.93700 0.75300 27.22700 1.000 32.32000 254 ARG A N 1
ATOM 2089 C CA . ARG A 1 278 ? 20.40600 -0.55100 27.60900 1.000 30.52000 254 ARG A CA 1
ATOM 2090 C C . ARG A 1 278 ? 21.13000 -1.03900 28.85200 1.000 27.34000 254 ARG A C 1
ATOM 2091 O O . ARG A 1 278 ? 22.20200 -0.55200 29.21200 1.000 27.59000 254 ARG A O 1
ATOM 2099 N N . GLU A 1 279 ? 20.52100 -2.01100 29.52500 1.000 30.61000 255 GLU A N 1
ATOM 2100 C CA . GLU A 1 279 ? 21.13900 -2.59200 30.70100 1.000 29.13000 255 GLU A CA 1
ATOM 2101 C C . GLU A 1 279 ? 21.77100 -3.94900 30.42200 1.000 23.50000 255 GLU A C 1
ATOM 2102 O O . GLU A 1 279 ? 22.43100 -4.50000 31.31000 1.000 30.72000 255 GLU A O 1
ATOM 2108 N N . ARG A 1 280 ? 21.57600 -4.48000 29.21700 1.000 29.62000 256 ARG A N 1
ATOM 2109 C CA . ARG A 1 280 ? 22.18200 -5.71300 28.73800 1.000 30.63000 256 ARG A CA 1
ATOM 2110 C C . ARG A 1 280 ? 22.29900 -5.61500 27.22700 1.000 29.88000 256 ARG A C 1
ATOM 2111 O O . ARG A 1 280 ? 21.41400 -5.06600 26.57000 1.000 30.31000 256 ARG A O 1
ATOM 2119 N N . ALA A 1 281 ? 23.36800 -6.18200 26.67400 1.000 26.14000 257 ALA A N 1
ATOM 2120 C CA . ALA A 1 281 ? 23.57500 -6.14200 25.23300 1.000 25.40000 257 ALA A CA 1
ATOM 2121 C C . ALA A 1 281 ? 22.91400 -7.29300 24.49400 1.000 25.93000 257 ALA A C 1
ATOM 2122 O O . ALA A 1 281 ? 22.84500 -7.26900 23.26000 1.000 25.95000 257 ALA A O 1
ATOM 2124 N N . CYS A 1 282 ? 22.43800 -8.31200 25.19900 1.000 28.47000 258 CYS A N 1
ATOM 2125 C CA . CYS A 1 282 ? 22.02900 -9.51200 24.49800 1.000 28.91000 258 CYS A CA 1
ATOM 2126 C C . CYS A 1 282 ? 20.98500 -10.24400 25.32100 1.000 33.56000 258 CYS A C 1
ATOM 2127 O O . CYS A 1 282 ? 20.96500 -10.15600 26.55200 1.000 33.73000 258 CYS A O 1
ATOM 2130 N N . GLU A 1 283 ? 20.11500 -10.95000 24.61100 1.000 35.41000 259 GLU A N 1
ATOM 2131 C CA . GLU A 1 283 ? 19.09000 -11.78100 25.21200 1.000 38.53000 259 GLU A CA 1
ATOM 2132 C C . GLU A 1 283 ? 18.60200 -12.76100 24.16300 1.000 41.27000 259 GLU A C 1
ATOM 2133 O O . GLU A 1 283 ? 18.36600 -12.37800 23.01400 1.000 44.81000 259 GLU A O 1
ATOM 2139 N N . GLY A 1 284 ? 18.44900 -14.02000 24.56500 1.000 39.15000 260 GLY A N 1
ATOM 2140 C CA . GLY A 1 284 ? 18.00300 -15.03200 23.62400 1.000 42.86000 260 GLY A CA 1
ATOM 2141 C C . GLY A 1 284 ? 18.90600 -15.08500 22.41300 1.000 40.24000 260 GLY A C 1
ATOM 2142 O O . GLY A 1 284 ? 20.13200 -15.20200 22.52200 1.000 45.88000 260 GLY A O 1
ATOM 2143 N N . LYS A 1 285 ? 18.30000 -14.97000 21.24100 1.000 39.75000 261 LYS A N 1
ATOM 2144 C CA . LYS A 1 285 ? 19.01700 -14.95400 19.97800 1.000 39.23000 261 LYS A CA 1
ATOM 2145 C C . LYS A 1 285 ? 19.40000 -13.54200 19.53500 1.000 32.49000 261 LYS A C 1
ATOM 2146 O O . LYS A 1 285 ? 19.92700 -13.38000 18.43200 1.000 36.18000 261 LYS A O 1
ATOM 2152 N N . PHE A 1 286 ? 19.14900 -12.53300 20.36700 1.000 35.58000 262 PHE A N 1
ATOM 2153 C CA . PHE A 1 286 ? 19.26500 -11.13200 19.97800 1.000 33.37000 262 PHE A CA 1
ATOM 2154 C C . PHE A 1 286 ? 20.45600 -10.47900 20.66800 1.000 30.88000 262 PHE A C 1
ATOM 2155 O O . PHE A 1 286 ? 20.58400 -10.55300 21.89500 1.000 33.98000 262 PHE A O 1
ATOM 2163 N N . VAL A 1 287 ? 21.29400 -9.80100 19.88200 1.000 29.42000 263 VAL A N 1
ATOM 2164 C CA . VAL A 1 287 ? 22.46300 -9.08600 20.38400 1.000 28.70000 263 VAL A CA 1
ATOM 2165 C C . VAL A 1 287 ? 22.53700 -7.74000 19.66200 1.000 23.24000 263 VAL A C 1
ATOM 2166 O O . VAL A 1 287 ? 22.36200 -7.67700 18.44200 1.000 25.54000 263 VAL A O 1
ATOM 2170 N N . LEU A 1 288 ? 22.78500 -6.67300 20.42100 1.000 23.63000 264 LEU A N 1
ATOM 2171 C CA . LEU A 1 288 ? 22.74400 -5.29600 19.93000 1.000 19.30000 264 LEU A CA 1
ATOM 2172 C C . LEU A 1 288 ? 24.14900 -4.73400 19.70300 1.000 20.78000 264 LEU A C 1
ATOM 2173 O O . LEU A 1 288 ? 25.04500 -4.92200 20.52900 1.000 21.43000 264 LEU A O 1
ATOM 2178 N N . ILE A 1 289 ? 24.33000 -3.99400 18.60300 1.000 17.55000 265 ILE A N 1
ATOM 2179 C CA . ILE A 1 289 ? 25.57900 -3.27600 18.36000 1.000 16.15000 265 ILE A CA 1
ATOM 2180 C C . ILE A 1 289 ? 25.26100 -1.90100 17.78500 1.000 19.57000 265 ILE A C 1
ATOM 2181 O O . ILE A 1 289 ? 24.16700 -1.65400 17.26700 1.000 19.41000 265 ILE A O 1
ATOM 2186 N N . GLY A 1 290 ? 26.25600 -1.00800 17.88400 1.000 19.36000 266 GLY A N 1
ATOM 2187 C CA . GLY A 1 290 ? 26.16700 0.36600 17.40100 1.000 18.14000 266 GLY A CA 1
ATOM 2188 C C . GLY A 1 290 ? 25.18100 1.20000 18.20000 1.000 18.24000 266 GLY A C 1
ATOM 2189 O O . GLY A 1 290 ? 24.95900 0.98700 19.39200 1.000 20.01000 266 GLY A O 1
ATOM 2190 N N . ASP A 1 291 ? 24.57400 2.17300 17.51300 1.000 18.46000 267 ASP A N 1
ATOM 2191 C CA . ASP A 1 291 ? 23.62400 3.07400 18.16100 1.000 19.46000 267 ASP A CA 1
ATOM 2192 C C . ASP A 1 291 ? 22.49000 2.31300 18.83300 1.000 19.23000 267 ASP A C 1
ATOM 2193 O O . ASP A 1 291 ? 21.96100 2.77400 19.84500 1.000 19.39000 267 ASP A O 1
ATOM 2198 N N . ALA A 1 292 ? 22.09800 1.16200 18.27100 1.000 20.69000 268 ALA A N 1
ATOM 2199 C CA . ALA A 1 292 ? 21.02800 0.35900 18.85900 1.000 20.62000 268 ALA A CA 1
ATOM 2200 C C . ALA A 1 292 ? 21.39300 -0.13100 20.25700 1.000 21.30000 268 ALA A C 1
ATOM 2201 O O . ALA A 1 292 ? 20.52000 -0.25100 21.12400 1.000 23.75000 268 ALA A O 1
ATOM 2203 N N . LEU A 1 293 ? 22.67700 -0.40900 20.49600 1.000 22.18000 269 LEU A N 1
ATOM 2204 C CA . LEU A 1 293 ? 23.12200 -0.77500 21.83300 1.000 22.72000 269 LEU A CA 1
ATOM 2205 C C . LEU A 1 293 ? 23.28200 0.44800 22.71400 1.000 21.51000 269 LEU A C 1
ATOM 2206 O O . LEU A 1 293 ? 22.84600 0.43800 23.86900 1.000 19.95000 269 LEU A O 1
ATOM 2211 N N . GLN A 1 294 ? 23.88800 1.51600 22.18500 1.000 22.05000 270 GLN A N 1
ATOM 2212 C CA . GLN A 1 294 ? 24.06500 2.7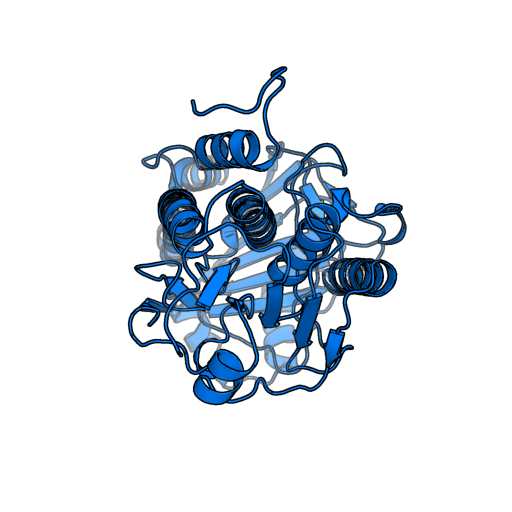4600 22.94300 1.000 19.30000 270 GLN A CA 1
ATOM 2213 C C . GLN A 1 294 ? 24.24600 3.90300 21.97500 1.000 18.38000 270 GLN A C 1
ATOM 2214 O O . GLN A 1 294 ? 25.12900 3.86100 21.11700 1.000 19.11000 270 GLN A O 1
ATOM 2220 N N . SER A 1 295 ? 23.46100 4.95100 22.14900 1.000 18.14000 271 SER A N 1
ATOM 2221 C CA . SER A 1 295 ? 23.72400 6.18100 21.42100 1.000 19.70000 271 SER A CA 1
ATOM 2222 C C . SER A 1 295 ? 24.27500 7.24200 22.37200 1.000 17.39000 271 SER A C 1
ATOM 2223 O O . SER A 1 295 ? 24.11100 7.17000 23.59500 1.000 19.33000 271 SER A O 1
ATOM 2226 N N . GLY A 1 296 ? 25.01800 8.18800 21.80700 1.000 17.51000 272 GLY A N 1
ATOM 2227 C CA . GLY A 1 296 ? 25.60300 9.26600 22.58700 1.000 15.89000 272 GLY A CA 1
ATOM 2228 C C . GLY A 1 296 ? 25.61400 10.52900 21.75800 1.000 16.78000 272 GLY A C 1
ATOM 2229 O O . GLY A 1 296 ? 25.73500 10.47900 20.53400 1.000 18.69000 272 GLY A O 1
ATOM 2230 N N . HIS A 1 297 ? 25.47500 11.66700 22.43600 1.000 17.75000 273 HIS A N 1
ATOM 2231 C CA . HIS A 1 297 ? 25.43600 12.95500 21.74200 1.000 20.45000 273 HIS A CA 1
ATOM 2232 C C . HIS A 1 297 ? 26.60500 13.10600 20.76300 1.000 20.04000 273 HIS A C 1
ATOM 2233 O O . HIS A 1 297 ? 27.76100 12.82700 21.09700 1.000 17.25000 273 HIS A O 1
ATOM 2240 N N . PHE A 1 298 ? 26.29100 13.60400 19.55900 1.000 17.61000 274 PHE A N 1
ATOM 2241 C CA . PHE A 1 298 ? 27.25800 13.74500 18.47400 1.000 16.85000 274 PHE A CA 1
ATOM 2242 C C . PHE A 1 298 ? 28.40800 14.70100 18.79000 1.000 16.12000 274 PHE A C 1
ATOM 2243 O O . PHE A 1 298 ? 29.41800 14.68800 18.07500 1.000 16.45000 274 PHE A O 1
ATOM 2251 N N . SER A 1 299 ? 28.31100 15.51300 19.84300 1.000 17.43000 275 SER A N 1
ATOM 2252 C CA . SER A 1 299 ? 29.35800 16.49200 20.13100 1.000 15.40000 275 SER A CA 1
ATOM 2253 C C . SER A 1 299 ? 30.69500 15.87700 20.57800 1.000 16.48000 275 SER A C 1
ATOM 2254 O O . SER A 1 299 ? 31.65700 16.62800 20.74100 1.000 17.56000 275 SER A O 1
ATOM 2257 N N . ILE A 1 300 ? 30.81100 14.55500 20.78600 1.000 14.35000 276 ILE A N 1
ATOM 2258 C CA . ILE A 1 300 ? 32.15000 13.99400 20.98100 1.000 13.06000 276 ILE A CA 1
ATOM 2259 C C . ILE A 1 300 ? 32.67400 13.25300 19.75000 1.000 14.77000 276 ILE A C 1
ATOM 2260 O O . ILE A 1 300 ? 33.83300 12.81700 19.75900 1.000 17.37000 276 ILE A O 1
ATOM 2265 N N . GLY A 1 301 ? 31.89100 13.14600 18.67800 1.000 14.36000 277 GLY A N 1
ATOM 2266 C CA . GLY A 1 301 ? 32.44400 12.65600 17.42700 1.000 14.96000 277 GLY A CA 1
ATOM 2267 C C . GLY A 1 301 ? 32.83500 11.18800 17.41800 1.000 16.43000 277 GLY A C 1
ATOM 2268 O O . GLY A 1 301 ? 33.74100 10.81300 16.66900 1.000 15.70000 277 GLY A O 1
ATOM 2269 N N . HIS A 1 302 ? 32.16800 10.34300 18.21200 1.000 15.30000 278 HIS A N 1
ATOM 2270 C CA . HIS A 1 302 ? 32.55400 8.93700 18.34900 1.000 14.46000 278 HIS A CA 1
ATOM 2271 C C . HIS A 1 302 ? 31.52700 7.92700 17.82400 1.000 17.99000 278 HIS A C 1
ATOM 2272 O O . HIS A 1 302 ? 31.77200 6.71500 17.90200 1.000 17.19000 278 HIS A O 1
ATOM 2279 N N . GLY A 1 303 ? 30.40300 8.37100 17.27000 1.000 13.86000 279 GLY A N 1
ATOM 2280 C CA . GLY A 1 303 ? 29.33200 7.43600 16.94400 1.000 16.30000 279 GLY A CA 1
ATOM 2281 C C . GLY A 1 303 ? 29.75700 6.31500 16.01000 1.000 14.68000 279 GLY A C 1
ATOM 2282 O O . GLY A 1 303 ? 29.55700 5.12400 16.30500 1.000 15.28000 279 GLY A O 1
ATOM 2283 N N . THR A 1 304 ? 30.36300 6.66800 14.86800 1.000 12.61000 280 THR A N 1
ATOM 2284 C CA . THR A 1 304 ? 30.72100 5.63100 13.90800 1.000 15.30000 280 THR A CA 1
ATOM 2285 C C . THR A 1 304 ? 31.89900 4.81300 14.43000 1.000 14.47000 280 THR A C 1
ATOM 2286 O O . THR A 1 304 ? 31.99000 3.60800 14.16200 1.000 17.02000 280 THR A O 1
ATOM 2290 N N . THR A 1 305 ? 32.78200 5.45700 15.19800 1.000 13.40000 281 THR A N 1
ATOM 2291 C CA . THR A 1 305 ? 33.89200 4.75300 15.83700 1.000 16.08000 281 THR A CA 1
ATOM 2292 C C . THR A 1 305 ? 33.37600 3.66900 16.77400 1.000 17.02000 281 THR A C 1
ATOM 2293 O O . THR A 1 305 ? 33.86700 2.53300 16.75700 1.000 15.45000 281 THR A O 1
ATOM 2297 N N . MET A 1 306 ? 32.37600 3.99900 17.58800 1.000 14.59000 282 MET A N 1
ATOM 2298 C CA . MET A 1 306 ? 31.74400 2.99500 18.44700 1.000 14.95000 282 MET A CA 1
ATOM 2299 C C . MET A 1 306 ? 31.06100 1.91000 17.63000 1.000 16.69000 282 MET A C 1
ATOM 2300 O O . MET A 1 306 ? 31.09200 0.73000 18.00100 1.000 18.90000 282 MET A O 1
ATOM 2305 N N . ALA A 1 307 ? 30.38700 2.28700 16.54000 1.000 14.14000 283 ALA A N 1
ATOM 2306 C CA . ALA A 1 307 ? 29.75100 1.28200 15.70300 1.000 19.07000 283 ALA A CA 1
ATOM 2307 C C . ALA A 1 307 ? 30.77200 0.26900 15.21200 1.000 17.29000 283 ALA A C 1
ATOM 2308 O O . ALA A 1 307 ? 30.53200 -0.94900 15.26900 1.000 17.10000 283 ALA A O 1
ATOM 2310 N N . VAL A 1 308 ? 31.93800 0.74900 14.77500 1.000 15.28000 284 VAL A N 1
ATOM 2311 C CA . VAL A 1 308 ? 32.96500 -0.15200 14.26100 1.000 14.78000 284 VAL A CA 1
ATOM 2312 C C . VAL A 1 308 ? 33.51800 -1.02100 15.38400 1.000 18.30000 284 VAL A C 1
ATOM 2313 O O . VAL A 1 308 ? 33.63700 -2.24400 15.23700 1.000 18.20000 284 VAL A O 1
ATOM 2317 N N . VAL A 1 309 ? 33.83600 -0.41300 16.53100 1.000 16.35000 285 VAL A N 1
ATOM 2318 C CA . VAL A 1 309 ? 34.52500 -1.15900 17.58700 1.000 18.08000 285 VAL A CA 1
ATOM 2319 C C . VAL A 1 309 ? 33.61000 -2.21000 18.19900 1.000 17.54000 285 VAL A C 1
ATOM 2320 O O . VAL A 1 309 ? 34.03500 -3.34900 18.44300 1.000 20.22000 285 VAL A O 1
ATOM 2324 N N . LEU A 1 310 ? 32.34300 -1.85900 18.45200 1.000 15.60000 286 LEU A N 1
ATOM 2325 C CA . LEU A 1 310 ? 31.37500 -2.84500 18.93900 1.000 17.08000 286 LEU A CA 1
ATOM 2326 C C . LEU A 1 310 ? 31.16200 -3.98100 17.93800 1.000 19.20000 286 LEU A C 1
ATOM 2327 O O . LEU A 1 310 ? 31.04100 -5.15300 18.32900 1.000 17.68000 286 LEU A O 1
ATOM 2332 N N . ALA A 1 311 ? 31.11100 -3.66900 16.64400 1.000 14.65000 287 ALA A N 1
ATOM 2333 C CA . ALA A 1 311 ? 30.95500 -4.72500 15.64900 1.000 15.47000 287 ALA A CA 1
ATOM 2334 C C . ALA A 1 311 ? 32.13600 -5.68300 15.70000 1.000 17.49000 287 ALA A C 1
ATOM 2335 O O . ALA A 1 311 ? 31.95500 -6.90800 15.70100 1.000 20.18000 287 ALA A O 1
ATOM 2337 N N . LEU A 1 312 ? 33.35000 -5.13400 15.75100 1.000 18.23000 288 LEU A N 1
ATOM 2338 C CA . LEU A 1 312 ? 34.55100 -5.96900 15.80200 1.000 19.00000 288 LEU A CA 1
ATOM 2339 C C . LEU A 1 312 ? 34.56500 -6.83200 17.05700 1.000 20.62000 288 LEU A C 1
ATOM 2340 O O . LEU A 1 312 ? 34.98000 -7.99900 17.01800 1.000 19.36000 288 LEU A O 1
ATOM 2345 N N . LEU A 1 313 ? 34.14800 -6.26100 18.18800 1.000 19.85000 289 LEU A N 1
ATOM 2346 C CA . LEU A 1 313 ? 34.09300 -7.02100 19.43500 1.000 17.72000 289 LEU A CA 1
ATOM 2347 C C . LEU A 1 313 ? 33.18000 -8.23700 19.30300 1.000 21.78000 289 LEU A C 1
ATOM 2348 O O . LEU A 1 313 ? 33.54400 -9.35400 19.70300 1.000 22.65000 289 LEU A O 1
ATOM 2353 N N . LEU A 1 314 ? 31.97700 -8.03700 18.75000 1.000 18.84000 290 LEU A N 1
ATOM 2354 C CA . LEU A 1 314 ? 31.04100 -9.14600 18.58100 1.000 17.70000 290 LEU A CA 1
ATOM 2355 C C . LEU A 1 314 ? 31.60200 -10.20900 17.63600 1.000 25.03000 290 LEU A C 1
ATOM 2356 O O . LEU A 1 314 ? 31.44300 -11.41400 17.88100 1.000 23.91000 290 LEU A O 1
ATOM 2361 N N . VAL A 1 315 ? 32.26800 -9.78700 16.55400 1.000 24.40000 291 VAL A N 1
ATOM 2362 C CA . VAL A 1 315 ? 32.89500 -10.75400 15.65000 1.000 20.78000 291 VAL A CA 1
ATOM 2363 C C . VAL A 1 315 ? 33.90800 -11.60600 16.40700 1.000 24.93000 291 VAL A C 1
ATOM 2364 O O . VAL A 1 315 ? 33.96000 -12.83100 16.24400 1.000 26.22000 291 VAL A O 1
ATOM 2368 N N . LYS A 1 316 ? 34.74400 -10.96800 17.22900 1.000 19.40000 292 LYS A N 1
ATOM 2369 C CA . LYS A 1 316 ? 35.77100 -11.72200 17.94000 1.000 22.32000 292 LYS A CA 1
AT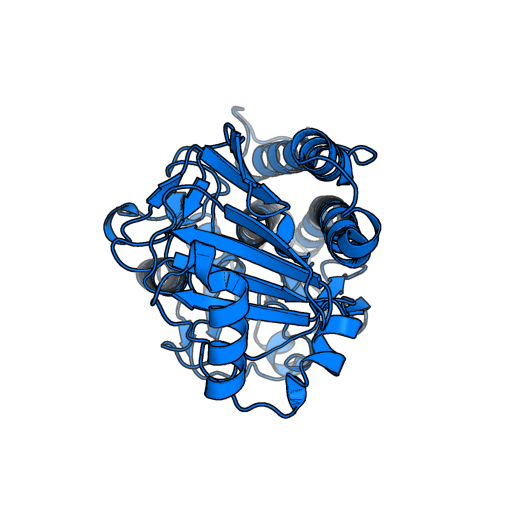OM 2370 C C . LYS A 1 316 ? 35.15600 -12.72200 18.91500 1.000 25.26000 292 LYS A C 1
ATOM 2371 O O . LYS A 1 316 ? 35.62200 -13.86700 19.00300 1.000 23.74000 292 LYS A O 1
ATOM 2377 N N . THR A 1 317 ? 34.11400 -12.32300 19.66300 1.000 20.74000 293 THR A N 1
ATOM 2378 C CA . THR A 1 317 ? 33.53200 -13.28300 20.60600 1.000 21.18000 293 THR A CA 1
ATOM 2379 C C . THR A 1 317 ? 32.87300 -14.44100 19.87000 1.000 25.83000 293 THR A C 1
ATOM 2380 O O . THR A 1 317 ? 32.93900 -15.58900 20.32900 1.000 21.11000 293 THR A O 1
ATOM 2384 N N . LEU A 1 318 ? 32.24400 -14.17400 18.71900 1.000 23.51000 294 LEU A N 1
ATOM 2385 C CA . LEU A 1 318 ? 31.57100 -15.25600 18.00700 1.000 27.04000 294 LEU A CA 1
ATOM 2386 C C . LEU A 1 318 ? 32.54200 -16.13500 17.23000 1.000 29.90000 294 LEU A C 1
ATOM 2387 O O . LEU A 1 318 ? 32.18300 -17.26200 16.87000 1.000 36.67000 294 LEU A O 1
ATOM 2392 N N . SER A 1 319 ? 33.75600 -15.64800 16.97500 1.000 24.39000 295 SER A N 1
ATOM 2393 C CA . SER A 1 319 ? 34.79200 -16.41900 16.30700 1.000 26.13000 295 SER A CA 1
ATOM 2394 C C . SER A 1 319 ? 35.45600 -17.42900 17.22800 1.000 27.52000 295 SER A C 1
ATOM 2395 O O . SER A 1 319 ? 36.11200 -18.34900 16.73300 1.000 31.55000 295 SER A O 1
ATOM 2398 N N . ALA A 1 320 ? 35.32600 -17.26100 18.54300 1.000 26.22000 296 ALA A N 1
ATOM 2399 C CA . ALA A 1 320 ? 36.01100 -18.13600 19.48600 1.000 31.76000 296 ALA A CA 1
ATOM 2400 C C . ALA A 1 320 ? 35.43600 -19.54800 19.43700 1.000 29.80000 296 ALA A C 1
ATOM 2401 O O . ALA A 1 320 ? 34.32100 -19.79000 18.96800 1.000 30.36000 296 ALA A O 1
ATOM 2403 N N . ASP A 1 321 ? 36.21500 -20.49900 19.94300 1.000 30.59000 297 ASP A N 1
ATOM 2404 C CA . ASP A 1 321 ? 35.75100 -21.88000 19.97400 1.000 35.30000 297 ASP A CA 1
ATOM 2405 C C . ASP A 1 321 ? 34.91200 -22.09800 21.23400 1.000 37.47000 297 ASP A C 1
ATOM 2406 O O . ASP A 1 321 ? 35.27000 -22.83500 22.15300 1.000 39.78000 297 ASP A O 1
ATOM 2411 N N . THR A 1 322 ? 33.76500 -21.43100 21.26200 1.000 30.40000 298 THR A N 1
ATOM 2412 C CA . THR A 1 322 ? 32.82300 -21.58200 22.38700 1.000 35.61000 298 THR A CA 1
ATOM 2413 C C . THR A 1 322 ? 31.41400 -21.56000 21.82300 1.000 32.54000 298 THR A C 1
ATOM 2414 O O . THR A 1 322 ? 31.25200 -21.25200 20.64300 1.000 35.53000 298 THR A O 1
ATOM 2418 N N . ASP A 1 323 ? 30.44200 -21.84800 22.66800 1.000 33.75000 299 ASP A N 1
ATOM 2419 C CA . ASP A 1 323 ? 29.03400 -21.83400 22.22400 1.000 35.04000 299 ASP A CA 1
ATOM 2420 C C . ASP A 1 323 ? 28.49600 -20.40200 22.13700 1.000 32.57000 299 ASP A C 1
ATOM 2421 O O . ASP A 1 323 ? 29.05900 -19.51000 22.76800 1.000 29.28000 299 ASP A O 1
ATOM 2426 N N . PRO A 1 324 ? 27.42200 -20.17200 21.35600 1.000 36.13000 300 PRO A N 1
ATOM 2427 C CA . PRO A 1 324 ? 26.83500 -18.84700 21.22800 1.000 29.57000 300 PRO A CA 1
ATOM 2428 C C . PRO A 1 324 ? 26.48700 -18.19700 22.57400 1.000 35.88000 300 PRO A C 1
ATOM 2429 O O . PRO A 1 324 ? 26.70900 -17.03700 22.70700 1.000 29.02000 300 PRO A O 1
ATOM 2433 N N . VAL A 1 325 ? 25.97300 -18.96700 23.53600 1.000 29.57000 301 VAL A N 1
ATOM 2434 C CA . VAL A 1 325 ? 25.57200 -18.31100 24.80900 1.000 32.65000 301 VAL A CA 1
ATOM 2435 C C . VAL A 1 325 ? 26.80900 -17.74300 25.51500 1.000 24.36000 301 VAL A C 1
ATOM 2436 O O . VAL A 1 325 ? 26.75800 -16.61400 25.95200 1.000 24.95000 301 VAL A O 1
ATOM 2440 N N . ALA A 1 326 ? 27.89400 -18.50100 25.54900 1.000 22.66000 302 ALA A N 1
ATOM 2441 C CA . ALA A 1 326 ? 29.09300 -18.01300 26.24500 1.000 22.16000 302 ALA A CA 1
ATOM 2442 C C . ALA A 1 326 ? 29.68300 -16.83500 25.45600 1.000 22.29000 302 ALA A C 1
ATOM 2443 O O . ALA A 1 326 ? 30.19900 -15.91800 26.06200 1.000 20.89000 302 ALA A O 1
ATOM 2445 N N . ALA A 1 327 ? 29.56400 -16.90200 24.13400 1.000 21.07000 303 ALA A N 1
ATOM 2446 C CA . ALA A 1 327 ? 30.11700 -15.82700 23.28000 1.000 25.02000 303 ALA A CA 1
ATOM 2447 C C . ALA A 1 327 ? 29.33600 -14.53100 23.50100 1.000 21.22000 303 ALA A C 1
ATOM 2448 O O . ALA A 1 327 ? 29.94800 -13.49500 23.63500 1.000 23.33000 303 ALA A O 1
ATOM 2450 N N . LEU A 1 328 ? 28.01500 -14.62100 23.52300 1.000 21.66000 304 LEU A N 1
ATOM 2451 C CA . LEU A 1 328 ? 27.17000 -13.42000 23.71500 1.000 20.97000 304 LEU A CA 1
ATOM 2452 C C . LEU A 1 328 ? 27.38000 -12.87100 25.12100 1.000 22.14000 304 LEU A C 1
ATOM 2453 O O . LEU A 1 328 ? 27.41400 -11.67400 25.27000 1.000 20.59000 304 LEU A O 1
ATOM 2458 N N . ASP A 1 329 ? 27.51200 -13.74900 26.11600 1.000 22.40000 305 ASP A N 1
ATOM 2459 C CA . ASP A 1 329 ? 27.82200 -13.28700 27.48900 1.000 21.43000 305 ASP A CA 1
ATOM 2460 C C . ASP A 1 329 ? 29.16400 -12.55100 27.48800 1.000 19.97000 305 ASP A C 1
ATOM 2461 O O . ASP A 1 329 ? 29.26500 -11.53300 28.13900 1.000 20.72000 305 ASP A O 1
ATOM 2466 N N . ASN A 1 330 ? 30.13300 -13.07900 26.75400 1.000 22.31000 306 ASN A N 1
ATOM 2467 C CA . ASN A 1 330 ? 31.48700 -12.47300 26.69400 1.000 21.62000 306 ASN A CA 1
ATOM 2468 C C . ASN A 1 330 ? 31.33100 -11.06600 26.10600 1.000 17.76000 306 ASN A C 1
ATOM 2469 O O . ASN A 1 330 ? 31.84900 -10.12800 26.66500 1.000 19.00000 306 ASN A O 1
ATOM 2474 N N . PHE A 1 331 ? 30.60100 -10.98200 25.00000 1.000 22.38000 307 PHE A N 1
ATOM 2475 C CA . PHE A 1 331 ? 30.34200 -9.66400 24.36100 1.000 18.31000 307 PHE A CA 1
ATOM 2476 C C . PHE A 1 331 ? 29.70100 -8.70000 25.36000 1.000 19.69000 307 PHE A C 1
ATOM 2477 O O . PHE A 1 331 ? 30.20100 -7.63400 25.53200 1.000 21.02000 307 PHE A O 1
ATOM 2485 N N . ASN A 1 332 ? 28.63100 -9.13900 26.01600 1.000 18.95000 308 ASN A N 1
ATOM 2486 C CA . ASN A 1 332 ? 27.92000 -8.23300 26.95100 1.000 21.91000 308 ASN A CA 1
ATOM 2487 C C . ASN A 1 332 ? 28.88700 -7.69100 27.99600 1.000 18.99000 308 ASN A C 1
ATOM 2488 O O . ASN A 1 332 ? 28.85100 -6.51000 28.27300 1.000 22.02000 308 ASN A O 1
ATOM 2493 N N . ALA A 1 333 ? 29.76500 -8.54200 28.50200 1.000 19.25000 309 ALA A N 1
ATOM 2494 C CA . ALA A 1 333 ? 30.65700 -8.14800 29.60900 1.000 19.40000 309 ALA A CA 1
ATOM 2495 C C . ALA A 1 333 ? 31.82500 -7.29300 29.14300 1.000 20.51000 309 ALA A C 1
ATOM 2496 O O . ALA A 1 333 ? 32.52700 -6.74700 29.98200 1.000 21.07000 309 ALA A O 1
ATOM 2498 N N . ARG A 1 334 ? 32.03200 -7.24700 27.83700 1.000 22.21000 310 ARG A N 1
ATOM 2499 C CA . ARG A 1 334 ? 33.10800 -6.38800 27.28400 1.000 22.37000 310 ARG A CA 1
ATOM 2500 C C . ARG A 1 334 ? 32.49800 -5.13500 26.64600 1.000 22.09000 310 ARG A C 1
ATOM 2501 O O . ARG A 1 334 ? 33.09200 -4.08800 26.73600 1.000 23.79000 310 ARG A O 1
ATOM 2509 N N . ALA A 1 335 ? 31.34600 -5.28000 26.02300 1.000 19.96000 311 ALA A N 1
ATOM 2510 C CA . ALA A 1 335 ? 30.74300 -4.15700 25.27500 1.000 19.00000 311 ALA A CA 1
ATOM 2511 C C . ALA A 1 335 ? 29.98900 -3.18300 26.18200 1.000 21.66000 311 ALA A C 1
ATOM 2512 O O . ALA A 1 335 ? 30.06500 -1.99800 25.95200 1.000 17.83000 311 ALA A O 1
ATOM 2514 N N . LEU A 1 336 ? 29.24900 -3.71300 27.14700 1.000 21.04000 312 LEU A N 1
ATOM 2515 C CA . LEU A 1 336 ? 28.43000 -2.81500 27.99400 1.000 19.74000 312 LEU A CA 1
ATOM 2516 C C . LEU A 1 336 ? 29.30500 -1.82600 28.76200 1.000 19.23000 312 LEU A C 1
ATOM 2517 O O . LEU A 1 336 ? 28.96000 -0.66300 28.77600 1.000 18.38000 312 LEU A O 1
ATOM 2522 N N . PRO A 1 337 ? 30.42800 -2.20400 29.41900 1.000 18.04000 313 PRO A N 1
ATOM 2523 C CA . PRO A 1 337 ? 31.24100 -1.20700 30.09800 1.000 20.78000 313 PRO A CA 1
ATOM 2524 C C . PRO A 1 337 ? 31.80100 -0.13400 29.14300 1.000 18.07000 313 PRO A C 1
ATOM 2525 O O . PRO A 1 337 ? 31.85700 0.98300 29.51300 1.000 18.30000 313 PRO A O 1
ATOM 2529 N N . LEU A 1 338 ? 32.15500 -0.53800 27.92500 1.000 18.96000 314 LEU A N 1
ATOM 2530 C CA . LEU A 1 338 ? 32.63800 0.42600 26.89700 1.000 16.32000 314 LEU A CA 1
ATOM 2531 C C . LEU A 1 338 ? 31.49300 1.36400 26.50300 1.000 15.68000 314 LEU A C 1
ATOM 2532 O O . LEU A 1 338 ? 31.69900 2.56000 26.46900 1.000 19.03000 314 LEU A O 1
ATOM 2537 N N . ALA A 1 339 ? 30.33400 0.79800 26.21900 1.000 17.81000 315 ALA A N 1
ATOM 2538 C CA . ALA A 1 339 ? 29.18100 1.60400 25.78100 1.000 17.08000 315 ALA A CA 1
ATOM 2539 C C . ALA A 1 339 ? 28.77500 2.61100 26.85600 1.000 23.69000 315 ALA A C 1
ATOM 2540 O O . ALA A 1 339 ? 28.42100 3.70800 26.51200 1.000 18.48000 315 ALA A O 1
ATOM 2542 N N . HIS A 1 340 ? 28.80100 2.18800 28.12100 1.000 19.12000 316 HIS A N 1
ATOM 2543 C CA . HIS A 1 340 ? 28.40100 3.09300 29.23000 1.000 18.64000 316 HIS A CA 1
ATOM 2544 C C . HIS A 1 340 ? 29.46300 4.17100 29.45500 1.000 20.09000 316 HIS A C 1
ATOM 2545 O O . HIS A 1 340 ? 29.09200 5.27100 29.81700 1.000 21.06000 316 HIS A O 1
ATOM 2552 N N . LEU A 1 341 ? 30.73300 3.84700 29.21300 1.000 18.07000 317 LEU A N 1
ATOM 2553 C CA . LEU A 1 341 ? 31.77300 4.89800 29.29800 1.000 18.68000 317 LEU A CA 1
ATOM 2554 C C . LEU A 1 341 ? 31.55600 5.90200 28.15100 1.000 19.79000 317 LEU A C 1
ATOM 2555 O O . LEU A 1 341 ? 31.62500 7.08200 28.39400 1.000 17.55000 317 LEU A O 1
ATOM 2560 N N . PHE A 1 342 ? 31.26200 5.38300 26.96600 1.000 18.54000 318 PHE A N 1
ATOM 2561 C CA . PHE A 1 342 ? 30.96300 6.26700 25.81100 1.000 16.23000 318 PHE A CA 1
ATOM 2562 C C . PHE A 1 342 ? 29.77100 7.15900 26.17100 1.000 20.07000 318 PHE A C 1
ATOM 2563 O O . PHE A 1 342 ? 29.83200 8.35900 25.96100 1.000 19.84000 318 PHE A O 1
ATOM 2571 N N . ARG A 1 343 ? 28.72100 6.54600 26.69400 1.000 15.86000 319 ARG A N 1
ATOM 2572 C CA . ARG A 1 343 ? 27.50700 7.30400 27.09400 1.000 18.92000 319 ARG A CA 1
ATOM 2573 C C . ARG A 1 343 ? 27.87500 8.41800 28.06700 1.000 20.65000 319 ARG A C 1
ATOM 2574 O O . ARG A 1 343 ? 27.37300 9.51000 27.91300 1.000 21.46000 319 ARG A O 1
ATOM 2582 N N . ASP A 1 344 ? 28.71600 8.11200 29.04600 1.000 20.33000 320 ASP A N 1
ATOM 2583 C CA . ASP A 1 344 ? 29.03900 9.12400 30.07600 1.000 21.48000 320 ASP A CA 1
ATOM 2584 C C . ASP A 1 344 ? 29.81900 10.28800 29.45600 1.000 20.53000 320 ASP A C 1
ATOM 2585 O O . ASP A 1 344 ? 29.54400 11.41600 29.80800 1.000 22.10000 320 ASP A O 1
ATOM 2590 N N . HIS A 1 345 ? 30.77500 9.98400 28.58500 1.000 17.31000 321 HIS A N 1
ATOM 2591 C CA . HIS A 1 345 ? 31.55900 11.05200 27.92200 1.000 21.49000 321 HIS A CA 1
ATOM 2592 C C . HIS A 1 345 ? 30.61300 11.90300 27.07400 1.000 20.57000 321 HIS A C 1
ATOM 2593 O O . HIS A 1 345 ? 30.71400 13.11000 27.13100 1.000 20.73000 321 HIS A O 1
ATOM 2600 N N . ALA A 1 346 ? 29.74200 11.24000 26.32200 1.000 18.49000 322 ALA A N 1
ATOM 2601 C CA . ALA A 1 346 ? 28.80300 11.95000 25.43200 1.000 16.45000 322 ALA A CA 1
ATOM 2602 C C . ALA A 1 346 ? 27.82800 12.79600 26.26200 1.000 19.40000 322 ALA A C 1
ATOM 2603 O O . ALA A 1 346 ? 27.51600 13.88700 25.84400 1.000 19.34000 322 ALA A O 1
ATOM 2605 N N . ASN A 1 347 ? 27.36000 12.24500 27.38100 1.000 18.86000 323 ASN A N 1
ATOM 2606 C CA . ASN A 1 347 ? 26.45200 13.00800 28.27800 1.000 24.63000 323 ASN A CA 1
ATOM 2607 C C . ASN A 1 347 ? 27.17600 14.21700 28.86900 1.000 20.40000 323 ASN A C 1
ATOM 2608 O O . ASN A 1 347 ? 26.60000 15.29200 28.88000 1.000 25.03000 323 ASN A O 1
ATOM 2613 N N . SER A 1 348 ? 28.40000 14.03000 29.32500 1.000 19.72000 324 SER A N 1
ATOM 2614 C CA . SER A 1 348 ? 29.16600 15.16500 29.88100 1.000 20.65000 324 SER A CA 1
ATOM 2615 C C . SER A 1 348 ? 29.28400 16.26700 28.81500 1.000 25.17000 324 SER A C 1
ATOM 2616 O O . SER A 1 348 ? 29.10300 17.43200 29.14800 1.000 23.91000 324 SER A O 1
ATOM 2619 N N . SER A 1 349 ? 29.52100 15.86300 27.57600 1.000 19.31000 325 SER A N 1
ATOM 2620 C CA . SER A 1 349 ? 29.64000 16.87300 26.49400 1.000 20.50000 325 SER A CA 1
ATOM 2621 C C . SER A 1 349 ? 28.26200 17.47000 26.24300 1.000 18.44000 325 SER A C 1
ATOM 2622 O O . SER A 1 349 ? 28.14100 18.67700 26.19600 1.000 23.00000 325 SER A O 1
ATOM 2625 N N . ARG A 1 350 ? 27.27900 16.60000 26.07400 1.000 21.64000 326 ARG A N 1
ATOM 2626 C CA . ARG A 1 350 ? 25.93100 17.09100 25.80800 1.000 18.67000 326 ARG A CA 1
ATOM 2627 C C . ARG A 1 350 ? 25.48800 18.08300 26.87600 1.000 29.14000 326 ARG A C 1
ATOM 2628 O O . ARG A 1 350 ? 24.87000 19.11500 26.56500 1.000 25.39000 326 ARG A O 1
ATOM 2636 N N . LEU A 1 351 ? 25.79000 17.78800 28.14200 1.000 22.54000 327 LEU A N 1
ATOM 2637 C CA . LEU A 1 351 ? 25.34500 18.67400 29.21600 1.000 29.09000 327 LEU A CA 1
ATOM 2638 C C . LEU A 1 351 ? 26.07200 20.00800 29.17600 1.000 26.58000 327 LEU A C 1
ATOM 2639 O O . LEU A 1 351 ? 25.49200 21.04000 29.53800 1.000 27.39000 327 LEU A O 1
ATOM 2644 N N . TRP A 1 352 ? 27.31300 20.01800 28.72400 1.000 25.45000 328 TRP A N 1
ATOM 2645 C CA . TRP A 1 352 ? 28.07300 21.28500 28.60600 1.000 29.01000 328 TRP A CA 1
ATOM 2646 C C . TRP A 1 352 ? 27.43000 22.18500 27.54400 1.000 30.41000 328 TRP A C 1
ATOM 2647 O O . TRP A 1 352 ? 27.35300 23.38400 27.75200 1.000 25.84000 328 TRP A O 1
ATOM 2658 N N . PHE A 1 353 ? 26.98700 21.58000 26.44500 1.000 26.54000 329 PHE A N 1
ATOM 2659 C CA . PHE A 1 353 ? 26.36800 22.36900 25.35400 1.000 26.57000 329 PHE A CA 1
ATOM 2660 C C . PHE A 1 353 ? 24.97700 22.85100 25.77800 1.000 29.35000 329 PHE A C 1
ATOM 2661 O O . PHE A 1 353 ? 24.57400 23.93600 25.37800 1.000 28.82000 329 PHE A O 1
ATOM 2669 N N . GLU A 1 354 ? 24.28600 22.06000 26.58800 1.000 26.34000 330 GLU A N 1
ATOM 2670 C CA . GLU A 1 354 ? 22.96400 22.47900 27.11000 1.000 30.39000 330 GLU A CA 1
ATOM 2671 C C . GLU A 1 354 ? 23.09200 23.69200 28.04900 1.000 30.05000 330 GLU A C 1
ATOM 2672 O O . GLU A 1 354 ? 22.09400 24.36600 28.24400 1.000 34.26000 330 GLU A O 1
ATOM 2678 N N . SER A 1 355 ? 24.27900 23.96300 28.57200 1.000 30.10000 331 SER A N 1
ATOM 2679 C CA . SER A 1 355 ? 24.44300 25.03400 29.58400 1.000 36.07000 331 SER A CA 1
ATOM 2680 C C . SER A 1 355 ? 25.42600 26.12100 29.14200 1.000 35.81000 331 SER A C 1
ATOM 2681 O O . SER A 1 355 ? 25.81200 26.92100 29.97900 1.000 35.71000 331 SER A O 1
ATOM 2684 N N . VAL A 1 356 ? 25.83200 26.14300 27.87700 1.000 30.84000 332 VAL A N 1
ATOM 2685 C CA . VAL A 1 356 ? 26.89500 27.10200 27.45900 1.000 29.41000 332 VAL A CA 1
ATOM 2686 C C . VAL A 1 356 ? 26.35000 28.53900 27.49000 1.000 31.02000 332 VAL A C 1
ATOM 2687 O O . VAL A 1 356 ? 27.14200 29.45800 27.52900 1.000 34.28000 332 VAL A O 1
ATOM 2691 N N . ALA A 1 357 ? 25.04200 28.68500 27.54200 1.000 26.83000 333 ALA A N 1
ATOM 2692 C CA . ALA A 1 357 ? 24.42500 30.03000 27.59900 1.000 35.93000 333 ALA A CA 1
ATOM 2693 C C . ALA A 1 357 ? 24.84200 30.70700 28.89700 1.000 42.27000 333 ALA A C 1
ATOM 2694 O O . ALA A 1 357 ? 24.88700 31.93100 28.92800 1.000 39.09000 333 ALA A O 1
ATOM 2696 N N . GLU A 1 358 ? 25.14900 29.91300 29.91800 1.000 38.39000 334 GLU A N 1
ATOM 2697 C CA . GLU A 1 358 ? 25.55100 30.44000 31.24000 1.000 41.04000 334 GLU A CA 1
ATOM 2698 C C . GLU A 1 358 ? 27.05900 30.63900 31.27300 1.000 39.86000 334 GLU A C 1
ATOM 2699 O O . GLU A 1 358 ? 27.57500 30.83600 32.36900 1.000 46.66000 334 GLU A O 1
ATOM 2705 N N . ARG A 1 359 ? 27.72800 30.62100 30.12200 1.000 37.08000 335 ARG A N 1
ATOM 2706 C CA . ARG A 1 359 ? 29.20800 30.67300 30.07800 1.000 32.69000 335 ARG A CA 1
ATOM 2707 C C . ARG A 1 359 ? 29.67800 31.69300 29.04600 1.000 36.96000 335 ARG A C 1
ATOM 2708 O O . ARG A 1 359 ? 30.87200 31.76500 28.78700 1.000 41.10000 335 ARG A O 1
ATOM 2716 N N . MET A 1 360 ? 28.76000 32.44800 28.48000 1.000 40.12000 336 MET A N 1
ATOM 2717 C CA . MET A 1 360 ? 29.12700 33.38000 27.39400 1.000 42.74000 336 MET A CA 1
ATOM 2718 C C . MET A 1 360 ? 29.98900 34.55200 27.87500 1.000 47.95000 336 MET A C 1
ATOM 2719 O O . MET A 1 360 ? 30.68800 35.09300 27.04900 1.000 48.48000 336 MET A O 1
ATOM 2724 N N . GLU A 1 361 ? 30.02100 34.88000 29.16000 1.000 43.64000 337 GLU A N 1
ATOM 2725 C CA . GLU A 1 361 ? 30.84300 36.04700 29.55000 1.000 47.17000 337 GLU A CA 1
ATOM 2726 C C . GLU A 1 361 ? 32.32400 35.69500 29.46000 1.000 48.89000 337 GLU A C 1
ATOM 2727 O O . GLU A 1 361 ? 33.14800 36.60200 29.54900 1.000 46.01000 337 GLU A O 1
ATOM 2733 N N . LEU A 1 362 ? 32.64900 34.42000 29.27000 1.000 41.29000 338 LEU A N 1
ATOM 2734 C CA . LEU A 1 362 ? 34.07500 34.03100 29.30600 1.000 43.44000 338 LEU A CA 1
ATOM 2735 C C . LEU A 1 362 ? 34.82800 34.46600 28.05500 1.000 35.50000 338 LEU A C 1
ATOM 2736 O O . LEU A 1 362 ? 34.20400 34.71000 27.04000 1.000 39.75000 338 LEU A O 1
ATOM 2741 N N . SER A 1 363 ? 36.14400 34.50700 28.16200 1.000 36.17000 339 SER A N 1
ATOM 2742 C CA . SER A 1 363 ? 36.98000 34.78700 26.98600 1.000 38.98000 339 SER A CA 1
ATOM 2743 C C . SER A 1 363 ? 36.97300 33.52700 26.11400 1.000 45.51000 339 SER A C 1
ATOM 2744 O O . SER A 1 363 ? 36.54200 32.48000 26.59300 1.000 42.67000 339 SER A O 1
ATOM 2747 N N . ASN A 1 364 ? 37.49900 33.63400 24.90500 1.000 41.25000 340 ASN A N 1
ATOM 2748 C CA . ASN A 1 364 ? 37.58300 32.45400 24.02600 1.000 37.24000 340 ASN A CA 1
ATOM 2749 C C . ASN A 1 364 ? 38.52900 31.46600 24.69000 1.000 40.86000 340 ASN A C 1
ATOM 2750 O O . ASN A 1 364 ? 38.14900 30.31800 24.82900 1.000 36.36000 340 ASN A O 1
ATOM 2755 N N . ALA A 1 365 ? 39.70400 31.92900 25.08900 1.000 38.67000 341 ALA A N 1
ATOM 2756 C CA . ALA A 1 365 ? 40.71400 31.04700 25.70400 1.000 39.33000 341 ALA A CA 1
ATOM 2757 C C . ALA A 1 365 ? 40.09900 30.28100 26.87700 1.000 41.21000 341 ALA A C 1
ATOM 2758 O O . ALA A 1 365 ? 40.37400 29.08400 27.00700 1.000 37.77000 341 ALA A O 1
ATOM 2760 N N . ASP A 1 366 ? 39.28400 30.95900 27.67400 1.000 41.07000 342 ASP A N 1
ATOM 2761 C CA . ASP A 1 366 ? 38.67600 30.34900 28.87400 1.000 41.02000 342 ASP A CA 1
ATOM 2762 C C . ASP A 1 366 ? 37.52000 29.43100 28.48200 1.000 43.85000 342 ASP A C 1
ATOM 2763 O O . ASP A 1 366 ? 37.36500 28.40300 29.14100 1.000 39.35000 342 ASP A O 1
ATOM 2768 N N . LEU A 1 367 ? 36.70500 29.82000 27.50100 1.000 39.71000 343 LEU A N 1
ATOM 2769 C CA . LEU A 1 367 ? 35.64400 28.89800 27.00000 1.000 36.33000 343 LEU A CA 1
ATOM 2770 C C . LEU A 1 367 ? 36.28400 27.65400 26.37100 1.000 33.55000 343 LEU A C 1
ATOM 2771 O O . LEU A 1 367 ? 35.75200 26.57500 26.58800 1.000 37.10000 343 LEU A O 1
ATOM 2776 N N . THR A 1 368 ? 37.41200 27.79500 25.67900 1.000 35.10000 344 THR A N 1
ATOM 2777 C CA . THR A 1 368 ? 38.12600 26.63200 25.09500 1.000 32.43000 344 THR A CA 1
ATOM 2778 C C . THR A 1 368 ? 38.54100 25.72800 26.25500 1.000 41.16000 344 THR A C 1
ATOM 2779 O O . THR A 1 368 ? 38.38200 24.52700 26.15000 1.000 31.80000 344 THR A O 1
ATOM 2783 N N . ALA A 1 369 ? 39.00500 26.34600 27.34200 1.000 35.36000 345 ALA A N 1
ATOM 2784 C CA . ALA A 1 369 ? 39.48800 25.53200 28.47700 1.000 38.65000 345 ALA A CA 1
ATOM 2785 C C . ALA A 1 369 ? 38.30600 24.83600 29.15200 1.000 30.58000 345 ALA A C 1
ATOM 2786 O O . ALA A 1 369 ? 38.45500 23.67900 29.49800 1.000 33.96000 345 ALA A O 1
ATOM 2788 N N . SER A 1 370 ? 37.17700 25.51300 29.27700 1.000 28.71000 346 SER A N 1
ATOM 2789 C CA . SER A 1 370 ? 35.96800 24.87100 29.84900 1.000 36.05000 346 SER A CA 1
ATOM 2790 C C . SER A 1 370 ? 35.54300 23.70200 28.96800 1.000 32.28000 346 SER A C 1
ATOM 2791 O O . SER A 1 370 ? 35.24000 22.64500 29.49100 1.000 26.60000 346 SER A O 1
ATOM 2794 N N . PHE A 1 371 ? 35.53000 23.92900 27.66800 1.000 30.20000 347 PHE A N 1
ATOM 2795 C CA . PHE A 1 371 ? 35.14700 22.86400 26.71800 1.000 26.33000 347 PHE A CA 1
ATOM 2796 C C . PHE A 1 371 ? 36.14800 21.71800 26.84800 1.000 28.35000 347 PHE A C 1
ATOM 2797 O O . PHE A 1 371 ? 35.74400 20.58100 26.90000 1.000 30.81000 347 PHE A O 1
ATOM 2805 N N . ASP A 1 372 ? 37.43100 22.04900 26.85100 1.000 27.36000 348 ASP A N 1
ATOM 2806 C CA . ASP A 1 372 ? 38.44200 21.00000 26.93000 1.000 30.13000 348 ASP A CA 1
ATOM 2807 C C . ASP A 1 372 ? 38.33200 20.17500 28.20900 1.000 28.11000 348 ASP A C 1
ATOM 2808 O O . ASP A 1 372 ? 38.76600 19.01800 28.22700 1.000 29.68000 348 ASP A O 1
ATOM 2813 N N . ALA A 1 373 ? 37.76700 20.74400 29.26800 1.000 28.19000 349 ALA A N 1
ATOM 2814 C CA . ALA A 1 373 ? 37.67700 20.08900 30.56700 1.000 32.61000 349 ALA A CA 1
ATOM 2815 C C . ALA A 1 373 ? 36.33700 19.40600 30.82100 1.000 30.04000 349 ALA A C 1
ATOM 2816 O O . ALA A 1 373 ? 36.12400 18.88400 31.91900 1.000 30.95000 349 ALA A O 1
ATOM 2818 N N . ARG A 1 374 ? 35.42800 19.38300 29.84700 1.000 25.30000 350 ARG A N 1
ATOM 2819 C CA . ARG A 1 374 ? 34.06300 18.99700 30.17400 1.000 25.94000 350 ARG A CA 1
ATOM 2820 C C . ARG A 1 374 ? 33.91400 17.50300 30.46400 1.000 24.98000 350 ARG A C 1
ATOM 2821 O O . ARG A 1 374 ? 32.88700 17.10300 31.01900 1.000 29.30000 350 ARG A O 1
ATOM 2829 N N . ARG A 1 375 ? 34.90200 16.68200 30.10900 1.000 24.58000 351 ARG A N 1
ATOM 2830 C CA . ARG A 1 375 ? 34.88100 15.24600 30.38400 1.000 27.44000 351 ARG A CA 1
ATOM 2831 C C . ARG A 1 375 ? 35.98100 14.84200 31.36200 1.000 32.80000 351 ARG A C 1
ATOM 2832 O O . ARG A 1 375 ? 36.31900 13.65600 31.46200 1.000 28.26000 351 ARG A O 1
ATOM 2840 N N . LYS A 1 376 ? 36.51800 15.81300 32.10700 1.000 27.71000 352 LYS A N 1
ATOM 2841 C CA . LYS A 1 376 ? 37.76800 15.62100 32.84000 1.000 33.73000 352 LYS A CA 1
ATOM 2842 C C . LYS A 1 376 ? 37.67200 14.51100 33.87400 1.000 29.30000 352 LYS A C 1
ATOM 2843 O O . LYS A 1 376 ? 38.66300 13.81200 34.12000 1.000 32.61000 352 LYS A O 1
ATOM 2849 N N . ASP A 1 377 ? 36.51200 14.35400 34.50600 1.000 32.51000 353 ASP A N 1
ATOM 2850 C CA . ASP A 1 377 ? 36.41100 13.47000 35.66000 1.000 34.83000 353 ASP A CA 1
ATOM 2851 C C . ASP A 1 377 ? 36.31200 12.00100 35.27500 1.000 34.23000 353 ASP A C 1
ATOM 2852 O O . ASP A 1 377 ? 36.47500 11.14000 36.14800 1.000 32.81000 353 ASP A O 1
ATOM 2857 N N . LEU A 1 378 ? 36.06600 11.69400 33.99800 1.000 28.77000 354 LEU A N 1
ATOM 2858 C CA . LEU A 1 378 ? 35.82800 10.33500 33.53400 1.000 26.67000 354 LEU A CA 1
ATOM 2859 C C . LEU A 1 378 ? 37.13600 9.62900 33.18800 1.000 26.32000 354 LEU A C 1
ATOM 2860 O O . LEU A 1 378 ? 38.12500 10.27300 32.82000 1.000 27.32000 354 LEU A O 1
ATOM 2865 N N . PRO A 1 379 ? 37.21200 8.30100 33.29300 1.000 22.52000 355 PRO A N 1
ATOM 2866 C CA . PRO A 1 379 ? 38.36200 7.60400 32.73300 1.000 23.51000 355 PRO A CA 1
ATOM 2867 C C . PRO A 1 379 ? 38.38000 7.79000 31.22800 1.000 22.60000 355 PRO A C 1
ATOM 2868 O O . PRO A 1 379 ? 37.31300 7.87900 30.59100 1.000 21.02000 355 PRO A O 1
ATOM 2872 N N . PRO A 1 380 ? 39.56400 7.86600 30.63000 1.000 26.48000 356 PRO A N 1
ATOM 2873 C CA . PRO A 1 380 ? 39.64900 8.25600 29.21700 1.000 26.31000 356 PRO A CA 1
ATOM 2874 C C . PRO A 1 380 ? 38.98500 7.22700 28.31700 1.000 26.37000 356 PRO A C 1
ATOM 2875 O O . PRO A 1 380 ? 39.19100 6.01700 28.45900 1.000 23.17000 356 PRO A O 1
ATOM 2879 N N . LEU A 1 381 ? 38.16700 7.73400 27.39200 1.000 19.17000 357 LEU A N 1
ATOM 2880 C CA . LEU A 1 381 ? 37.47000 6.86400 26.45900 1.000 18.48000 357 LEU A CA 1
ATOM 2881 C C . LEU A 1 381 ? 38.45200 6.14500 25.54100 1.000 20.02000 357 LEU A C 1
ATOM 2882 O O . LEU A 1 381 ? 38.25200 4.97600 25.20700 1.000 19.89000 357 LEU A O 1
ATOM 2887 N N . GLN A 1 382 ? 39.52700 6.81900 25.12500 1.000 19.62000 358 GLN A N 1
ATOM 2888 C CA . GLN A 1 382 ? 40.44400 6.18000 24.19300 1.000 22.37000 358 GLN A CA 1
ATOM 2889 C C . GLN A 1 382 ? 41.12600 4.96700 24.81000 1.000 22.87000 358 GLN A C 1
ATOM 2890 O O . GLN A 1 382 ? 41.39800 3.99400 24.09900 1.000 21.58000 358 GLN A O 1
ATOM 2896 N N . ASP A 1 383 ? 41.41900 5.01300 26.11800 1.000 27.85000 359 ASP A N 1
ATOM 2897 C CA . ASP A 1 383 ? 42.02200 3.85900 26.78300 1.000 28.24000 359 ASP A CA 1
ATOM 2898 C C . ASP A 1 383 ? 41.14500 2.62600 26.62600 1.000 27.50000 359 ASP A C 1
ATOM 2899 O O . ASP A 1 383 ? 41.63600 1.53800 26.30000 1.000 25.74000 359 ASP A O 1
ATOM 2904 N N . ALA A 1 384 ? 39.83500 2.78200 26.85200 1.000 23.19000 360 ALA A N 1
ATOM 2905 C CA . ALA A 1 384 ? 38.90700 1.66500 26.70700 1.000 26.43000 360 ALA A CA 1
ATOM 2906 C C . ALA A 1 384 ? 38.78900 1.21200 25.25500 1.000 21.92000 360 ALA A C 1
ATOM 2907 O O . ALA A 1 384 ? 38.71000 0.00600 24.98100 1.000 21.72000 360 ALA A O 1
ATOM 2909 N N . LEU A 1 385 ? 38.76200 2.15900 24.31100 1.000 18.98000 361 LEU A N 1
ATOM 2910 C CA . LEU A 1 385 ? 38.67800 1.78500 22.90300 1.000 19.04000 361 LEU A CA 1
ATOM 2911 C C . LEU A 1 385 ? 39.88600 0.95900 22.49600 1.000 19.75000 361 LEU A C 1
ATOM 2912 O O . LEU A 1 385 ? 39.74800 -0.06800 21.81500 1.000 21.02000 361 LEU A O 1
ATOM 2917 N N . MET A 1 386 ? 41.08300 1.40400 22.90000 1.000 20.67000 362 MET A N 1
ATOM 2918 C CA . MET A 1 386 ? 42.30400 0.69300 22.54000 1.000 25.20000 362 MET A CA 1
ATOM 2919 C C . MET A 1 386 ? 42.32800 -0.68400 23.17500 1.000 21.45000 362 MET A C 1
ATOM 2920 O O . MET A 1 386 ? 42.70000 -1.66600 22.52500 1.000 22.85000 362 MET A O 1
ATOM 2925 N N . ALA A 1 387 ? 41.91900 -0.77400 24.44400 1.000 23.52000 363 ALA A N 1
ATOM 2926 C CA . ALA A 1 387 ? 41.83600 -2.07200 25.11100 1.000 23.76000 363 ALA A CA 1
ATOM 2927 C C . ALA A 1 387 ? 40.86600 -2.99900 24.39000 1.000 27.68000 363 ALA A C 1
ATOM 2928 O O . ALA A 1 387 ? 41.15300 -4.19300 24.21600 1.000 22.33000 363 ALA A O 1
ATOM 2930 N N . SER A 1 388 ? 39.71100 -2.46800 23.96000 1.000 20.60000 364 SER A N 1
ATOM 2931 C CA . SER A 1 388 ? 38.75700 -3.28500 23.21700 1.000 20.13000 364 SER A CA 1
ATOM 2932 C C . SER A 1 388 ? 39.32800 -3.74800 21.88100 1.000 21.07000 364 SER A C 1
ATOM 2933 O O . SER A 1 388 ? 39.15400 -4.91100 21.49800 1.000 20.19000 364 SER A O 1
ATOM 2936 N N . LEU A 1 389 ? 40.00100 -2.85100 21.14400 1.000 22.92000 365 LEU A N 1
ATOM 2937 C CA . LEU A 1 389 ? 40.59300 -3.25900 19.87200 1.000 21.04000 365 LEU A CA 1
ATOM 2938 C C . LEU A 1 389 ? 41.69900 -4.28200 20.07100 1.000 21.68000 365 LEU A C 1
ATOM 2939 O O . LEU A 1 389 ? 41.86500 -5.18700 19.24400 1.000 25.45000 365 LEU A O 1
ATOM 2944 N N . GLY A 1 390 ? 42.49500 -4.12900 21.12200 1.000 22.79000 366 GLY A N 1
ATOM 2945 C CA . GLY A 1 390 ? 43.49000 -5.15000 21.41900 1.000 22.95000 366 GLY A CA 1
ATOM 2946 C C . GLY A 1 390 ? 42.88100 -6.53500 21.46900 1.000 25.66000 366 GLY A C 1
ATOM 2947 O O . GLY A 1 390 ? 43.41800 -7.48600 20.89700 1.000 24.29000 366 GLY A O 1
ATOM 2948 N N . TYR A 1 391 ? 41.73600 -6.66300 22.13900 1.000 17.26000 367 TY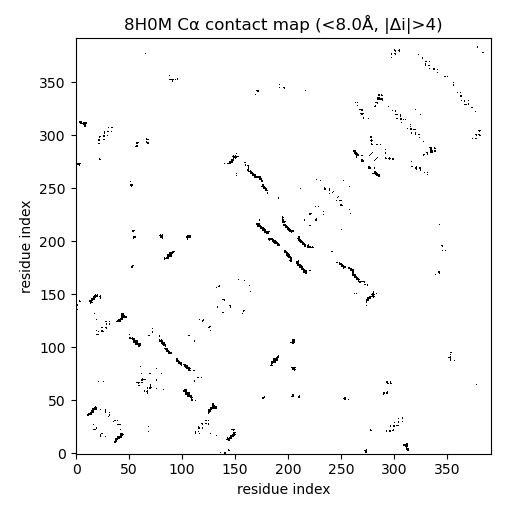R A N 1
ATOM 2949 C CA . TYR A 1 391 ? 41.05200 -7.95000 22.18300 1.000 19.17000 367 TYR A CA 1
ATOM 2950 C C . TYR A 1 391 ? 40.48500 -8.31100 20.81600 1.000 21.39000 367 TYR A C 1
ATOM 2951 O O . TYR A 1 391 ? 40.70800 -9.42000 20.31400 1.000 19.46000 367 TYR A O 1
ATOM 2960 N N . ALA A 1 392 ? 39.74700 -7.37600 20.19900 1.000 17.72000 368 ALA A N 1
ATOM 2961 C CA . ALA A 1 392 ? 39.02600 -7.66300 18.96600 1.000 22.39000 368 ALA A CA 1
ATOM 2962 C C . ALA A 1 392 ? 39.96700 -8.05000 17.83800 1.000 22.41000 368 ALA A C 1
ATOM 2963 O O . ALA A 1 392 ? 39.63500 -8.91300 17.02100 1.000 25.75000 368 ALA A O 1
ATOM 2965 N N . LEU A 1 393 ? 41.13800 -7.41700 17.77000 1.000 18.16000 369 LEU A N 1
ATOM 2966 C CA . LEU A 1 393 ? 42.07400 -7.65200 16.68200 1.000 21.50000 369 LEU A CA 1
ATOM 2967 C C . LEU A 1 393 ? 42.97200 -8.85000 16.93300 1.000 25.05000 369 LEU A C 1
ATOM 2968 O O . LEU A 1 393 ? 43.64900 -9.29500 16.00300 1.000 26.04000 369 LEU A O 1
ATOM 2973 N N . GLY A 1 394 ? 42.98900 -9.37500 18.15400 1.000 22.57000 370 GLY A N 1
ATOM 2974 C CA . GLY A 1 394 ? 43.85100 -10.48600 18.49400 1.000 20.40000 370 GLY A CA 1
ATOM 2975 C C . GLY A 1 394 ? 45.24500 -10.01600 18.85200 1.000 21.05000 370 GLY A C 1
ATOM 2976 O O . GLY A 1 394 ? 45.63100 -8.86600 18.64000 1.000 23.59000 370 GLY A O 1
ATOM 2977 N N . ARG A 1 395 ? 46.00900 -10.95000 19.41100 1.000 22.47000 371 ARG A N 1
ATOM 2978 C CA . ARG A 1 395 ? 47.38600 -10.63500 19.84300 1.000 26.33000 371 ARG A CA 1
ATOM 2979 C C . ARG A 1 395 ? 48.40300 -11.60200 19.23200 1.000 22.16000 371 ARG A C 1
ATOM 2980 O O . ARG A 1 395 ? 48.02600 -12.69800 18.86500 1.000 18.27000 371 ARG A O 1
ATOM 2988 N N . LEU A 1 396 ? 49.64300 -11.15500 19.16900 1.000 23.08000 372 LEU A N 1
ATOM 2989 C CA . LEU A 1 396 ? 50.73000 -11.93800 18.55000 1.000 24.16000 372 LEU A CA 1
ATOM 2990 C C . LEU A 1 396 ? 51.14600 -13.03500 19.51200 1.000 21.36000 372 LEU A C 1
ATOM 2991 O O . LEU A 1 396 ? 51.88400 -12.74500 20.42900 1.000 22.76000 372 LEU A O 1
ATOM 2996 N N . GLU A 1 397 ? 50.63600 -14.23700 19.28300 1.000 19.62000 373 GLU A N 1
ATOM 2997 C CA . GLU A 1 397 ? 50.95100 -15.38900 20.15200 1.000 16.53000 373 GLU A CA 1
ATOM 2998 C C . GLU A 1 397 ? 50.77100 -16.67600 19.33900 1.000 19.73000 373 GLU A C 1
ATOM 2999 O O . GLU A 1 397 ? 49.82600 -16.77500 18.60000 1.000 20.63000 373 GLU A O 1
ATOM 3005 N N . HIS A 1 398 ? 51.66900 -17.62300 19.54100 1.000 17.50000 374 HIS A N 1
ATOM 3006 C CA . HIS A 1 398 ? 51.61900 -18.86000 18.73500 1.000 15.97000 374 HIS A CA 1
ATOM 3007 C C . HIS A 1 398 ? 50.25200 -19.52400 18.91300 1.000 21.75000 374 HIS A C 1
ATOM 3008 O O . HIS A 1 398 ? 49.65700 -19.94600 17.92700 1.000 20.40000 374 HIS A O 1
ATOM 3015 N N . HIS A 1 399 ? 49.79700 -19.60300 20.15000 1.000 20.67000 375 HIS A N 1
ATOM 3016 C CA . HIS A 1 399 ? 48.52300 -20.28100 20.46400 1.000 22.97000 375 HIS A CA 1
ATOM 3017 C C . HIS A 1 399 ? 47.57500 -19.28400 21.12000 1.000 22.95000 375 HIS A C 1
ATOM 3018 O O . HIS A 1 399 ? 47.95800 -18.67100 22.08600 1.000 24.07000 375 HIS A O 1
ATOM 3025 N N . HIS A 1 400 ? 46.38400 -19.17700 20.57000 1.000 24.42000 376 HIS A N 1
ATOM 3026 C CA . HIS A 1 400 ? 45.37000 -18.31500 21.20100 1.000 25.50000 376 HIS A CA 1
ATOM 3027 C C . HIS A 1 400 ? 45.13900 -18.81400 22.61600 1.000 26.87000 376 HIS A C 1
ATOM 3028 O O . HIS A 1 400 ? 44.85700 -19.99500 22.78000 1.000 26.53000 376 HIS A O 1
ATOM 3035 N N . HIS A 1 401 ? 45.25800 -17.90800 23.57000 1.000 25.47000 377 HIS A N 1
ATOM 3036 C CA . HIS A 1 401 ? 44.90900 -18.29300 24.94500 1.000 26.62000 377 HIS A CA 1
ATOM 3037 C C . HIS A 1 401 ? 44.35200 -17.10900 25.71800 1.000 31.60000 377 HIS A C 1
ATOM 3038 O O . HIS A 1 401 ? 44.42500 -15.99100 25.23900 1.000 28.80000 377 HIS A O 1
ATOM 3045 N N . HIS A 1 402 ? 43.78600 -17.41100 26.86400 1.000 27.86000 378 HIS A N 1
ATOM 3046 C CA . HIS A 1 402 ? 43.14200 -16.36300 27.67800 1.000 35.43000 378 HIS A CA 1
ATOM 3047 C C . HIS A 1 402 ? 44.17600 -15.48500 28.38300 1.000 31.22000 378 HIS A C 1
ATOM 3048 O O . HIS A 1 402 ? 45.17200 -16.00200 28.89600 1.000 29.06000 378 HIS A O 1
ATOM 3055 N N . HIS A 1 403 ? 43.88200 -14.19800 28.45400 1.000 30.78000 379 HIS A N 1
ATOM 3056 C CA . HIS A 1 403 ? 44.76000 -13.28000 29.22100 1.000 32.33000 379 HIS A CA 1
ATOM 3057 C C . HIS A 1 403 ? 43.94400 -12.62500 30.34000 1.000 32.90000 379 HIS A C 1
ATOM 3058 O O . HIS A 1 403 ? 44.44900 -12.45700 31.42500 1.000 40.40000 379 HIS A O 1
#

B-factor: mean 30.37, std 10.75, range [12.61, 76.42]